Protein AF-A0A6J4NJU3-F1 (afdb_monomer)

Secondary structure (DSSP, 8-state):
-----PPP---STT--GGGGTSHHHHHHHHHHHHHHHHHH-HHHHHHHHHHHH-GGGS-THHHHHHHHHHHHHHHHHHHHHHT-HHHHHHHHHHHHHHHHHHHHIIIIIHHHGGG--HHHHHH--HHHHHHHHHHHHSS---HHHHHHHHHHHHHTTTTTHHHHHHHHHHHHHHHHSHHHHHHTTT-STT-PPPBP-TT-SS--EEEEETTEEEEE--GGG-----SS--------HHHHHHHHHH---GGGGT--HHHH--B-TTSSBPBPTTS-B----TT---HHHHHHHHHTT-HHHHHHHHHHH-TTGGGSSTTT--HHHHTSS--SBPPP-HHHHHHHHHHHHHTSTTHHHHHHHHHH--TT-SS-SSPPPP---EEEEE--SHHHHHHHHHHHHTT-EEEEE-----PPP-HHHHSB-TTS-B----

InterPro domains:
  IPR009051 Alpha-helical ferredoxin [G3DSA:1.10.1060.10] (219-351)
  IPR060452 RP005-like, N-terminal alpha-helical domain [PF27156] (11-83)

Radius of gyration: 26.46 Å; Cα contacts (8 Å, |Δi|>4): 589; chains: 1; bounding box: 73×77×69 Å

Nearest PDB structures (foldseek):
  3f0h-assembly1_A-2  TM=6.957E-01  e=5.202E+00  unclassified

Sequence (434 aa):
MSAKQTPELALRHGFRFPDLYDRDGLVRLDGVFLEHLRERSPDLHGRLVAARHDPAAVPGKAESELIIAVAPYLEDFVGELFGIERELRAHQAKHAVLAPLFTAKRRFVQKRVNAFTPEQLAAIDPVAVAAEFEAITQDPLTEQSYAEHVSRWLEAEAAHAPQLKLAAEYAAWATRTPEGQAKHAKGVLFKLPHKLDMNRLVPVVQLTVNGTSQFAFGPDRHRHREGFHLTDPGADLTGALDQVSYCIKCHHQEKDSCSTGLRERSGVLKTSAFGVPLNGCPLEEKISEMHEVKGDGYSVGALAVVTIDNAMCAATGHRICNDCMKSCIYQKQDPVDIPQAETRTLKDVLELPWGFEIYGLLTRWNPLNLARPYPRAATGKKVLVVGLGPAGFTLAHHLMNDGHTVVAVDGLKIEPLPTDVSGVDPLGGRHPFR

Solvent-accessible surface area (backbone atoms only — not comparable to full-atom values): 24340 Å² total; per-residue (Å²): 133,81,78,78,76,71,80,76,84,65,42,43,95,83,48,53,74,70,35,71,76,37,60,71,36,41,54,51,49,51,52,53,48,49,51,56,37,37,76,78,35,54,64,60,34,54,51,51,54,51,30,44,75,40,45,83,81,37,62,66,62,59,37,52,55,49,41,53,67,46,23,59,59,51,32,52,49,52,20,54,37,61,69,40,51,68,60,52,51,55,51,28,49,56,45,60,70,47,47,36,35,55,48,24,25,65,73,41,41,70,66,45,38,77,75,60,50,74,70,56,49,72,67,57,57,67,64,60,51,48,51,51,48,25,65,74,69,74,44,75,88,42,69,63,54,48,13,49,54,50,45,56,38,60,79,44,43,86,85,30,47,69,62,56,47,53,50,38,52,50,43,27,33,27,49,74,35,74,68,27,37,61,75,48,63,86,63,61,58,57,60,75,76,50,73,62,43,92,93,57,77,68,87,61,43,82,43,77,56,96,91,39,86,41,80,38,66,56,79,92,69,63,72,91,82,81,84,85,73,84,85,72,90,68,47,54,72,69,55,18,51,47,32,38,64,68,45,82,42,39,46,88,74,76,55,40,15,30,18,73,22,28,58,43,99,86,68,50,71,32,59,45,102,83,70,48,70,22,58,10,27,97,62,51,39,57,57,40,53,21,32,48,34,40,69,76,34,33,39,58,21,16,39,46,43,46,27,62,55,38,64,59,52,91,77,45,23,65,89,71,49,57,49,28,31,72,9,25,89,46,80,59,31,57,40,50,55,52,28,33,31,54,42,34,34,50,48,59,34,51,71,39,90,60,14,64,56,51,53,56,34,33,56,50,46,27,86,72,28,46,88,59,34,42,50,43,68,77,67,84,45,76,45,82,41,79,40,70,51,77,69,34,50,50,50,49,52,55,42,42,39,59,13,34,49,71,47,77,50,68,75,82,88,80,69,75,61,56,38,50,74,63,22,38,42,98,86,71,50,78,49,74,57,120

Foldseek 3Di:
DPPPPPPQQDFPPPDDLVLLVDQVSLVVLVVVLLVLCCVVPVPLSVVLVVCLVPVVVQDFLSLLVSLLVCLVSVLVSVCRGRVQVVVLVVLLVVLVLCLLLLVCLPVALVVQLVVDDPVLLVPDPLVVLQVVLCVVQVDHDDSSSLSVVLSVCVVVVVVCVVNSVSSSSNLNNLQPPPVNCVVCVPALSSYDFAFDDPVPNDDWDWDQDPNDTDTDHPPVPDDDDDDDDDPDPFDALRRLLNLLSVDPLCSVVPQQCLQQNADDPVRHFDAAPVRHGLGHDPLSQSLSSLSSSVSSSRLLSSLLSRLLRPLPLVPFADPHDCSSQCRAPPRGTRGRRSSSNSVNSLVSLCPGVCSVVSSVSSNAARSSNSHQRHADAAPVAEEEFEADDPVRVVVQSVCVSPRYHYDYDYDDPPDPDPCQDVQADPVRHGHHHD

Mean predicted aligned error: 6.08 Å

pLDDT: mean 94.17, std 8.06, range [39.75, 98.88]

Organism: NCBI:txid904963

Structure (mmCIF, N/CA/C/O backbone):
data_AF-A0A6J4NJU3-F1
#
_entry.id   AF-A0A6J4NJU3-F1
#
loop_
_atom_site.group_PDB
_atom_site.id
_atom_site.type_symbol
_atom_site.label_atom_id
_atom_site.label_alt_id
_atom_site.label_comp_id
_atom_site.label_asym_id
_atom_site.label_entity_id
_atom_site.label_seq_id
_atom_site.pdbx_PDB_ins_code
_atom_site.Cartn_x
_atom_site.Cartn_y
_atom_site.Cartn_z
_atom_site.occupancy
_atom_site.B_iso_or_equiv
_atom_site.auth_seq_id
_atom_site.auth_comp_id
_atom_site.auth_asym_id
_atom_site.auth_atom_id
_atom_site.pdbx_PDB_model_num
ATOM 1 N N . MET A 1 1 ? -46.149 12.936 -9.801 1.00 40.31 1 MET A N 1
ATOM 2 C CA . MET A 1 1 ? -44.844 13.017 -9.111 1.00 40.31 1 MET A CA 1
ATOM 3 C C . MET A 1 1 ? -44.565 11.652 -8.508 1.00 40.31 1 MET A C 1
ATOM 5 O O . MET A 1 1 ? -45.121 11.339 -7.466 1.00 40.31 1 MET A O 1
ATOM 9 N N . SER A 1 2 ? -43.822 10.800 -9.217 1.00 39.75 2 SER A N 1
ATOM 10 C CA . SER A 1 2 ? -43.416 9.500 -8.675 1.00 39.75 2 SER A CA 1
ATOM 11 C C . SER A 1 2 ? -42.378 9.767 -7.595 1.00 39.75 2 SER A C 1
ATOM 13 O O . SER A 1 2 ? -41.357 10.393 -7.888 1.00 39.75 2 SER A O 1
ATOM 15 N N . ALA A 1 3 ? -42.655 9.356 -6.358 1.00 44.41 3 ALA A N 1
ATOM 16 C CA . ALA A 1 3 ? -41.652 9.342 -5.307 1.00 44.41 3 ALA A CA 1
ATOM 17 C C . ALA A 1 3 ? -40.438 8.577 -5.851 1.00 44.41 3 ALA A C 1
ATOM 19 O O . ALA A 1 3 ? -40.565 7.417 -6.246 1.00 44.41 3 ALA A O 1
ATOM 20 N N . LYS A 1 4 ? -39.283 9.245 -5.956 1.00 48.06 4 LYS A N 1
ATOM 21 C CA . LYS A 1 4 ? -38.014 8.539 -6.129 1.00 48.06 4 LYS A CA 1
ATOM 22 C C . LYS A 1 4 ? -37.915 7.614 -4.922 1.00 48.06 4 LYS A C 1
ATOM 24 O O . LYS A 1 4 ? -37.778 8.110 -3.808 1.00 48.06 4 LYS A O 1
ATOM 29 N N . GLN A 1 5 ? -38.064 6.308 -5.137 1.00 45.19 5 GLN A N 1
ATOM 30 C CA . GLN A 1 5 ? -37.671 5.320 -4.144 1.00 45.19 5 GLN A CA 1
ATOM 31 C C . GLN A 1 5 ? -36.207 5.607 -3.831 1.00 45.19 5 GLN A C 1
ATOM 33 O O . GLN A 1 5 ? -35.339 5.454 -4.692 1.00 45.19 5 GLN A O 1
ATOM 38 N N . THR A 1 6 ? -35.949 6.125 -2.635 1.00 49.47 6 THR A N 1
ATOM 39 C CA . THR A 1 6 ? -34.606 6.142 -2.077 1.00 49.47 6 THR A CA 1
ATOM 40 C C . THR A 1 6 ? -34.150 4.685 -2.087 1.00 49.47 6 THR A C 1
ATOM 42 O O . THR A 1 6 ? -34.891 3.857 -1.552 1.00 49.47 6 THR A O 1
ATOM 45 N N . PRO A 1 7 ? -33.030 4.330 -2.741 1.00 55.84 7 PRO A N 1
ATOM 46 C CA . PRO A 1 7 ? -32.545 2.961 -2.688 1.00 55.84 7 PRO A CA 1
ATOM 47 C C . PRO A 1 7 ? -32.378 2.596 -1.215 1.00 55.84 7 PRO A C 1
ATOM 49 O O . PRO A 1 7 ? -31.699 3.301 -0.466 1.00 55.84 7 PRO A O 1
ATOM 52 N N . GLU A 1 8 ? -33.088 1.559 -0.783 1.00 58.69 8 GLU A N 1
ATOM 53 C CA . GLU A 1 8 ? -32.982 1.068 0.580 1.00 58.69 8 GLU A CA 1
ATOM 54 C C . GLU A 1 8 ? -31.555 0.545 0.753 1.00 58.69 8 GLU A C 1
ATOM 56 O O . GLU A 1 8 ? -31.085 -0.287 -0.025 1.00 58.69 8 GLU A O 1
ATOM 61 N N . LEU A 1 9 ? -30.837 1.116 1.719 1.00 70.31 9 LEU A N 1
ATOM 62 C CA . LEU A 1 9 ? -29.479 0.730 2.086 1.00 70.31 9 LEU A CA 1
ATOM 63 C C . LEU A 1 9 ? -29.522 -0.694 2.664 1.00 70.31 9 LEU A C 1
ATOM 65 O O . LEU A 1 9 ? -29.667 -0.881 3.870 1.00 70.31 9 LEU A O 1
ATOM 69 N N . ALA A 1 10 ? -29.480 -1.693 1.784 1.00 81.62 10 ALA A N 1
ATOM 70 C CA . ALA A 1 10 ? -29.640 -3.095 2.136 1.00 81.62 10 ALA A CA 1
ATOM 71 C C . ALA A 1 10 ? -28.290 -3.712 2.520 1.00 81.62 10 ALA A C 1
ATOM 73 O O . ALA A 1 10 ? -27.411 -3.872 1.677 1.00 81.62 10 ALA A O 1
ATOM 74 N N . LEU A 1 11 ? -28.151 -4.083 3.793 1.00 92.44 11 LEU A N 1
ATOM 75 C CA . LEU A 1 11 ? -27.077 -4.952 4.270 1.00 92.44 11 LEU A CA 1
ATOM 76 C C . LEU A 1 11 ? -27.591 -6.392 4.347 1.00 92.44 11 LEU A C 1
ATOM 78 O O . LEU A 1 11 ? -28.777 -6.636 4.593 1.00 92.44 11 LEU A O 1
ATOM 82 N N . ARG A 1 12 ? -26.701 -7.364 4.155 1.00 93.81 12 ARG A N 1
ATOM 83 C CA . ARG A 1 12 ? -27.039 -8.784 4.316 1.00 93.81 12 ARG A CA 1
ATOM 84 C C . ARG A 1 12 ? -27.011 -9.215 5.784 1.00 93.81 12 ARG A C 1
ATOM 86 O O . ARG A 1 12 ? -26.765 -8.424 6.691 1.00 93.81 12 ARG A O 1
ATOM 93 N N . HIS A 1 13 ? -27.341 -10.485 6.021 1.00 92.81 13 HIS A N 1
ATOM 94 C CA . HIS A 1 13 ? -27.370 -11.120 7.349 1.00 92.81 13 HIS A CA 1
ATOM 95 C C . HIS A 1 13 ? -28.309 -10.444 8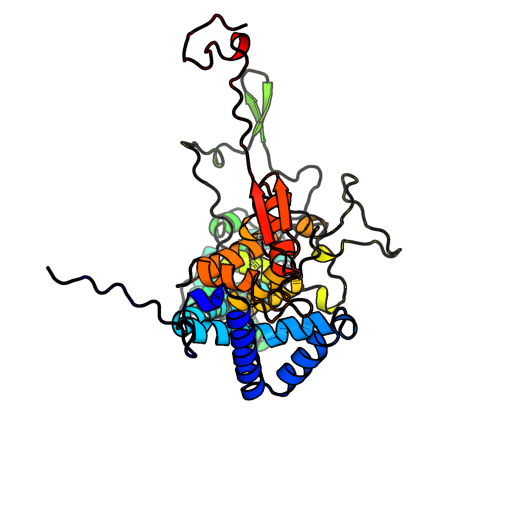.368 1.00 92.81 13 HIS A C 1
ATOM 97 O O . HIS A 1 13 ? -28.151 -10.607 9.576 1.00 92.81 13 HIS A O 1
ATOM 103 N N . GLY A 1 14 ? -29.312 -9.697 7.889 1.00 92.56 14 GLY A N 1
ATOM 104 C CA . GLY A 1 14 ? -30.300 -9.031 8.740 1.00 92.56 14 GLY A CA 1
ATOM 105 C C . GLY A 1 14 ? -29.747 -7.849 9.543 1.00 92.56 14 GLY A C 1
ATOM 106 O O . GLY A 1 14 ? -30.353 -7.472 10.548 1.00 92.56 14 GLY A O 1
ATOM 107 N N . PHE A 1 15 ? -28.607 -7.281 9.136 1.00 95.25 15 PHE A N 1
ATOM 108 C CA . PHE A 1 15 ? -28.085 -6.048 9.724 1.00 95.25 15 PHE A CA 1
ATOM 109 C C . PHE A 1 15 ? -28.789 -4.822 9.152 1.00 95.25 15 PHE A C 1
ATOM 111 O O . PHE A 1 15 ? -29.184 -4.777 7.988 1.00 95.25 15 PHE A O 1
ATOM 118 N N . ARG A 1 16 ? -28.915 -3.792 9.982 1.00 93.81 16 ARG A N 1
ATOM 119 C CA . ARG A 1 16 ? -29.298 -2.443 9.570 1.00 93.81 16 ARG A CA 1
ATOM 120 C C . ARG A 1 16 ? -28.088 -1.542 9.725 1.00 93.81 16 ARG A C 1
ATOM 122 O O . ARG A 1 16 ? -27.230 -1.779 10.567 1.00 93.81 16 ARG A O 1
ATOM 129 N N . PHE A 1 17 ? -28.060 -0.452 8.971 1.00 92.81 17 PHE A N 1
ATOM 130 C CA . PHE A 1 17 ? -26.936 0.481 9.004 1.00 92.81 17 PHE A CA 1
ATOM 131 C C . PHE A 1 17 ? -26.533 0.967 10.418 1.00 92.81 17 PHE A C 1
ATOM 133 O O . PHE A 1 17 ? -25.340 0.956 10.714 1.00 92.81 17 PHE A O 1
ATOM 140 N N . PRO A 1 18 ? -27.465 1.306 11.339 1.00 94.44 18 PRO A N 1
ATOM 141 C CA . PRO A 1 18 ? -27.100 1.696 12.706 1.00 94.44 18 PRO A CA 1
ATOM 142 C C . PRO A 1 18 ? -26.385 0.600 13.508 1.00 94.44 18 PRO A C 1
ATOM 144 O O . PRO A 1 18 ? -25.598 0.914 14.398 1.00 94.44 18 PRO A O 1
ATOM 147 N N . ASP A 1 19 ? -26.612 -0.674 13.176 1.00 95.81 19 ASP A N 1
ATOM 148 C CA . ASP A 1 19 ? -25.976 -1.799 13.863 1.00 95.81 19 ASP A CA 1
ATOM 149 C C . ASP A 1 19 ? -24.447 -1.829 13.592 1.00 95.81 19 ASP A C 1
ATOM 151 O O . ASP A 1 19 ? -23.702 -2.429 14.357 1.00 95.81 19 ASP A O 1
ATOM 155 N N . LEU A 1 20 ? -23.947 -1.128 12.558 1.00 96.19 20 LEU A N 1
ATOM 156 C CA . LEU A 1 20 ? -22.508 -0.978 12.257 1.00 96.19 20 LEU A CA 1
ATOM 157 C C . LEU A 1 20 ? -21.797 0.117 13.086 1.00 96.19 20 LEU A C 1
ATOM 159 O O . LEU A 1 20 ? -20.591 0.353 12.931 1.00 96.19 20 LEU A O 1
ATOM 163 N N . TYR A 1 21 ? -22.547 0.827 13.931 1.00 94.69 21 TYR A N 1
ATOM 164 C CA . TYR A 1 21 ? -22.053 1.894 14.811 1.00 94.69 21 TYR A CA 1
ATOM 165 C C . TYR A 1 21 ? -22.275 1.580 16.290 1.00 94.69 21 TYR A C 1
ATOM 167 O O . TYR A 1 21 ? -21.621 2.179 17.143 1.00 94.69 21 TYR A O 1
ATOM 175 N N . ASP A 1 22 ? -23.178 0.649 16.589 1.00 94.38 22 ASP A N 1
ATOM 176 C CA . ASP A 1 22 ? -23.441 0.179 17.939 1.00 94.38 22 ASP A CA 1
ATOM 177 C C . ASP A 1 22 ? -22.579 -1.039 18.292 1.00 94.38 22 ASP A C 1
ATOM 179 O O . ASP A 1 22 ? -22.347 -1.927 17.471 1.00 94.38 22 ASP A O 1
ATOM 183 N N . ARG A 1 23 ? -22.119 -1.105 19.544 1.00 96.38 23 ARG A N 1
ATOM 184 C CA . ARG A 1 23 ? -21.241 -2.185 19.996 1.00 96.38 23 ARG A CA 1
ATOM 185 C C . ARG A 1 23 ? -21.916 -3.554 19.909 1.00 96.38 23 ARG A C 1
ATOM 187 O O . ARG A 1 23 ? -21.265 -4.503 19.480 1.00 96.38 23 ARG A O 1
ATOM 194 N N . ASP A 1 24 ? -23.173 -3.682 20.324 1.00 97.56 24 ASP A N 1
ATOM 195 C CA . ASP A 1 24 ? -23.852 -4.982 20.336 1.00 97.56 24 ASP A CA 1
ATOM 196 C C . ASP A 1 24 ? -24.113 -5.466 18.905 1.00 97.56 24 ASP A C 1
ATOM 198 O O . ASP A 1 24 ? -24.017 -6.663 18.615 1.00 97.56 24 ASP A O 1
ATOM 202 N N . GLY A 1 25 ? -24.347 -4.526 17.986 1.00 98.12 25 GLY A N 1
ATOM 203 C CA . GLY A 1 25 ? -24.354 -4.785 16.549 1.00 98.12 25 GLY A CA 1
ATOM 204 C C . GLY A 1 25 ? -23.009 -5.309 16.031 1.00 98.12 25 GLY A C 1
ATOM 205 O O . GLY A 1 25 ? -22.984 -6.342 15.362 1.00 98.12 25 GLY A O 1
ATOM 206 N N . LEU A 1 26 ? -21.887 -4.684 16.404 1.00 98.50 26 LEU A N 1
ATOM 207 C CA . LEU A 1 26 ? -20.545 -5.138 16.006 1.00 98.50 26 LEU A CA 1
ATOM 208 C C . LEU A 1 26 ? -20.151 -6.492 16.619 1.00 98.50 26 LEU A C 1
ATOM 210 O O . LEU A 1 26 ? -19.519 -7.302 15.946 1.00 98.50 26 LEU A O 1
ATOM 214 N N . VAL A 1 27 ? -20.559 -6.782 17.859 1.00 98.56 27 VAL A N 1
ATOM 215 C CA . VAL A 1 27 ? -20.357 -8.104 18.484 1.00 98.56 27 VAL A CA 1
ATOM 216 C C . VAL A 1 27 ? -21.129 -9.182 17.722 1.00 98.56 27 VAL A C 1
ATOM 218 O O . VAL A 1 27 ? -20.596 -10.256 17.448 1.00 98.56 27 VAL A O 1
ATOM 221 N N . ARG A 1 28 ? -22.380 -8.899 17.339 1.00 98.50 28 ARG A N 1
ATOM 222 C CA . ARG A 1 28 ? -23.154 -9.805 16.483 1.00 98.50 28 ARG A CA 1
ATOM 223 C C . ARG A 1 28 ? -22.494 -9.994 15.121 1.00 98.50 28 ARG A C 1
ATOM 225 O O . ARG A 1 28 ? -22.458 -11.119 14.636 1.00 98.50 28 ARG A O 1
ATOM 232 N N . LEU A 1 29 ? -22.005 -8.916 14.509 1.00 98.69 29 LEU A N 1
ATOM 233 C CA . LEU A 1 29 ? -21.337 -8.963 13.210 1.00 98.69 29 LEU A CA 1
ATOM 234 C C . LEU A 1 29 ? -20.095 -9.854 13.256 1.00 98.69 29 LEU A C 1
ATOM 236 O O . LEU A 1 29 ? -19.941 -10.721 12.400 1.00 98.69 29 LEU A O 1
ATOM 240 N N . ASP A 1 30 ? -19.270 -9.696 14.291 1.00 98.81 30 ASP A N 1
ATOM 241 C CA . ASP A 1 30 ? -18.099 -10.540 14.518 1.00 98.81 30 ASP A CA 1
ATOM 242 C C . ASP A 1 30 ? -18.481 -12.017 14.682 1.00 98.81 30 ASP A C 1
ATOM 244 O O . ASP A 1 30 ? -17.852 -12.880 14.078 1.00 98.81 30 ASP A O 1
ATOM 248 N N . GLY A 1 31 ? -19.565 -12.313 15.406 1.00 98.56 31 GLY A N 1
ATOM 249 C CA . GLY A 1 31 ? -20.100 -13.673 15.509 1.00 98.56 31 GLY A CA 1
ATOM 250 C C . GLY A 1 31 ? -20.498 -14.268 14.153 1.00 98.56 31 GLY A C 1
ATOM 251 O O . GLY A 1 31 ? -20.141 -15.404 13.856 1.00 98.56 31 GLY A O 1
ATOM 252 N N . VAL A 1 32 ? -21.182 -13.500 13.297 1.00 98.69 32 VAL A N 1
ATOM 253 C CA . VAL A 1 32 ? -21.545 -13.958 11.941 1.00 98.69 32 VAL A CA 1
ATOM 254 C C . VAL A 1 32 ? -20.298 -14.172 11.075 1.00 98.69 32 VAL A C 1
ATOM 256 O O . VAL A 1 32 ? -20.239 -15.153 10.336 1.00 98.69 32 VAL A O 1
ATOM 259 N N . PHE A 1 33 ? -19.285 -13.309 11.191 1.00 98.81 33 PHE A N 1
ATOM 260 C CA . PHE A 1 33 ? -18.003 -13.502 10.512 1.00 98.81 33 PHE A CA 1
ATOM 261 C C . PHE A 1 33 ? -17.286 -14.779 10.979 1.00 98.81 33 PHE A C 1
ATOM 263 O O . PHE A 1 33 ? -16.783 -15.536 10.151 1.00 98.81 33 PHE A O 1
ATOM 270 N N . LEU A 1 34 ? -17.255 -15.054 12.287 1.00 98.81 34 LEU A N 1
ATOM 271 C CA . LEU A 1 34 ? -16.639 -16.271 12.820 1.00 98.81 34 LEU A CA 1
ATOM 272 C C . LEU A 1 34 ? -17.349 -17.531 12.317 1.00 98.81 34 LEU A C 1
ATOM 274 O O . LEU A 1 34 ? -16.676 -18.483 11.933 1.00 98.81 34 LEU A O 1
ATOM 278 N N . GLU A 1 35 ? -18.681 -17.526 12.235 1.00 98.62 35 GLU A N 1
ATOM 279 C CA . GLU A 1 35 ? -19.434 -18.629 11.627 1.00 98.62 35 GLU A CA 1
ATOM 280 C C . GLU A 1 35 ? -19.120 -18.782 10.131 1.00 98.62 35 GLU A C 1
ATOM 282 O O . GLU A 1 35 ? -18.824 -19.888 9.675 1.00 98.62 35 GLU A O 1
ATOM 287 N N . HIS A 1 36 ? -19.072 -17.675 9.383 1.00 98.44 36 HI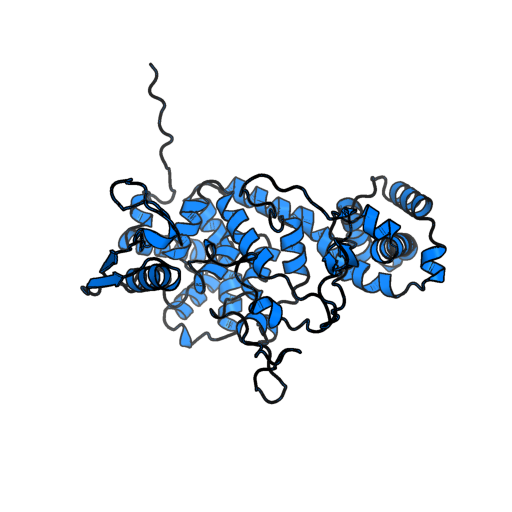S A N 1
ATOM 288 C CA . HIS A 1 36 ? -18.670 -17.668 7.973 1.00 98.44 36 HIS A CA 1
ATOM 289 C C . HIS A 1 36 ? -17.263 -18.262 7.773 1.00 98.44 36 HIS A C 1
ATOM 291 O O . HIS A 1 36 ? -17.047 -19.059 6.852 1.00 98.44 36 HIS A O 1
ATOM 297 N N . LEU A 1 37 ? -16.311 -17.909 8.646 1.00 98.75 37 LEU A N 1
ATOM 298 C CA . LEU A 1 37 ? -14.952 -18.447 8.638 1.00 98.75 37 LEU A CA 1
ATOM 299 C C . LEU A 1 37 ? -14.936 -19.929 9.028 1.00 98.75 37 LEU A C 1
ATOM 301 O O . LEU A 1 37 ? -14.254 -20.713 8.378 1.00 98.75 37 LEU A O 1
ATOM 305 N N . ARG A 1 38 ? -15.707 -20.336 10.042 1.00 98.69 38 ARG A N 1
ATOM 306 C CA . ARG A 1 38 ? -15.809 -21.729 10.503 1.00 98.69 38 ARG A CA 1
ATOM 307 C C . ARG A 1 38 ? -16.321 -22.658 9.408 1.00 98.69 38 ARG A C 1
ATOM 309 O O . ARG A 1 38 ? -15.819 -23.770 9.286 1.00 98.69 38 ARG A O 1
ATOM 316 N N . GLU A 1 39 ? -17.294 -22.215 8.616 1.00 98.12 39 GLU A N 1
ATOM 317 C CA . GLU A 1 39 ? -17.857 -22.993 7.506 1.00 98.12 39 GLU A CA 1
ATOM 318 C C . GLU A 1 39 ? -16.860 -23.206 6.358 1.00 98.12 39 GLU A C 1
ATOM 320 O O . GLU A 1 39 ? -16.851 -24.274 5.747 1.00 98.12 39 GLU A O 1
ATOM 325 N N . ARG A 1 40 ? -16.011 -22.211 6.067 1.00 98.12 40 ARG A N 1
ATOM 326 C CA . ARG A 1 40 ? -15.061 -22.252 4.939 1.00 98.12 40 ARG A CA 1
ATOM 327 C C . ARG A 1 40 ? -13.677 -22.773 5.330 1.00 98.12 40 ARG A C 1
ATOM 329 O O . ARG A 1 40 ? -13.010 -23.410 4.521 1.00 98.12 40 ARG A O 1
ATOM 336 N N . SER A 1 41 ? -13.245 -22.513 6.560 1.00 98.44 41 SER A N 1
ATOM 337 C CA . SER A 1 41 ? -11.957 -22.934 7.110 1.00 98.44 41 SER A CA 1
ATOM 338 C C . SER A 1 41 ? -12.037 -23.137 8.634 1.00 98.44 41 SER A C 1
ATOM 340 O O . SER A 1 41 ? -11.698 -22.240 9.415 1.00 98.44 41 SER A O 1
ATOM 342 N N . PRO A 1 42 ? -12.450 -24.339 9.090 1.00 98.31 42 PRO A N 1
ATOM 343 C CA . PRO A 1 42 ? -12.512 -24.670 10.516 1.00 98.31 42 PRO A CA 1
ATOM 344 C C . PRO A 1 42 ? -11.172 -24.504 11.251 1.00 98.31 42 PRO A C 1
ATOM 346 O O . PRO A 1 42 ? -11.159 -24.123 12.422 1.00 98.31 42 PRO A O 1
ATOM 349 N N . ASP A 1 43 ? -10.053 -24.767 10.565 1.00 98.38 43 ASP A N 1
ATOM 350 C CA . ASP A 1 43 ? -8.699 -24.595 11.107 1.00 98.38 43 ASP A CA 1
ATOM 351 C C . ASP A 1 43 ? -8.388 -23.121 11.401 1.00 98.38 43 ASP A C 1
ATOM 353 O O . ASP A 1 43 ? -8.050 -22.772 12.535 1.00 98.38 43 ASP A O 1
ATOM 357 N N . LEU A 1 44 ? -8.576 -22.233 10.413 1.00 98.50 44 LEU A N 1
ATOM 358 C CA . LEU A 1 44 ? -8.325 -20.800 10.593 1.00 98.50 44 LEU A CA 1
ATOM 359 C C . LEU A 1 44 ? -9.258 -20.190 11.633 1.00 98.50 44 LEU A C 1
ATOM 361 O O . LEU A 1 44 ? -8.815 -19.363 12.426 1.00 98.50 44 LEU A O 1
ATOM 365 N N . HIS A 1 45 ? -10.517 -20.631 11.685 1.00 98.75 45 HIS A N 1
ATOM 366 C CA . HIS A 1 45 ? -11.430 -20.251 12.758 1.00 98.75 45 HIS A CA 1
ATOM 367 C C . HIS A 1 45 ? -10.866 -20.626 14.138 1.00 98.75 45 HIS A C 1
ATOM 369 O O . HIS A 1 45 ? -10.785 -19.772 15.020 1.00 98.75 45 HIS A O 1
ATOM 375 N N . GLY A 1 46 ? -10.439 -21.882 14.326 1.00 98.25 46 GLY A N 1
ATOM 376 C CA . GLY A 1 46 ? -9.867 -22.343 15.594 1.00 98.25 46 GLY A CA 1
ATOM 377 C C . GLY A 1 46 ? -8.632 -21.539 16.007 1.00 98.25 46 GLY A C 1
ATOM 378 O O . GLY A 1 46 ? -8.533 -21.100 17.154 1.00 98.25 46 GLY A O 1
ATOM 379 N N . ARG A 1 47 ? -7.730 -21.278 15.054 1.00 98.38 47 ARG A N 1
ATOM 380 C CA . ARG A 1 47 ? -6.528 -20.459 15.267 1.00 98.38 47 ARG A CA 1
ATOM 381 C C . ARG A 1 47 ? -6.866 -19.010 15.612 1.00 98.38 47 ARG A C 1
ATOM 383 O O . ARG A 1 47 ? -6.285 -18.478 16.550 1.00 98.38 47 ARG A O 1
ATOM 390 N N . LEU A 1 48 ? -7.817 -18.390 14.910 1.00 98.62 48 LEU A N 1
ATOM 391 C CA . LEU A 1 48 ? -8.244 -17.012 15.165 1.00 98.62 48 LEU A CA 1
ATOM 392 C C . LEU A 1 48 ? -8.879 -16.856 16.549 1.00 98.62 48 LEU A C 1
ATOM 394 O O . LEU A 1 48 ? -8.540 -15.926 17.278 1.00 98.62 48 LEU A O 1
ATOM 398 N N . VAL A 1 49 ? -9.770 -17.772 16.934 1.00 98.31 49 VAL A N 1
ATOM 399 C CA . VAL A 1 49 ? -10.416 -17.747 18.255 1.00 98.31 49 VAL A CA 1
ATOM 400 C C . VAL A 1 49 ? -9.387 -17.933 19.370 1.00 98.31 49 VAL A C 1
ATOM 402 O O . VAL A 1 49 ? -9.404 -17.179 20.343 1.00 98.31 49 VAL A O 1
ATOM 405 N N . ALA A 1 50 ? -8.458 -18.883 19.219 1.00 97.69 50 ALA A N 1
ATOM 406 C CA . ALA A 1 50 ? -7.379 -19.089 20.184 1.00 97.69 50 ALA A CA 1
ATOM 407 C C . ALA A 1 50 ? -6.467 -17.854 20.294 1.00 97.69 50 ALA A C 1
ATOM 409 O O . ALA A 1 50 ? -6.182 -17.397 21.400 1.00 97.69 50 ALA A O 1
ATOM 410 N N . ALA A 1 51 ? -6.078 -17.271 19.156 1.00 97.69 51 ALA A N 1
ATOM 411 C CA . ALA A 1 51 ? -5.231 -16.084 19.108 1.00 97.69 51 ALA A CA 1
ATOM 412 C C . ALA A 1 51 ? -5.908 -14.851 19.724 1.00 97.69 51 ALA A C 1
ATOM 414 O O . ALA A 1 51 ? -5.252 -14.056 20.377 1.00 97.69 51 ALA A O 1
ATOM 415 N N . ARG A 1 52 ? -7.226 -14.687 19.582 1.00 97.00 52 ARG A N 1
ATOM 416 C CA . ARG A 1 52 ? -7.960 -13.591 20.240 1.00 97.00 52 ARG A CA 1
ATOM 417 C C . ARG A 1 52 ? -8.149 -13.795 21.739 1.00 97.00 52 ARG A C 1
ATOM 419 O O . ARG A 1 52 ? -8.266 -12.819 22.474 1.00 97.00 52 ARG A O 1
ATOM 426 N N . HIS A 1 53 ? -8.217 -15.045 22.194 1.00 96.31 53 HIS A N 1
ATOM 427 C CA . HIS A 1 53 ? -8.285 -15.352 23.619 1.00 96.31 53 HIS A CA 1
ATOM 428 C C . HIS A 1 53 ? -6.965 -15.008 24.326 1.00 96.31 53 HIS A C 1
ATOM 430 O O . HIS A 1 53 ? -6.989 -14.467 25.430 1.00 96.31 53 HIS A O 1
ATOM 436 N N . ASP A 1 54 ? -5.827 -15.298 23.690 1.00 95.19 54 ASP A N 1
ATOM 437 C CA . ASP A 1 54 ? -4.498 -14.944 24.195 1.00 95.19 54 ASP A CA 1
ATOM 438 C C . ASP A 1 54 ? -3.583 -14.414 23.071 1.00 95.19 54 ASP A C 1
ATOM 440 O O . ASP A 1 54 ? -2.760 -15.160 22.533 1.00 95.19 54 ASP A O 1
ATOM 444 N N . PRO A 1 55 ? -3.699 -13.120 22.702 1.00 93.62 55 PRO A N 1
ATOM 445 C CA . PRO A 1 55 ? -2.901 -12.541 21.616 1.00 93.62 55 PRO A CA 1
ATOM 446 C C . PRO A 1 55 ? -1.394 -12.608 21.868 1.00 93.62 55 PRO A C 1
ATOM 448 O O . PRO A 1 55 ? -0.611 -12.755 20.933 1.00 93.62 55 PRO A O 1
ATOM 451 N N . ALA A 1 56 ? -0.973 -12.556 23.136 1.00 92.56 56 ALA A N 1
ATOM 452 C CA . ALA A 1 56 ? 0.437 -12.628 23.506 1.00 92.56 56 ALA A CA 1
ATOM 453 C C . ALA A 1 56 ? 1.052 -14.015 23.240 1.00 92.56 56 ALA A C 1
ATOM 455 O O . ALA A 1 56 ? 2.274 -14.122 23.125 1.00 92.56 56 ALA A O 1
ATOM 456 N N . ALA A 1 57 ? 0.231 -15.065 23.116 1.00 91.31 57 ALA A N 1
ATOM 457 C CA . ALA A 1 57 ? 0.683 -16.421 22.813 1.00 91.31 57 ALA A CA 1
ATOM 458 C C . ALA A 1 57 ? 0.983 -16.664 21.324 1.00 91.31 57 ALA A C 1
ATOM 460 O O . ALA A 1 57 ? 1.521 -17.719 20.984 1.00 91.31 57 ALA A O 1
ATOM 461 N N . VAL A 1 58 ? 0.673 -15.711 20.434 1.00 91.69 58 VAL A N 1
ATOM 462 C CA . VAL A 1 58 ? 0.890 -15.844 18.983 1.00 91.69 58 VAL A CA 1
ATOM 463 C C . VAL A 1 58 ? 1.777 -14.707 18.449 1.00 91.69 58 VAL A C 1
ATOM 465 O O . VAL A 1 58 ? 1.362 -14.005 17.544 1.00 91.69 58 VAL A O 1
ATOM 468 N N . PRO A 1 59 ? 2.991 -14.458 18.978 1.00 87.44 59 PRO A N 1
ATOM 469 C CA . PRO A 1 59 ? 3.761 -13.281 18.585 1.00 87.44 59 PRO A CA 1
ATOM 470 C C . PRO A 1 59 ? 4.456 -13.438 17.224 1.00 87.44 59 PRO A C 1
ATOM 472 O O . PRO A 1 59 ? 4.809 -14.540 16.790 1.00 87.44 59 PRO A O 1
ATOM 475 N N . GLY A 1 60 ? 4.750 -12.297 16.599 1.00 89.38 60 GLY A N 1
ATOM 476 C CA . GLY A 1 60 ? 5.657 -12.202 15.457 1.00 89.38 60 GLY A CA 1
ATOM 477 C C . GLY A 1 60 ? 5.129 -12.938 14.231 1.00 89.38 60 GLY A C 1
ATOM 478 O O . GLY A 1 60 ? 3.993 -12.737 13.811 1.00 89.38 60 GLY A O 1
ATOM 479 N N . LYS A 1 61 ? 5.949 -13.820 13.652 1.00 93.62 61 LYS A N 1
ATOM 480 C CA . LYS A 1 61 ? 5.629 -14.501 12.390 1.00 93.62 61 LYS A CA 1
ATOM 481 C C . LYS A 1 61 ? 4.296 -15.264 12.413 1.00 93.62 61 LYS A C 1
ATOM 483 O O . LYS A 1 61 ? 3.594 -15.269 11.406 1.00 93.62 61 LYS A O 1
ATOM 488 N N . ALA A 1 62 ? 3.937 -15.885 13.538 1.00 95.06 62 ALA A N 1
ATOM 489 C CA . ALA A 1 62 ? 2.691 -16.645 13.648 1.00 95.06 62 ALA A CA 1
ATOM 490 C C . ALA A 1 62 ? 1.440 -15.747 13.582 1.00 95.06 62 ALA A C 1
ATOM 492 O O . ALA A 1 62 ? 0.431 -16.154 13.003 1.00 95.06 62 ALA A O 1
ATOM 493 N N . GLU A 1 63 ? 1.510 -14.531 14.137 1.00 96.38 63 GLU A N 1
ATOM 494 C CA . GLU A 1 63 ? 0.459 -13.514 14.004 1.00 96.38 63 GLU A CA 1
ATOM 495 C C . GLU A 1 63 ? 0.360 -13.039 12.556 1.00 96.38 63 GLU A C 1
ATOM 497 O O . GLU A 1 63 ? -0.733 -13.070 11.991 1.00 96.38 63 GLU A O 1
ATOM 502 N N . SER A 1 64 ? 1.486 -12.685 11.927 1.00 97.19 64 SER A N 1
ATOM 503 C CA . SER A 1 64 ? 1.518 -12.252 10.524 1.00 97.19 64 SER A CA 1
ATOM 504 C C . SER A 1 64 ? 0.896 -13.293 9.587 1.00 97.19 64 SER A C 1
ATOM 506 O O . SER A 1 64 ? 0.024 -12.964 8.784 1.00 97.19 64 SER A O 1
ATOM 508 N N . GLU A 1 65 ? 1.284 -14.566 9.722 1.00 97.75 65 GLU A N 1
ATOM 509 C CA . GLU A 1 65 ? 0.741 -15.668 8.917 1.00 97.75 65 GLU A CA 1
ATOM 510 C C . GLU A 1 65 ? -0.767 -15.857 9.130 1.00 97.75 65 GLU A C 1
ATOM 512 O O . GLU A 1 65 ? -1.493 -16.147 8.179 1.00 97.75 65 GLU A O 1
ATOM 517 N N . LEU A 1 66 ? -1.256 -15.691 10.363 1.00 98.50 66 LEU A N 1
ATOM 518 C CA . LEU A 1 66 ? -2.683 -15.782 10.661 1.00 98.50 66 LEU A CA 1
ATOM 519 C C . LEU A 1 66 ? -3.463 -14.605 10.059 1.00 98.50 66 LEU A C 1
ATOM 521 O O . LEU A 1 66 ? -4.502 -14.827 9.441 1.00 98.50 66 LEU A O 1
ATOM 525 N N . ILE A 1 67 ? -2.958 -13.376 10.200 1.00 98.62 67 ILE A N 1
ATOM 526 C CA . ILE A 1 67 ? -3.566 -12.164 9.632 1.00 98.62 67 ILE A CA 1
ATOM 527 C C . ILE A 1 67 ? -3.685 -12.295 8.111 1.00 98.62 67 ILE A C 1
ATOM 529 O O . ILE A 1 67 ? -4.778 -12.123 7.567 1.00 98.62 67 ILE A O 1
ATOM 533 N N . ILE A 1 68 ? -2.590 -12.658 7.434 1.00 98.81 68 ILE A N 1
ATOM 534 C CA . ILE A 1 68 ? -2.563 -12.850 5.978 1.00 98.81 68 ILE A CA 1
ATOM 535 C C . ILE A 1 68 ? -3.550 -13.944 5.562 1.00 98.81 68 ILE A C 1
ATOM 537 O O . ILE A 1 68 ? -4.321 -13.749 4.626 1.00 98.81 68 ILE A O 1
ATOM 541 N N . ALA A 1 69 ? -3.577 -15.077 6.272 1.00 98.75 69 ALA A N 1
ATOM 542 C CA . ALA A 1 69 ? -4.448 -16.196 5.923 1.00 98.75 69 ALA A CA 1
ATOM 543 C C . ALA A 1 69 ? -5.945 -15.896 6.117 1.00 98.75 69 ALA A C 1
ATOM 545 O O . ALA A 1 69 ? -6.773 -16.444 5.390 1.00 98.75 69 ALA A O 1
ATOM 546 N N . VAL A 1 70 ? -6.312 -15.049 7.085 1.00 98.88 70 VAL A N 1
ATOM 547 C CA . VAL A 1 70 ? -7.713 -14.683 7.363 1.00 98.88 70 VAL A CA 1
ATOM 548 C C . VAL A 1 70 ? -8.197 -13.535 6.466 1.00 98.88 70 VAL A C 1
ATOM 550 O O . VAL A 1 70 ? -9.389 -13.466 6.166 1.00 98.88 70 VAL A O 1
ATOM 553 N N . ALA A 1 71 ? -7.306 -12.658 5.993 1.00 98.81 71 ALA A N 1
ATOM 554 C CA . ALA A 1 71 ? -7.674 -11.467 5.222 1.00 98.81 71 ALA A CA 1
ATOM 555 C C . ALA A 1 71 ? -8.550 -11.731 3.970 1.00 98.81 71 ALA A C 1
ATOM 557 O O . ALA A 1 71 ? -9.509 -10.978 3.781 1.00 98.81 71 ALA A O 1
ATOM 558 N N . PRO A 1 72 ? -8.327 -12.787 3.157 1.00 98.69 72 PRO A N 1
ATOM 559 C CA . PRO A 1 72 ? -9.218 -13.130 2.044 1.00 98.69 72 PRO A CA 1
ATOM 560 C C . PRO A 1 72 ? -10.660 -13.418 2.480 1.00 98.69 72 PRO A C 1
ATOM 562 O O . PRO A 1 72 ? -11.605 -12.931 1.867 1.00 98.69 72 PRO A O 1
ATOM 565 N N . TYR A 1 73 ? -10.838 -14.148 3.587 1.00 98.81 73 TYR A N 1
ATOM 566 C CA . TYR A 1 73 ? -12.162 -14.484 4.124 1.00 98.81 73 TYR A CA 1
ATOM 567 C C . TYR A 1 73 ? -12.880 -13.254 4.681 1.00 98.81 73 TYR A C 1
ATOM 569 O O . TYR A 1 73 ? -14.102 -13.154 4.596 1.00 98.81 73 TYR A O 1
ATOM 577 N N . LEU A 1 74 ? -12.128 -12.306 5.248 1.00 98.88 74 LEU A N 1
ATOM 578 C CA . LEU A 1 74 ? -12.680 -11.015 5.646 1.00 98.88 74 LEU A CA 1
ATOM 579 C C . LEU A 1 74 ? -13.177 -10.222 4.434 1.00 98.88 74 LEU A C 1
ATOM 581 O O . LEU A 1 74 ? -14.272 -9.668 4.485 1.00 98.88 74 LEU A O 1
ATOM 585 N N . GLU A 1 75 ? -12.398 -10.162 3.353 1.00 98.75 75 GLU A N 1
ATOM 586 C CA . GLU A 1 75 ? -12.814 -9.467 2.133 1.00 98.75 75 GLU A CA 1
ATOM 587 C C . GLU A 1 75 ? -14.080 -10.086 1.529 1.00 98.75 75 GLU A C 1
ATOM 589 O O . GLU A 1 75 ? -15.025 -9.350 1.236 1.00 98.75 75 GLU A O 1
ATOM 594 N N . ASP A 1 76 ? -14.141 -11.415 1.419 1.00 98.50 76 ASP A N 1
ATOM 595 C CA . ASP A 1 76 ? -15.329 -12.124 0.934 1.00 98.50 76 ASP A CA 1
ATOM 596 C C . ASP A 1 76 ? -16.555 -11.830 1.809 1.00 98.50 76 ASP A C 1
ATOM 598 O O . ASP A 1 76 ? -17.624 -11.490 1.296 1.00 98.50 76 ASP A O 1
ATOM 602 N N . PHE A 1 77 ? -16.397 -11.882 3.135 1.00 98.75 77 PHE A N 1
ATOM 603 C CA . PHE A 1 77 ? -17.472 -11.568 4.073 1.00 98.75 77 PHE A CA 1
ATOM 604 C C . PHE A 1 77 ? -17.950 -10.114 3.964 1.00 98.75 77 PHE A C 1
ATOM 606 O O . PHE A 1 77 ? -19.154 -9.861 3.959 1.00 98.75 77 PHE A O 1
ATOM 613 N N . VAL A 1 78 ? -17.037 -9.144 3.855 1.00 98.62 78 VAL A N 1
ATOM 614 C CA . VAL A 1 78 ? -17.397 -7.730 3.644 1.00 98.62 78 VAL A CA 1
ATOM 615 C C . VAL A 1 78 ? -18.116 -7.562 2.303 1.00 98.62 78 VAL A C 1
ATOM 617 O O . VAL A 1 78 ? -19.116 -6.845 2.226 1.00 98.62 78 VAL A O 1
ATOM 620 N N . GLY A 1 79 ? -17.663 -8.267 1.265 1.00 98.06 79 GLY A N 1
ATOM 621 C CA . GLY A 1 79 ? -18.336 -8.335 -0.025 1.00 98.06 79 GLY A CA 1
ATOM 622 C C . GLY A 1 79 ? -19.781 -8.805 0.088 1.00 98.06 79 GLY A C 1
ATOM 623 O O . GLY A 1 79 ? -20.682 -8.152 -0.439 1.00 98.06 79 GLY A O 1
ATOM 624 N N . GLU A 1 80 ? -20.009 -9.905 0.809 1.00 97.94 80 GLU A N 1
ATOM 625 C CA . GLU A 1 80 ? -21.343 -10.442 1.087 1.00 97.94 80 GLU A CA 1
ATOM 626 C C . GLU A 1 80 ? -22.183 -9.453 1.910 1.00 97.94 80 GLU A C 1
ATOM 628 O O . GLU A 1 80 ? -23.320 -9.164 1.534 1.00 97.94 80 GLU A O 1
ATOM 633 N N . LEU A 1 81 ? -21.631 -8.876 2.983 1.00 98.25 81 LEU A N 1
ATOM 634 C CA . LEU A 1 81 ? -22.327 -7.953 3.887 1.00 98.25 81 LEU A CA 1
ATOM 635 C C . LEU A 1 81 ? -22.917 -6.741 3.153 1.00 98.25 81 LEU A C 1
ATOM 637 O O . LEU A 1 81 ? -24.080 -6.400 3.384 1.00 98.25 81 LEU A O 1
ATOM 641 N N . PHE A 1 82 ? -22.132 -6.112 2.276 1.00 97.38 82 PHE A N 1
ATOM 642 C CA . PHE A 1 82 ? -22.537 -4.918 1.522 1.00 97.38 82 PHE A CA 1
ATOM 643 C C . PHE A 1 82 ? -23.124 -5.233 0.136 1.00 97.38 82 PHE A C 1
ATOM 645 O O . PHE A 1 82 ? -23.612 -4.327 -0.541 1.00 97.38 82 PHE A O 1
ATOM 652 N N . GLY A 1 83 ? -23.099 -6.499 -0.293 1.00 96.88 83 GLY A N 1
ATOM 653 C CA . GLY A 1 83 ? -23.591 -6.926 -1.603 1.00 96.88 83 GLY A CA 1
ATOM 654 C C . GLY A 1 83 ? -22.757 -6.404 -2.777 1.00 96.88 83 GLY A C 1
ATOM 655 O O . GLY A 1 83 ? -23.330 -6.022 -3.798 1.00 96.88 83 GLY A O 1
ATOM 656 N N . ILE A 1 84 ? -21.431 -6.348 -2.615 1.00 97.44 84 ILE A N 1
ATOM 657 C CA . ILE A 1 84 ? -20.470 -5.809 -3.597 1.00 97.44 84 ILE A CA 1
ATOM 658 C C . ILE A 1 84 ? -19.515 -6.879 -4.152 1.00 97.44 84 ILE A C 1
ATOM 660 O O . ILE A 1 84 ? -18.414 -6.578 -4.619 1.00 97.44 84 ILE A O 1
ATOM 664 N N . GLU A 1 85 ? -19.900 -8.156 -4.095 1.00 97.81 85 GLU A N 1
ATOM 665 C CA . GLU A 1 85 ? -19.030 -9.270 -4.496 1.00 97.81 85 GLU A CA 1
ATOM 666 C C . GLU A 1 85 ? -18.590 -9.159 -5.961 1.00 97.81 85 GLU A C 1
ATOM 668 O O . GLU A 1 85 ? -17.480 -9.549 -6.323 1.00 97.81 85 GLU A O 1
ATOM 673 N N . ARG A 1 86 ? -19.455 -8.618 -6.827 1.00 98.06 86 ARG A N 1
ATOM 674 C CA . ARG A 1 86 ? -19.144 -8.418 -8.246 1.00 98.06 86 ARG A CA 1
ATOM 675 C C . ARG A 1 86 ? -18.043 -7.375 -8.426 1.00 98.06 86 ARG A C 1
ATOM 677 O O . ARG A 1 86 ? -17.147 -7.572 -9.242 1.00 98.06 86 ARG A O 1
ATOM 684 N N . GLU A 1 87 ? -18.118 -6.274 -7.691 1.00 98.06 87 GLU A N 1
ATOM 685 C CA . GLU A 1 87 ? -17.162 -5.175 -7.734 1.00 98.06 87 GLU A CA 1
ATOM 686 C C . GLU A 1 87 ? -15.805 -5.604 -7.165 1.00 98.06 87 GLU A C 1
ATOM 688 O O . GLU A 1 87 ? -14.782 -5.307 -7.783 1.00 98.06 87 GLU A O 1
ATOM 693 N N . LEU A 1 88 ? -15.791 -6.392 -6.082 1.00 97.81 88 LEU A N 1
ATOM 694 C CA . LEU A 1 88 ? -14.565 -7.000 -5.552 1.00 97.81 88 LEU A CA 1
ATOM 695 C C . LEU A 1 88 ? -13.920 -7.954 -6.563 1.00 97.81 88 LEU A C 1
ATOM 697 O O . LEU A 1 88 ? -12.739 -7.805 -6.870 1.00 97.81 88 LEU A O 1
ATOM 701 N N . ARG A 1 89 ? -14.689 -8.864 -7.181 1.00 98.00 89 ARG A N 1
ATOM 702 C CA . ARG A 1 89 ? -14.157 -9.756 -8.232 1.00 98.00 89 ARG A CA 1
ATOM 703 C C . ARG A 1 89 ? -13.629 -8.983 -9.437 1.00 98.00 89 ARG A C 1
ATOM 705 O O . ARG A 1 89 ? -12.598 -9.345 -9.996 1.00 98.00 89 ARG A O 1
ATOM 712 N N . ALA A 1 90 ? -14.309 -7.912 -9.848 1.00 97.62 90 ALA A N 1
ATOM 713 C CA . ALA A 1 90 ? -13.831 -7.049 -10.927 1.00 97.62 90 ALA A CA 1
ATOM 714 C C . ALA A 1 90 ? -12.523 -6.336 -10.546 1.00 97.62 90 ALA A C 1
ATOM 716 O O . ALA A 1 90 ? -11.647 -6.161 -11.393 1.00 97.62 90 ALA A O 1
ATOM 717 N N . HIS A 1 91 ? -12.368 -5.947 -9.279 1.00 95.88 91 HIS A N 1
ATOM 718 C CA . HIS A 1 91 ? -11.134 -5.373 -8.759 1.00 95.88 91 HIS A CA 1
ATOM 719 C C . HIS A 1 91 ? -9.988 -6.399 -8.739 1.00 95.88 91 HIS A C 1
ATOM 721 O O . HIS A 1 91 ? -8.917 -6.136 -9.287 1.00 95.88 91 HIS A O 1
ATOM 727 N N . GLN A 1 92 ? -10.227 -7.599 -8.205 1.00 97.19 92 GLN A N 1
ATOM 728 C CA . GLN A 1 92 ? -9.275 -8.717 -8.211 1.00 97.19 92 GLN A CA 1
ATOM 729 C C . GLN A 1 92 ? -8.867 -9.112 -9.642 1.00 97.19 92 GLN A C 1
ATOM 731 O O . GLN A 1 92 ? -7.692 -9.353 -9.914 1.00 97.19 92 GLN A O 1
ATOM 736 N N . ALA A 1 93 ? -9.799 -9.091 -10.601 1.00 97.31 93 ALA A N 1
ATOM 737 C CA . ALA A 1 93 ? -9.489 -9.351 -12.006 1.00 97.31 93 ALA A CA 1
ATOM 738 C C . ALA A 1 93 ? -8.495 -8.330 -12.589 1.00 97.31 93 ALA A C 1
ATOM 740 O O . ALA A 1 93 ? -7.601 -8.715 -13.341 1.00 97.31 93 ALA A O 1
ATOM 741 N N . LYS A 1 94 ? -8.583 -7.044 -12.211 1.00 96.50 94 LYS A N 1
ATOM 742 C CA . LYS A 1 94 ? -7.591 -6.029 -12.623 1.00 96.50 94 LYS A CA 1
ATOM 743 C C . LYS A 1 94 ? -6.198 -6.342 -12.073 1.00 96.50 94 LYS A C 1
ATOM 745 O O . LYS A 1 94 ? -5.219 -6.175 -12.794 1.00 96.50 94 LYS A O 1
ATOM 750 N N . HIS A 1 95 ? -6.103 -6.822 -10.831 1.00 96.25 95 HIS A N 1
ATOM 751 C CA . HIS A 1 95 ? -4.835 -7.291 -10.264 1.00 96.25 95 HIS A CA 1
ATOM 752 C C . HIS A 1 95 ? -4.276 -8.484 -11.049 1.00 96.25 95 HIS A C 1
ATOM 754 O O . HIS A 1 95 ? -3.108 -8.470 -11.432 1.00 96.25 95 HIS A O 1
ATOM 760 N N . ALA A 1 96 ? -5.116 -9.483 -11.337 1.00 94.44 96 ALA A N 1
ATOM 761 C CA . ALA A 1 96 ? -4.714 -10.679 -12.074 1.00 94.44 96 ALA A CA 1
ATOM 762 C C . ALA A 1 96 ? -4.199 -10.349 -13.484 1.00 94.44 96 ALA A C 1
ATOM 764 O O . ALA A 1 96 ? -3.179 -10.893 -13.903 1.00 94.44 96 ALA A O 1
ATOM 765 N N . VAL A 1 97 ? -4.845 -9.406 -14.184 1.00 94.75 97 VAL A N 1
ATOM 766 C CA . VAL A 1 97 ? -4.377 -8.906 -15.488 1.00 94.75 97 VAL A CA 1
ATOM 767 C C . VAL A 1 97 ? -2.979 -8.294 -15.379 1.00 94.75 97 VAL A C 1
ATOM 769 O O . VAL A 1 97 ? -2.160 -8.507 -16.262 1.00 94.75 97 VAL A O 1
ATOM 772 N N . LEU A 1 98 ? -2.658 -7.582 -14.297 1.00 95.62 98 LEU A N 1
ATOM 773 C CA . LEU A 1 98 ? -1.346 -6.947 -14.122 1.00 95.62 98 LEU A CA 1
ATOM 774 C C . LEU A 1 98 ? -0.253 -7.904 -13.608 1.00 95.62 98 LEU A C 1
ATOM 776 O O . LEU A 1 98 ? 0.930 -7.585 -13.706 1.00 95.62 98 LEU A O 1
ATOM 780 N N . ALA A 1 99 ? -0.593 -9.082 -13.080 1.00 93.25 99 ALA A N 1
ATOM 781 C CA . ALA A 1 99 ? 0.379 -10.005 -12.481 1.00 93.25 99 ALA A CA 1
ATOM 782 C C . ALA A 1 99 ? 1.546 -10.428 -13.413 1.00 93.25 99 ALA A C 1
ATOM 784 O O . ALA A 1 99 ? 2.695 -10.482 -12.940 1.00 93.25 99 ALA A O 1
ATOM 785 N N . PRO A 1 100 ? 1.334 -10.679 -14.727 1.00 94.50 100 PRO A N 1
ATOM 786 C CA . PRO A 1 100 ? 2.427 -10.954 -15.660 1.00 94.50 100 PRO A CA 1
ATOM 787 C C . PRO A 1 100 ? 3.443 -9.811 -15.740 1.00 94.50 100 PRO A C 1
ATOM 789 O O . PRO A 1 100 ? 4.643 -10.076 -15.819 1.00 94.50 100 PRO A O 1
ATOM 792 N N . LEU A 1 101 ? 2.992 -8.552 -15.653 1.00 96.81 101 LEU A N 1
ATOM 793 C CA . LEU A 1 101 ? 3.833 -7.352 -15.727 1.00 96.81 101 LEU A CA 1
ATOM 794 C C . LEU A 1 101 ? 4.958 -7.394 -14.692 1.00 96.81 101 LEU A C 1
ATOM 796 O O . LEU A 1 101 ? 6.143 -7.298 -15.022 1.00 96.81 101 LEU A O 1
ATOM 800 N N . PHE A 1 102 ? 4.598 -7.613 -13.430 1.00 95.56 102 PHE A N 1
ATOM 801 C CA . PHE A 1 102 ? 5.556 -7.620 -12.327 1.00 95.56 102 PHE A CA 1
ATOM 802 C C . PHE A 1 102 ? 6.409 -8.890 -12.306 1.00 95.56 102 PHE A C 1
ATOM 804 O O . PHE A 1 102 ? 7.605 -8.839 -11.991 1.00 95.56 102 PHE A O 1
ATOM 811 N N . THR A 1 103 ? 5.826 -10.022 -12.713 1.00 93.12 103 THR A N 1
ATOM 812 C CA . THR A 1 103 ? 6.550 -11.288 -12.881 1.00 93.12 103 THR A CA 1
ATOM 813 C C . THR A 1 103 ? 7.657 -11.145 -13.922 1.00 93.12 103 THR A C 1
ATOM 815 O O . THR A 1 103 ? 8.817 -11.447 -13.624 1.00 93.12 103 THR A O 1
ATOM 818 N N . ALA A 1 104 ? 7.339 -10.613 -15.105 1.00 96.94 104 ALA A N 1
ATOM 819 C CA . ALA A 1 104 ? 8.302 -10.348 -16.169 1.00 96.94 104 ALA A CA 1
ATOM 820 C C . ALA A 1 104 ? 9.352 -9.314 -15.735 1.00 96.94 104 ALA A C 1
ATOM 822 O O . ALA A 1 104 ? 10.552 -9.539 -15.924 1.00 96.94 104 ALA A O 1
ATOM 823 N N . LYS A 1 105 ? 8.946 -8.221 -15.072 1.00 97.62 105 LYS A N 1
ATOM 824 C CA . LYS A 1 105 ? 9.878 -7.209 -14.549 1.00 97.62 105 LYS A CA 1
ATOM 825 C C . LYS A 1 105 ? 10.945 -7.830 -13.641 1.00 97.62 105 LYS A C 1
ATOM 827 O O . LYS A 1 105 ? 12.142 -7.638 -13.866 1.00 97.62 105 LYS A O 1
ATOM 832 N N . ARG A 1 106 ? 10.523 -8.616 -12.644 1.00 94.44 106 ARG A N 1
ATOM 833 C CA . ARG A 1 106 ? 11.405 -9.195 -11.617 1.00 94.44 106 ARG A CA 1
ATOM 834 C C . ARG A 1 106 ? 12.191 -10.411 -12.103 1.00 94.44 106 ARG A C 1
ATOM 836 O O . ARG A 1 106 ? 13.378 -10.547 -11.802 1.00 94.44 106 ARG A O 1
ATOM 843 N N . ARG A 1 107 ? 11.543 -11.340 -12.813 1.00 94.94 107 ARG A N 1
ATOM 844 C CA . ARG A 1 107 ? 12.174 -12.604 -13.232 1.00 94.94 107 ARG A CA 1
ATOM 845 C C . ARG A 1 107 ? 13.002 -12.465 -14.503 1.00 94.94 107 ARG A C 1
ATOM 847 O O . ARG A 1 107 ? 13.946 -13.235 -14.662 1.00 94.94 107 ARG A O 1
ATOM 854 N N . PHE A 1 108 ? 12.693 -11.493 -15.359 1.00 97.19 108 PHE A N 1
ATOM 855 C CA . PHE A 1 108 ? 13.334 -11.340 -16.662 1.00 97.19 108 PHE A CA 1
ATOM 856 C C . PHE A 1 108 ? 14.067 -10.010 -16.807 1.00 97.19 108 PHE A C 1
ATOM 858 O O . PHE A 1 108 ? 15.296 -10.013 -16.880 1.00 97.19 108 PHE A O 1
ATOM 865 N N . VAL A 1 109 ? 13.346 -8.884 -16.812 1.00 97.62 109 VAL A N 1
ATOM 866 C CA . VAL A 1 109 ? 13.915 -7.573 -17.173 1.00 97.62 109 VAL A CA 1
ATOM 867 C C . VAL A 1 109 ? 15.079 -7.225 -16.247 1.00 97.62 109 VAL A C 1
ATOM 869 O O . VAL A 1 109 ? 16.216 -7.122 -16.698 1.00 97.62 109 VAL A O 1
ATOM 872 N N . GLN A 1 110 ? 14.847 -7.168 -14.934 1.00 95.00 110 GLN A N 1
ATOM 873 C CA . GLN A 1 110 ? 15.880 -6.805 -13.955 1.00 95.00 110 GLN A CA 1
ATOM 874 C C . GLN A 1 110 ? 17.117 -7.718 -13.992 1.00 95.00 110 GLN A C 1
ATOM 876 O O . GLN A 1 110 ? 18.226 -7.267 -13.701 1.00 95.00 110 GLN A O 1
ATOM 881 N N . LYS A 1 111 ? 16.947 -8.993 -14.363 1.00 94.12 111 LYS A N 1
ATOM 882 C CA . LYS A 1 111 ? 18.047 -9.964 -14.419 1.00 94.12 111 LYS A CA 1
ATOM 883 C C . LYS A 1 111 ? 18.881 -9.856 -15.693 1.00 94.12 111 LYS A C 1
ATOM 885 O O . LYS A 1 111 ? 20.080 -10.107 -15.638 1.00 94.12 111 LYS A O 1
ATOM 890 N N . ARG A 1 112 ? 18.267 -9.518 -16.831 1.00 94.44 112 ARG A N 1
ATOM 891 C CA . ARG A 1 112 ? 18.919 -9.627 -18.149 1.00 94.44 112 ARG A CA 1
ATOM 892 C C . ARG A 1 112 ? 19.495 -8.321 -18.669 1.00 94.44 112 ARG A C 1
ATOM 894 O O . ARG A 1 112 ? 20.524 -8.341 -19.333 1.00 94.44 112 ARG A O 1
ATOM 901 N N . VAL A 1 113 ? 18.902 -7.180 -18.328 1.00 93.75 113 VAL A N 1
ATOM 902 C CA . VAL A 1 113 ? 19.300 -5.884 -18.915 1.00 93.75 113 VAL A CA 1
ATOM 903 C C . VAL A 1 113 ? 20.717 -5.437 -18.539 1.00 93.75 113 VAL A C 1
ATOM 905 O O . VAL A 1 113 ? 21.360 -4.701 -19.288 1.00 93.75 113 VAL A O 1
ATOM 908 N N . ASN A 1 114 ? 21.247 -5.913 -17.408 1.00 90.62 114 ASN A N 1
ATOM 909 C CA . ASN A 1 114 ? 22.614 -5.611 -16.971 1.00 90.62 114 ASN A CA 1
ATOM 910 C C . ASN A 1 114 ? 23.693 -6.415 -17.717 1.00 90.62 114 ASN A C 1
ATOM 912 O O . ASN A 1 114 ? 24.869 -6.094 -17.575 1.00 90.62 114 ASN A O 1
ATOM 916 N N . ALA A 1 115 ? 23.321 -7.425 -18.512 1.00 92.56 115 ALA A N 1
ATOM 917 C CA . ALA A 1 115 ? 24.272 -8.228 -19.284 1.00 92.56 115 ALA A CA 1
ATOM 918 C C . ALA A 1 115 ? 24.774 -7.526 -20.561 1.00 92.56 115 ALA A C 1
ATOM 920 O O . ALA A 1 115 ? 25.761 -7.964 -21.142 1.00 92.56 115 ALA A O 1
ATOM 921 N N . PHE A 1 116 ? 24.110 -6.449 -20.991 1.00 95.06 116 PHE A N 1
ATOM 922 C CA . PHE A 1 116 ? 24.426 -5.739 -22.230 1.00 95.06 116 PHE A CA 1
ATOM 923 C C . PHE A 1 116 ? 25.479 -4.644 -22.007 1.00 95.06 116 PHE A C 1
ATOM 925 O O . PHE A 1 116 ? 25.361 -3.837 -21.076 1.00 95.06 116 PHE A O 1
ATOM 932 N N . THR A 1 117 ? 26.497 -4.585 -22.865 1.00 95.31 117 THR A N 1
ATOM 933 C CA . THR A 1 117 ? 27.487 -3.495 -22.873 1.00 95.31 117 THR A CA 1
ATOM 934 C C . THR A 1 117 ? 26.930 -2.240 -23.563 1.00 95.31 117 THR A C 1
ATOM 936 O O . THR A 1 117 ? 25.945 -2.334 -24.301 1.00 95.31 117 THR A O 1
ATOM 939 N N . PRO A 1 118 ? 27.524 -1.049 -23.354 1.00 94.81 118 PRO A N 1
ATOM 940 C CA . PRO A 1 118 ? 27.126 0.164 -24.074 1.00 94.81 118 PRO A CA 1
ATOM 941 C C . PRO A 1 118 ? 27.171 0.014 -25.601 1.00 94.81 118 PRO A C 1
ATOM 943 O O . PRO A 1 118 ? 26.277 0.495 -26.288 1.00 94.81 118 PRO A O 1
ATOM 946 N N . GLU A 1 119 ? 28.166 -0.699 -26.130 1.00 95.19 119 GLU A N 1
ATOM 947 C CA . GLU A 1 119 ? 28.323 -0.944 -27.567 1.00 95.19 119 GLU A CA 1
ATOM 948 C C . GLU A 1 119 ? 27.206 -1.845 -28.097 1.00 95.19 119 GLU A C 1
ATOM 950 O O . GLU A 1 119 ? 26.649 -1.582 -29.159 1.00 95.19 119 GLU A O 1
ATOM 955 N N . GLN A 1 120 ? 26.835 -2.879 -27.334 1.00 95.31 120 GLN A N 1
ATOM 956 C CA . GLN A 1 120 ? 25.704 -3.742 -27.674 1.00 95.31 120 GLN A CA 1
ATOM 957 C C . GLN A 1 120 ? 24.387 -2.967 -27.644 1.00 95.31 120 GLN A C 1
ATOM 959 O O . GLN A 1 120 ? 23.582 -3.129 -28.550 1.00 95.31 120 GLN A O 1
ATOM 964 N N . LEU A 1 121 ? 24.180 -2.098 -26.648 1.00 95.25 121 LEU A N 1
ATOM 965 C CA . LEU A 1 121 ? 22.990 -1.247 -26.573 1.00 95.25 121 LEU A CA 1
ATOM 966 C C . LEU A 1 121 ? 22.888 -0.292 -27.767 1.00 95.25 121 LEU A C 1
ATOM 968 O O . LEU A 1 121 ? 21.805 -0.134 -28.321 1.00 95.25 121 LEU A O 1
ATOM 972 N N . ALA A 1 122 ? 24.005 0.315 -28.174 1.00 94.12 122 ALA A N 1
ATOM 973 C CA . ALA A 1 122 ? 24.059 1.217 -29.324 1.00 94.12 122 ALA A CA 1
ATOM 974 C C . ALA A 1 122 ? 23.839 0.499 -30.668 1.00 94.12 122 ALA A C 1
ATOM 976 O O . ALA A 1 122 ? 23.426 1.131 -31.635 1.00 94.12 122 ALA A O 1
ATOM 977 N N . ALA A 1 123 ? 24.117 -0.806 -30.732 1.00 95.94 123 ALA A N 1
ATOM 978 C CA . ALA A 1 123 ? 23.930 -1.624 -31.926 1.00 95.94 123 ALA A CA 1
ATOM 979 C C . ALA A 1 123 ? 22.505 -2.190 -32.077 1.00 95.94 123 ALA A C 1
ATOM 981 O O . ALA A 1 123 ? 22.187 -2.733 -33.134 1.00 95.94 123 ALA A O 1
ATOM 982 N N . ILE A 1 124 ? 21.657 -2.097 -31.047 1.00 96.81 124 ILE A N 1
ATOM 983 C CA . ILE A 1 124 ? 20.265 -2.554 -31.126 1.00 96.81 124 ILE A CA 1
ATOM 984 C C . ILE A 1 124 ? 19.480 -1.596 -32.022 1.00 96.81 124 ILE A C 1
ATOM 986 O O . ILE A 1 124 ? 19.392 -0.406 -31.729 1.00 96.81 124 ILE A O 1
ATOM 990 N N . ASP A 1 125 ? 18.857 -2.131 -33.072 1.00 97.44 125 ASP A N 1
ATOM 991 C CA . ASP A 1 125 ? 17.802 -1.439 -33.811 1.00 97.44 125 ASP A CA 1
ATOM 992 C C . ASP A 1 125 ? 16.455 -1.708 -33.114 1.00 97.44 125 ASP A C 1
ATOM 994 O O . ASP A 1 125 ? 15.879 -2.792 -33.265 1.00 97.44 125 ASP A O 1
ATOM 998 N N . PRO A 1 126 ? 15.925 -0.751 -32.333 1.00 95.75 126 PRO A N 1
ATOM 999 C CA . PRO A 1 126 ? 14.714 -0.979 -31.559 1.00 95.75 126 PRO A CA 1
ATOM 1000 C C . PRO A 1 126 ? 13.461 -1.102 -32.426 1.00 95.75 126 PRO A C 1
ATOM 1002 O O . PRO A 1 126 ? 12.461 -1.643 -31.955 1.00 95.75 126 PRO A O 1
ATOM 1005 N N . VAL A 1 127 ? 13.485 -0.593 -33.663 1.00 97.56 127 VAL A N 1
ATOM 1006 C CA . VAL A 1 127 ? 12.357 -0.694 -34.593 1.00 97.56 127 VAL A CA 1
ATOM 1007 C C . VAL A 1 127 ? 12.321 -2.095 -35.187 1.00 97.56 127 VAL A C 1
ATOM 1009 O O . VAL A 1 127 ? 11.264 -2.722 -35.177 1.00 97.56 127 VAL A O 1
ATOM 1012 N N . ALA A 1 128 ? 13.470 -2.612 -35.627 1.00 97.81 128 ALA A N 1
ATOM 1013 C CA . ALA A 1 128 ? 13.572 -3.975 -36.142 1.00 97.81 128 ALA A CA 1
ATOM 1014 C C . ALA A 1 128 ? 13.236 -5.018 -35.065 1.00 97.81 128 ALA A C 1
ATOM 1016 O O . ALA A 1 128 ? 12.409 -5.895 -35.303 1.00 97.81 128 ALA A O 1
ATOM 1017 N N . VAL A 1 129 ? 13.800 -4.875 -33.858 1.00 97.69 129 VAL A N 1
ATOM 1018 C CA . VAL A 1 129 ? 13.528 -5.790 -32.736 1.00 97.69 129 VAL A CA 1
ATOM 1019 C C . VAL A 1 129 ? 12.050 -5.763 -32.337 1.00 97.69 129 VAL A C 1
ATOM 1021 O O . VAL A 1 129 ? 11.464 -6.814 -32.083 1.00 97.69 129 VAL A O 1
ATOM 1024 N N . ALA A 1 130 ? 11.425 -4.580 -32.297 1.00 97.56 130 ALA A N 1
ATOM 1025 C CA . ALA A 1 130 ? 9.996 -4.475 -32.014 1.00 97.56 130 ALA A CA 1
ATOM 1026 C C . ALA A 1 130 ? 9.146 -5.139 -33.108 1.00 97.56 130 ALA A C 1
ATOM 1028 O O . ALA A 1 130 ? 8.244 -5.901 -32.780 1.00 97.56 130 ALA A O 1
ATOM 1029 N N . ALA A 1 131 ? 9.452 -4.902 -34.386 1.00 98.06 131 ALA A N 1
ATOM 1030 C CA . ALA A 1 131 ? 8.715 -5.493 -35.500 1.00 98.06 131 ALA A CA 1
ATOM 1031 C C . ALA A 1 131 ? 8.842 -7.026 -35.535 1.00 98.06 131 ALA A C 1
ATOM 1033 O O . ALA A 1 131 ? 7.860 -7.721 -35.786 1.00 98.06 131 ALA A O 1
ATOM 1034 N N . GLU A 1 132 ? 10.029 -7.566 -35.249 1.00 98.06 132 GLU A N 1
ATOM 1035 C CA . GLU A 1 132 ? 10.233 -9.012 -35.137 1.00 98.06 132 GLU A CA 1
ATOM 1036 C C . GLU A 1 132 ? 9.471 -9.593 -33.940 1.00 98.06 132 GLU A C 1
ATOM 1038 O O . GLU A 1 132 ? 8.839 -10.643 -34.064 1.00 98.06 132 GLU A O 1
ATOM 1043 N N . PHE A 1 133 ? 9.464 -8.889 -32.802 1.00 97.94 133 PHE A N 1
ATOM 1044 C CA . PHE A 1 133 ? 8.681 -9.292 -31.638 1.00 97.94 133 PHE A CA 1
ATOM 1045 C C . PHE A 1 133 ? 7.194 -9.392 -31.994 1.00 97.94 133 PHE A C 1
ATOM 1047 O O . PHE A 1 133 ? 6.601 -10.448 -31.791 1.00 97.94 133 PHE A O 1
ATOM 1054 N N . GLU A 1 134 ? 6.619 -8.341 -32.586 1.00 98.12 134 GLU A N 1
ATOM 1055 C CA . GLU A 1 134 ? 5.213 -8.303 -33.012 1.00 98.12 134 GLU A CA 1
ATOM 1056 C C . GLU A 1 134 ? 4.895 -9.375 -34.068 1.00 98.12 134 GLU A C 1
ATOM 1058 O O . GLU A 1 134 ? 3.823 -9.978 -34.042 1.00 98.12 134 GLU A O 1
ATOM 1063 N N . ALA A 1 135 ? 5.833 -9.678 -34.970 1.00 97.62 135 ALA A N 1
ATOM 1064 C CA . ALA A 1 135 ? 5.667 -10.738 -35.961 1.00 97.62 135 ALA A CA 1
ATOM 1065 C C . ALA A 1 135 ? 5.643 -12.140 -35.328 1.00 97.62 135 ALA A C 1
ATOM 1067 O O . ALA A 1 135 ? 4.873 -12.997 -35.761 1.00 97.62 135 ALA A O 1
ATOM 1068 N N . ILE A 1 136 ? 6.456 -12.395 -34.302 1.00 96.88 136 ILE A N 1
ATOM 1069 C CA . ILE A 1 136 ? 6.474 -13.685 -33.597 1.00 96.88 136 ILE A CA 1
ATOM 1070 C C . ILE A 1 136 ? 5.222 -13.848 -32.733 1.00 96.88 136 ILE A C 1
ATOM 1072 O O . ILE A 1 136 ? 4.648 -14.936 -32.676 1.00 96.88 136 ILE A O 1
ATOM 1076 N N . THR A 1 137 ? 4.814 -12.787 -32.041 1.00 96.62 137 THR A N 1
ATOM 1077 C CA . THR A 1 137 ? 3.697 -12.831 -31.092 1.00 96.62 137 THR A CA 1
ATOM 1078 C C . THR A 1 137 ? 2.334 -12.677 -31.750 1.00 96.62 137 THR A C 1
ATOM 1080 O O . THR A 1 137 ? 1.347 -13.107 -31.158 1.00 96.62 137 THR A O 1
ATOM 1083 N N . GLN A 1 138 ? 2.283 -12.093 -32.953 1.00 96.88 138 GLN A N 1
ATOM 1084 C CA . GLN A 1 138 ? 1.056 -11.653 -33.623 1.00 96.88 138 GLN A CA 1
ATOM 1085 C C . GLN A 1 138 ? 0.252 -10.636 -32.789 1.00 96.88 138 GLN A C 1
ATOM 1087 O O . GLN A 1 138 ? -0.960 -10.528 -32.950 1.00 96.88 138 GLN A O 1
ATOM 1092 N N . ASP A 1 139 ? 0.933 -9.870 -31.929 1.00 96.06 139 ASP A N 1
ATOM 1093 C CA . ASP A 1 139 ? 0.344 -8.867 -31.037 1.00 96.06 139 ASP A CA 1
ATOM 1094 C C . ASP A 1 139 ? 1.144 -7.558 -31.078 1.00 96.06 139 ASP A C 1
ATOM 1096 O O . ASP A 1 139 ? 2.374 -7.614 -31.143 1.00 96.06 139 ASP A O 1
ATOM 1100 N N . PRO A 1 140 ? 0.496 -6.383 -30.934 1.00 96.62 140 PRO A N 1
ATOM 1101 C CA . PRO A 1 140 ? 1.208 -5.117 -30.779 1.00 96.62 140 PRO A CA 1
ATOM 1102 C C . PRO A 1 140 ? 2.105 -5.131 -29.537 1.00 96.62 140 PRO A C 1
ATOM 1104 O O . PRO A 1 140 ? 1.711 -5.651 -28.488 1.00 96.62 140 PRO A O 1
ATOM 1107 N N . LEU A 1 141 ? 3.278 -4.503 -29.606 1.00 96.69 141 LEU A N 1
ATOM 1108 C CA . LEU A 1 141 ? 4.207 -4.413 -28.484 1.00 96.69 141 LEU A CA 1
ATOM 1109 C C . LEU A 1 141 ? 3.744 -3.336 -27.493 1.00 96.69 141 LEU A C 1
ATOM 1111 O O . LEU A 1 141 ? 4.013 -2.142 -27.640 1.00 96.69 141 LEU A O 1
ATOM 1115 N N . THR A 1 142 ? 3.097 -3.783 -26.419 1.00 96.44 142 THR A N 1
ATOM 1116 C CA . THR A 1 142 ? 2.806 -2.995 -25.214 1.00 96.44 142 THR A CA 1
ATOM 1117 C C . THR A 1 142 ? 3.523 -3.617 -24.016 1.00 96.44 142 THR A C 1
ATOM 1119 O O . THR A 1 142 ? 4.003 -4.745 -24.104 1.00 96.44 142 THR A O 1
ATOM 1122 N N . GLU A 1 143 ? 3.623 -2.918 -22.879 1.00 97.00 143 GLU A N 1
ATOM 1123 C CA . GLU A 1 143 ? 4.208 -3.535 -21.675 1.00 97.00 143 GLU A CA 1
ATOM 1124 C C . GLU A 1 143 ? 3.420 -4.782 -21.235 1.00 97.00 143 GLU A C 1
ATOM 1126 O O . GLU A 1 143 ? 4.018 -5.768 -20.807 1.00 97.00 143 GLU A O 1
ATOM 1131 N N . GLN A 1 144 ? 2.095 -4.762 -21.405 1.00 95.50 144 GLN A N 1
ATOM 1132 C CA . GLN A 1 144 ? 1.217 -5.879 -21.067 1.00 95.50 144 GLN A CA 1
ATOM 1133 C C . GLN A 1 144 ? 1.470 -7.090 -21.973 1.00 95.50 144 GLN A C 1
ATOM 1135 O O . GLN A 1 144 ? 1.814 -8.158 -21.468 1.00 95.50 144 GLN A O 1
ATOM 1140 N N . SER A 1 145 ? 1.365 -6.926 -23.299 1.00 96.56 145 SER A N 1
ATOM 1141 C CA . SER A 1 145 ? 1.584 -8.046 -24.226 1.00 96.56 145 SER A CA 1
ATOM 1142 C C . SER A 1 145 ? 3.018 -8.567 -24.116 1.00 96.56 145 SER A C 1
ATOM 1144 O O . SER A 1 145 ? 3.235 -9.776 -24.048 1.00 96.56 145 SER A O 1
ATOM 1146 N N . TYR A 1 146 ? 4.008 -7.674 -23.985 1.00 98.19 146 TYR A N 1
ATOM 1147 C CA . TYR A 1 146 ? 5.391 -8.063 -23.728 1.00 98.19 146 TYR A CA 1
ATOM 1148 C C . TYR A 1 146 ? 5.498 -8.963 -22.491 1.00 98.19 146 TYR A C 1
ATOM 1150 O O . TYR A 1 146 ? 6.104 -10.034 -22.546 1.00 98.19 146 TYR A O 1
ATOM 1158 N N . ALA A 1 147 ? 4.902 -8.549 -21.371 1.00 97.69 147 ALA A N 1
ATOM 1159 C CA . ALA A 1 147 ? 4.992 -9.287 -20.123 1.00 97.69 147 ALA A CA 1
ATOM 1160 C C . ALA A 1 147 ? 4.288 -10.650 -20.176 1.00 97.69 147 ALA A C 1
ATOM 1162 O O . ALA A 1 147 ? 4.816 -11.622 -19.634 1.00 97.69 147 ALA A O 1
ATOM 1163 N N . GLU A 1 148 ? 3.139 -10.750 -20.844 1.00 96.50 148 GLU A N 1
ATOM 1164 C CA . GLU A 1 148 ? 2.393 -12.001 -21.027 1.00 96.50 148 GLU A CA 1
ATOM 1165 C C . GLU A 1 148 ? 3.150 -13.019 -21.890 1.00 96.50 148 GLU A C 1
ATOM 1167 O O . GLU A 1 148 ? 3.211 -14.204 -21.551 1.00 96.50 148 GLU A O 1
ATOM 1172 N N . HIS A 1 149 ? 3.742 -12.576 -23.004 1.00 97.25 149 HIS A N 1
ATOM 1173 C CA . HIS A 1 149 ? 4.541 -13.441 -23.881 1.00 97.25 149 HIS A CA 1
ATOM 1174 C C . HIS A 1 149 ? 5.835 -13.885 -23.197 1.00 97.25 149 HIS A C 1
ATOM 1176 O O . HIS A 1 149 ? 6.122 -15.080 -23.149 1.00 97.25 149 HIS A O 1
ATOM 1182 N N . VAL A 1 150 ? 6.571 -12.959 -22.571 1.00 97.38 150 VAL A N 1
ATOM 1183 C CA . VAL A 1 150 ? 7.794 -13.299 -21.827 1.00 97.38 150 VAL A CA 1
ATOM 1184 C C . VAL A 1 150 ? 7.500 -14.237 -20.659 1.00 97.38 150 VAL A C 1
ATOM 1186 O O . VAL A 1 150 ? 8.253 -15.187 -20.450 1.00 97.38 150 VAL A O 1
ATOM 1189 N N . SER A 1 151 ? 6.413 -14.015 -19.915 1.00 94.94 151 SER A N 1
ATOM 1190 C CA . SER A 1 151 ? 6.041 -14.896 -18.801 1.00 94.94 151 SER A CA 1
ATOM 1191 C C . SER A 1 151 ? 5.769 -16.324 -19.277 1.00 94.94 151 SER A C 1
ATOM 1193 O O . SER A 1 151 ? 6.293 -17.250 -18.666 1.00 94.94 151 SER A O 1
ATOM 1195 N N . ARG A 1 152 ? 5.056 -16.509 -20.399 1.00 94.75 152 ARG A N 1
ATOM 1196 C CA . ARG A 1 152 ? 4.855 -17.835 -21.013 1.00 94.75 152 ARG A CA 1
ATOM 1197 C C . ARG A 1 152 ? 6.162 -18.467 -21.481 1.00 94.75 152 ARG A C 1
ATOM 1199 O O . ARG A 1 152 ? 6.423 -19.629 -21.196 1.00 94.75 152 ARG A O 1
ATOM 1206 N N . TRP A 1 153 ? 7.016 -17.715 -22.172 1.00 96.50 153 TRP A N 1
ATOM 1207 C CA . TRP A 1 153 ? 8.283 -18.258 -22.668 1.00 96.50 153 TRP A CA 1
ATOM 1208 C C . TRP A 1 153 ? 9.236 -18.686 -21.548 1.00 96.50 153 TRP A C 1
ATOM 1210 O O . TRP A 1 153 ? 9.996 -19.636 -21.725 1.00 96.50 153 TRP A O 1
ATOM 1220 N N . LEU A 1 154 ? 9.183 -18.029 -20.385 1.00 95.00 154 LEU A N 1
ATOM 1221 C CA . LEU A 1 154 ? 9.959 -18.418 -19.205 1.00 95.00 154 LEU A CA 1
ATOM 1222 C C . LEU A 1 154 ? 9.568 -19.789 -18.636 1.00 95.00 154 LEU A C 1
ATOM 1224 O O . LEU A 1 154 ? 10.404 -20.414 -17.986 1.00 95.00 154 LEU A O 1
ATOM 1228 N N . GLU A 1 155 ? 8.344 -20.272 -18.866 1.00 94.81 155 GLU A N 1
ATOM 1229 C CA . GLU A 1 155 ? 7.916 -21.608 -18.419 1.00 94.81 155 GLU A CA 1
ATOM 1230 C C . GLU A 1 155 ? 8.645 -22.728 -19.180 1.00 94.81 155 GLU A C 1
ATOM 1232 O O . GLU A 1 155 ? 8.829 -23.822 -18.648 1.00 94.81 155 GLU A O 1
ATOM 1237 N N . ALA A 1 156 ? 9.125 -22.439 -20.395 1.00 94.81 156 ALA A N 1
ATOM 1238 C CA . ALA A 1 156 ? 9.875 -23.360 -21.246 1.00 94.81 156 ALA A CA 1
ATOM 1239 C C . ALA A 1 156 ? 11.103 -22.674 -21.873 1.00 94.81 156 ALA A C 1
ATOM 1241 O O . ALA A 1 156 ? 11.281 -22.653 -23.092 1.00 94.81 156 ALA A O 1
ATOM 1242 N N . GLU A 1 157 ? 11.977 -22.122 -21.024 1.00 93.88 157 GLU A N 1
ATOM 1243 C CA . GLU A 1 157 ? 13.090 -21.258 -21.443 1.00 93.88 157 GLU A CA 1
ATOM 1244 C C . GLU A 1 157 ? 13.989 -21.869 -22.533 1.00 93.88 157 GLU A C 1
ATOM 1246 O O . GLU A 1 157 ? 14.337 -21.186 -23.495 1.00 93.88 157 GLU A O 1
ATOM 1251 N N . ALA A 1 158 ? 14.320 -23.160 -22.436 1.00 94.62 158 ALA A N 1
ATOM 1252 C CA . ALA A 1 158 ? 15.155 -23.831 -23.435 1.00 94.62 158 ALA A CA 1
ATOM 1253 C C . ALA A 1 158 ? 14.499 -23.884 -24.828 1.00 94.62 158 ALA A C 1
ATOM 1255 O O . ALA A 1 158 ? 15.194 -23.771 -25.837 1.00 94.62 158 ALA A O 1
ATOM 1256 N N . ALA A 1 159 ? 13.171 -24.024 -24.890 1.00 96.81 159 ALA A N 1
ATOM 1257 C CA . ALA A 1 159 ? 12.416 -24.076 -26.141 1.00 96.81 159 ALA A CA 1
ATOM 1258 C C . ALA A 1 159 ? 12.198 -22.685 -26.760 1.00 96.81 159 ALA A C 1
ATOM 1260 O O . ALA A 1 159 ? 11.977 -22.576 -27.965 1.00 96.81 159 ALA A O 1
ATOM 1261 N N . HIS A 1 160 ? 12.291 -21.626 -25.950 1.00 97.44 160 HIS A N 1
ATOM 1262 C CA . HIS A 1 160 ? 12.044 -20.243 -26.361 1.00 97.44 160 HIS A CA 1
ATOM 1263 C C . HIS A 1 160 ? 13.288 -19.350 -26.286 1.00 97.44 160 HIS A C 1
ATOM 1265 O O . HIS A 1 160 ? 13.181 -18.126 -26.195 1.00 97.44 160 HIS A O 1
ATOM 1271 N N . ALA A 1 161 ? 14.485 -19.941 -26.315 1.00 97.12 161 ALA A N 1
ATOM 1272 C CA . ALA A 1 161 ? 15.735 -19.197 -26.186 1.00 97.12 161 ALA A CA 1
ATOM 1273 C C . ALA A 1 161 ? 15.889 -18.053 -27.218 1.00 97.12 161 ALA A C 1
ATOM 1275 O O . ALA A 1 161 ? 16.289 -16.962 -26.804 1.00 97.12 161 ALA A O 1
ATOM 1276 N N . PRO A 1 162 ? 15.537 -18.218 -28.515 1.00 97.25 162 PRO A N 1
ATOM 1277 C CA . PRO A 1 162 ? 15.581 -17.116 -29.482 1.00 97.25 162 PRO A CA 1
ATOM 1278 C C . PRO A 1 162 ? 14.633 -15.961 -29.129 1.00 97.25 162 PRO A C 1
ATOM 1280 O O . PRO A 1 162 ? 15.049 -14.805 -29.115 1.00 97.25 162 PRO A O 1
ATOM 1283 N N . GLN A 1 163 ? 13.386 -16.267 -28.764 1.00 98.12 163 GLN A N 1
ATOM 1284 C CA . GLN A 1 163 ? 12.370 -15.276 -28.396 1.00 98.12 163 GLN A CA 1
ATOM 1285 C C . GLN A 1 163 ? 12.773 -14.516 -27.130 1.00 98.12 163 GLN A C 1
ATOM 1287 O O . GLN A 1 163 ? 12.682 -13.292 -27.054 1.00 98.12 163 GLN A O 1
ATOM 1292 N N . LEU A 1 164 ? 13.287 -15.241 -26.138 1.00 97.88 164 LEU A N 1
ATOM 1293 C CA . LEU A 1 164 ? 13.781 -14.672 -24.892 1.00 97.88 164 LEU A CA 1
ATOM 1294 C C . LEU A 1 164 ? 15.062 -13.847 -25.085 1.00 97.88 164 LEU A C 1
ATOM 1296 O O . LEU A 1 164 ? 15.326 -12.952 -24.282 1.00 97.88 164 LEU A O 1
ATOM 1300 N N . LYS A 1 165 ? 15.865 -14.121 -26.119 1.00 97.38 165 LYS A N 1
ATOM 1301 C CA . LYS A 1 165 ? 17.006 -13.276 -26.492 1.00 97.38 165 LYS A CA 1
ATOM 1302 C C . LYS A 1 165 ? 16.529 -11.962 -27.117 1.00 97.38 165 LYS A C 1
ATOM 1304 O O . LYS A 1 165 ? 16.923 -10.906 -26.630 1.00 97.38 165 LYS A O 1
ATOM 1309 N N . LEU A 1 166 ? 15.634 -12.029 -28.104 1.00 97.88 166 LEU A N 1
ATOM 1310 C CA . LEU A 1 166 ? 15.033 -10.857 -28.753 1.00 97.88 166 LEU A CA 1
ATOM 1311 C C . LEU A 1 166 ? 14.341 -9.936 -27.733 1.00 97.88 166 LEU A C 1
ATOM 1313 O O . LEU A 1 166 ? 14.564 -8.727 -27.697 1.00 97.88 166 LEU A O 1
ATOM 1317 N N . ALA A 1 167 ? 13.555 -10.520 -26.826 1.00 98.19 167 ALA A N 1
ATOM 1318 C CA . ALA A 1 167 ? 12.911 -9.780 -25.747 1.00 98.19 167 ALA A CA 1
ATOM 1319 C C . ALA A 1 167 ? 13.942 -9.115 -24.812 1.00 98.19 167 ALA A C 1
ATOM 1321 O O . ALA A 1 167 ? 13.768 -7.967 -24.405 1.00 98.19 167 ALA A O 1
ATOM 1322 N N . ALA A 1 168 ? 15.050 -9.797 -24.498 1.00 98.25 168 ALA A N 1
ATOM 1323 C CA . ALA A 1 168 ? 16.102 -9.235 -23.653 1.00 98.25 168 ALA A CA 1
ATOM 1324 C C . ALA A 1 168 ? 16.804 -8.042 -24.317 1.00 98.25 168 ALA A C 1
ATOM 1326 O O . ALA A 1 168 ? 17.099 -7.073 -23.621 1.00 98.25 168 ALA A O 1
ATOM 1327 N N . GLU A 1 169 ? 17.022 -8.089 -25.634 1.00 98.19 169 GLU A N 1
ATOM 1328 C CA . GLU A 1 169 ? 17.542 -6.963 -26.419 1.00 98.19 169 GLU A CA 1
ATOM 1329 C C . GLU A 1 169 ? 16.591 -5.761 -26.331 1.00 98.19 169 GLU A C 1
ATOM 1331 O O . GLU A 1 169 ? 17.008 -4.677 -25.912 1.00 98.19 169 GLU A O 1
ATOM 1336 N N . TYR A 1 170 ? 15.294 -5.960 -26.595 1.00 98.38 170 TYR A N 1
ATOM 1337 C CA . TYR A 1 170 ? 14.307 -4.882 -26.474 1.00 98.38 170 TYR A CA 1
ATOM 1338 C C . TYR A 1 170 ? 14.265 -4.288 -25.061 1.00 98.38 170 TYR A C 1
ATOM 1340 O O . TYR A 1 170 ? 14.291 -3.069 -24.894 1.00 98.38 170 TYR A O 1
ATOM 1348 N N . ALA A 1 171 ? 14.238 -5.137 -24.029 1.00 98.38 171 ALA A N 1
ATOM 1349 C CA . ALA A 1 171 ? 14.227 -4.693 -22.641 1.00 98.38 171 ALA A CA 1
ATOM 1350 C C . ALA A 1 171 ? 15.497 -3.923 -22.267 1.00 98.38 171 ALA A C 1
ATOM 1352 O O . ALA A 1 171 ? 15.420 -2.934 -21.536 1.00 98.38 171 ALA A O 1
ATOM 1353 N N . ALA A 1 172 ? 16.667 -4.354 -22.744 1.00 98.06 172 ALA A N 1
ATOM 1354 C CA . ALA A 1 172 ? 17.933 -3.687 -22.470 1.00 98.06 172 ALA A CA 1
ATOM 1355 C C . ALA A 1 172 ? 17.966 -2.294 -23.100 1.00 98.06 172 ALA A C 1
ATOM 1357 O O . ALA A 1 172 ? 18.291 -1.324 -22.413 1.00 98.06 172 ALA A O 1
ATOM 1358 N N . TRP A 1 173 ? 17.533 -2.176 -24.357 1.00 98.12 173 TRP A N 1
ATOM 1359 C CA . TRP A 1 173 ? 17.353 -0.884 -25.010 1.00 98.12 173 TRP A CA 1
ATOM 1360 C C . TRP A 1 173 ? 16.351 -0.001 -24.249 1.00 98.12 173 TRP A C 1
ATOM 1362 O O . TRP A 1 173 ? 16.692 1.116 -23.854 1.00 98.12 173 TRP A O 1
ATOM 1372 N N . ALA A 1 174 ? 15.154 -0.523 -23.965 1.00 97.94 174 ALA A N 1
ATOM 1373 C CA . ALA A 1 174 ? 14.064 0.206 -23.317 1.00 97.94 174 ALA A CA 1
ATOM 1374 C C . ALA A 1 174 ? 14.440 0.741 -21.925 1.00 97.94 174 ALA A C 1
ATOM 1376 O O . ALA A 1 174 ? 14.024 1.830 -21.545 1.00 97.94 174 ALA A O 1
ATOM 1377 N N . THR A 1 175 ? 15.240 -0.013 -21.168 1.00 97.25 175 THR A N 1
ATOM 1378 C CA . THR A 1 175 ? 15.618 0.337 -19.789 1.00 97.25 175 THR A CA 1
ATOM 1379 C C . THR A 1 175 ? 16.866 1.214 -19.692 1.00 97.25 175 THR A C 1
ATOM 1381 O O . THR A 1 175 ? 17.002 1.960 -18.719 1.00 97.25 175 THR A O 1
ATOM 1384 N N . ARG A 1 176 ? 17.812 1.113 -20.640 1.00 95.94 176 ARG A N 1
ATOM 1385 C CA . ARG A 1 176 ? 19.173 1.671 -20.484 1.00 95.94 176 ARG A CA 1
ATOM 1386 C C . ARG A 1 176 ? 19.577 2.719 -21.517 1.00 95.94 176 ARG A C 1
ATOM 1388 O O . ARG A 1 176 ? 20.663 3.278 -21.374 1.00 95.94 176 ARG A O 1
ATOM 1395 N N . THR A 1 177 ? 18.740 3.008 -22.509 1.00 95.81 177 THR A N 1
ATOM 1396 C CA . THR A 1 177 ? 18.978 4.097 -23.473 1.00 95.81 177 THR A CA 1
ATOM 1397 C C . THR A 1 177 ? 18.059 5.291 -23.194 1.00 95.81 177 THR A C 1
ATOM 1399 O O . THR A 1 177 ? 16.928 5.077 -22.747 1.00 95.81 177 THR A O 1
ATOM 1402 N N . PRO A 1 178 ? 18.496 6.540 -23.449 1.00 94.69 178 PRO A N 1
ATOM 1403 C CA . PRO A 1 178 ? 17.634 7.715 -23.308 1.00 94.69 178 PRO A CA 1
ATOM 1404 C C . PRO A 1 178 ? 16.348 7.620 -24.139 1.00 94.69 178 PRO A C 1
ATOM 1406 O O . PRO A 1 178 ? 15.270 7.963 -23.657 1.00 94.69 178 PRO A O 1
ATOM 1409 N N . GLU A 1 179 ? 16.440 7.106 -25.366 1.00 96.31 179 GLU A N 1
ATOM 1410 C CA . GLU A 1 179 ? 15.315 6.951 -26.290 1.00 96.31 179 GLU A CA 1
ATOM 1411 C C . GLU A 1 179 ? 14.310 5.916 -25.772 1.00 96.31 179 GLU A C 1
ATOM 1413 O O . GLU A 1 179 ? 13.100 6.160 -25.771 1.00 96.31 179 GLU A O 1
ATOM 1418 N N . GLY A 1 180 ? 14.805 4.777 -25.278 1.00 96.81 180 GLY A N 1
ATOM 1419 C CA . GLY A 1 180 ? 13.988 3.732 -24.667 1.00 96.81 180 GLY A CA 1
ATOM 1420 C C . GLY A 1 180 ? 13.278 4.207 -23.399 1.00 96.81 180 GLY A C 1
ATOM 1421 O O . GLY A 1 180 ? 12.064 4.029 -23.261 1.00 96.81 180 GLY A O 1
ATOM 1422 N N . GLN A 1 181 ? 14.013 4.888 -22.516 1.00 96.12 181 GLN A N 1
ATOM 1423 C CA . GLN A 1 181 ? 13.475 5.457 -21.279 1.00 96.12 181 GLN A CA 1
ATOM 1424 C C . GLN A 1 181 ? 12.413 6.522 -21.562 1.00 96.12 181 GLN A C 1
ATOM 1426 O O . GLN A 1 181 ? 11.385 6.551 -20.887 1.00 96.12 181 GLN A O 1
ATOM 1431 N N . ALA A 1 182 ? 12.620 7.365 -22.579 1.00 95.31 182 ALA A N 1
ATOM 1432 C CA . ALA A 1 182 ? 11.630 8.344 -23.013 1.00 95.31 182 ALA A CA 1
ATOM 1433 C C . ALA A 1 182 ? 10.371 7.669 -23.583 1.00 95.31 182 ALA A C 1
ATOM 1435 O O . ALA A 1 182 ? 9.257 8.046 -23.210 1.00 95.31 182 ALA A O 1
ATOM 1436 N N . LYS A 1 183 ? 10.526 6.634 -24.428 1.00 96.44 183 LYS A N 1
ATOM 1437 C CA . LYS A 1 183 ? 9.399 5.872 -25.002 1.00 96.44 183 LYS A CA 1
ATOM 1438 C C . LYS A 1 183 ? 8.532 5.230 -23.917 1.00 96.44 183 LYS A C 1
ATOM 1440 O O . LYS A 1 183 ? 7.307 5.283 -24.004 1.00 96.44 183 LYS A O 1
ATOM 1445 N N . HIS A 1 184 ? 9.155 4.666 -22.884 1.00 96.75 184 HIS A N 1
ATOM 1446 C CA . HIS A 1 184 ? 8.473 3.940 -21.804 1.00 96.75 184 HIS A CA 1
ATOM 1447 C C . HIS A 1 184 ? 8.335 4.750 -20.508 1.00 96.75 184 HIS A C 1
ATOM 1449 O O . HIS A 1 184 ? 8.039 4.200 -19.447 1.00 96.75 184 HIS A O 1
ATOM 1455 N N . ALA A 1 185 ? 8.471 6.079 -20.575 1.00 93.50 185 ALA A N 1
ATOM 1456 C CA . ALA A 1 185 ? 8.454 6.957 -19.402 1.00 93.50 185 ALA A CA 1
ATOM 1457 C C . ALA A 1 185 ? 7.166 6.853 -18.563 1.00 93.50 185 ALA A C 1
ATOM 1459 O O . ALA A 1 185 ? 7.185 7.130 -17.363 1.00 93.50 185 ALA A O 1
ATOM 1460 N N . LYS A 1 186 ? 6.046 6.438 -19.169 1.00 92.81 186 LYS A N 1
ATOM 1461 C CA . LYS A 1 186 ? 4.749 6.263 -18.492 1.00 92.81 186 LYS A CA 1
ATOM 1462 C C . LYS A 1 186 ? 4.539 4.868 -17.892 1.00 92.81 186 LYS A C 1
ATOM 1464 O O . LYS A 1 186 ? 3.711 4.739 -17.001 1.00 92.81 186 LYS A O 1
ATOM 1469 N N . GLY A 1 187 ? 5.265 3.856 -18.363 1.00 95.62 187 GLY A N 1
ATOM 1470 C CA . GLY A 1 187 ? 5.112 2.468 -17.925 1.00 95.62 187 GLY A CA 1
ATOM 1471 C C . GLY A 1 187 ? 5.871 2.150 -16.638 1.00 95.62 187 GLY A C 1
ATOM 1472 O O . GLY A 1 187 ? 6.448 3.040 -16.007 1.00 95.62 187 GLY A O 1
ATOM 1473 N N . VAL A 1 188 ? 5.887 0.880 -16.243 1.00 96.94 188 VAL A N 1
ATOM 1474 C CA . VAL A 1 188 ? 6.648 0.393 -15.076 1.00 96.94 188 VAL A CA 1
ATOM 1475 C C . VAL A 1 188 ? 7.584 -0.756 -15.425 1.00 96.94 188 VAL A C 1
ATOM 1477 O O . VAL A 1 188 ? 8.597 -0.922 -14.743 1.00 96.94 188 VAL A O 1
ATOM 1480 N N . LEU A 1 189 ? 7.295 -1.530 -16.475 1.00 97.94 189 LEU A N 1
ATOM 1481 C CA . LEU A 1 189 ? 8.034 -2.748 -16.810 1.00 97.94 189 LEU A CA 1
ATOM 1482 C C . LEU A 1 189 ? 9.508 -2.469 -17.093 1.00 97.94 189 LEU A C 1
ATOM 1484 O O . LEU A 1 189 ? 10.388 -3.171 -16.592 1.00 97.94 189 LEU A O 1
ATOM 1488 N N . PHE A 1 190 ? 9.772 -1.408 -17.854 1.00 97.69 190 PHE A N 1
ATOM 1489 C CA . PHE A 1 190 ? 11.117 -1.019 -18.278 1.00 97.69 190 PHE A CA 1
ATOM 1490 C C . PHE A 1 190 ? 11.753 0.054 -17.380 1.00 97.69 190 PHE A C 1
ATOM 1492 O O . PHE A 1 190 ? 12.645 0.784 -17.809 1.00 97.69 190 PHE A O 1
ATOM 1499 N N . LYS A 1 191 ? 11.336 0.137 -16.110 1.00 95.81 191 LYS A N 1
ATOM 1500 C CA . LYS A 1 191 ? 11.947 1.019 -15.105 1.00 95.81 191 LYS A CA 1
ATOM 1501 C C . LYS A 1 191 ? 12.695 0.219 -14.049 1.00 95.81 191 LYS A C 1
ATOM 1503 O O . LYS A 1 191 ? 12.139 -0.681 -13.420 1.00 95.81 191 LYS A O 1
ATOM 1508 N N . LEU A 1 192 ? 13.953 0.577 -13.822 1.00 93.50 192 LEU A N 1
ATOM 1509 C CA . LEU A 1 192 ? 14.763 0.035 -12.733 1.00 93.50 192 LEU A CA 1
ATOM 1510 C C . LEU A 1 192 ? 14.784 1.029 -11.562 1.00 93.50 192 LEU A C 1
ATOM 1512 O O . LEU A 1 192 ? 14.761 2.233 -11.819 1.00 93.50 192 LEU A O 1
ATOM 1516 N N . PRO A 1 193 ? 14.870 0.561 -10.303 1.00 94.12 193 PRO A N 1
ATOM 1517 C CA . PRO A 1 193 ? 15.138 1.443 -9.169 1.00 94.12 193 PRO A CA 1
ATOM 1518 C C . PRO A 1 193 ? 16.418 2.253 -9.408 1.00 94.12 193 PRO A C 1
ATOM 1520 O O . PRO A 1 193 ? 17.455 1.682 -9.771 1.00 94.12 193 PRO A O 1
ATOM 1523 N N . HIS A 1 194 ? 16.368 3.570 -9.211 1.00 92.38 194 HIS A N 1
ATOM 1524 C CA . HIS A 1 194 ? 17.535 4.423 -9.411 1.00 92.38 194 HIS A CA 1
ATOM 1525 C C . HIS A 1 194 ? 18.555 4.171 -8.310 1.00 92.38 194 HIS A C 1
ATOM 1527 O O . HIS A 1 194 ? 18.199 3.940 -7.158 1.00 92.38 194 HIS A O 1
ATOM 1533 N N . LYS A 1 195 ? 19.845 4.241 -8.646 1.00 93.75 195 LYS A N 1
ATOM 1534 C CA . LYS A 1 195 ? 20.895 4.286 -7.625 1.00 93.75 195 LYS A CA 1
ATOM 1535 C C . LYS A 1 195 ? 20.869 5.648 -6.945 1.00 93.75 195 LYS A C 1
ATOM 1537 O O . LYS A 1 195 ? 20.777 6.669 -7.621 1.00 93.75 195 LYS A O 1
ATOM 1542 N N . LEU A 1 196 ? 21.000 5.651 -5.624 1.00 93.56 196 LEU A N 1
ATOM 1543 C CA . LEU A 1 196 ? 20.977 6.885 -4.849 1.00 93.56 196 LEU A CA 1
ATOM 1544 C C . LEU A 1 196 ? 22.374 7.498 -4.765 1.00 93.56 196 LEU A C 1
ATOM 1546 O O . LEU A 1 196 ? 23.325 6.846 -4.331 1.00 93.56 196 LEU A O 1
ATOM 1550 N N . ASP A 1 197 ? 22.464 8.777 -5.118 1.00 92.88 197 ASP A N 1
ATOM 1551 C CA . ASP A 1 197 ? 23.549 9.668 -4.718 1.00 92.88 197 ASP A CA 1
ATOM 1552 C C . ASP A 1 197 ? 23.003 10.601 -3.634 1.00 92.88 197 ASP A C 1
ATOM 1554 O O . ASP A 1 197 ? 22.199 11.490 -3.912 1.00 92.88 197 ASP A O 1
ATOM 1558 N N . MET A 1 198 ? 23.424 10.391 -2.385 1.00 91.00 198 MET A N 1
ATOM 1559 C CA . MET A 1 198 ? 22.912 11.148 -1.235 1.00 91.00 198 MET A CA 1
ATOM 1560 C C . MET A 1 198 ? 23.248 12.643 -1.311 1.00 91.00 198 MET A C 1
ATOM 1562 O O . MET A 1 198 ? 22.551 13.448 -0.702 1.00 91.00 198 MET A O 1
ATOM 1566 N N . ASN A 1 199 ? 24.252 13.035 -2.100 1.00 89.25 199 ASN A N 1
ATOM 1567 C CA . ASN A 1 199 ? 24.583 14.441 -2.333 1.00 89.25 199 ASN A CA 1
ATOM 1568 C C . ASN A 1 199 ? 23.861 15.024 -3.560 1.00 89.25 199 ASN A C 1
ATOM 1570 O O . ASN A 1 199 ? 23.952 16.225 -3.813 1.00 89.25 199 ASN A O 1
ATOM 1574 N N . ARG A 1 200 ? 23.139 14.194 -4.327 1.00 89.81 200 ARG A N 1
ATOM 1575 C CA . ARG A 1 200 ? 22.448 14.580 -5.565 1.00 89.81 200 ARG A CA 1
ATOM 1576 C C . ARG A 1 200 ? 21.126 13.823 -5.759 1.00 89.81 200 ARG A C 1
ATOM 1578 O O . ARG A 1 200 ? 20.844 13.304 -6.836 1.00 89.81 200 ARG A O 1
ATOM 1585 N N . LEU A 1 201 ? 20.291 13.793 -4.719 1.00 88.88 201 LEU A N 1
ATOM 1586 C CA . LEU A 1 201 ? 18.992 13.100 -4.738 1.00 88.88 201 LEU A CA 1
ATOM 1587 C C . LEU A 1 201 ? 17.980 13.721 -5.711 1.00 88.88 201 LEU A C 1
ATOM 1589 O O . LEU A 1 201 ? 17.110 13.027 -6.229 1.00 88.88 201 LEU A O 1
ATOM 1593 N N . VAL A 1 202 ? 18.081 15.030 -5.959 1.00 89.00 202 VAL A N 1
ATOM 1594 C CA . VAL A 1 202 ? 17.195 15.748 -6.880 1.00 89.00 202 VAL A CA 1
ATOM 1595 C C . VAL A 1 202 ? 18.010 16.227 -8.082 1.00 89.00 202 VAL A C 1
ATOM 1597 O O . VAL A 1 202 ? 18.927 17.036 -7.909 1.00 89.00 202 VAL A O 1
ATOM 1600 N N . PRO A 1 203 ? 17.703 15.765 -9.308 1.00 86.12 203 PRO A N 1
ATOM 1601 C CA . PRO A 1 203 ? 18.382 16.240 -10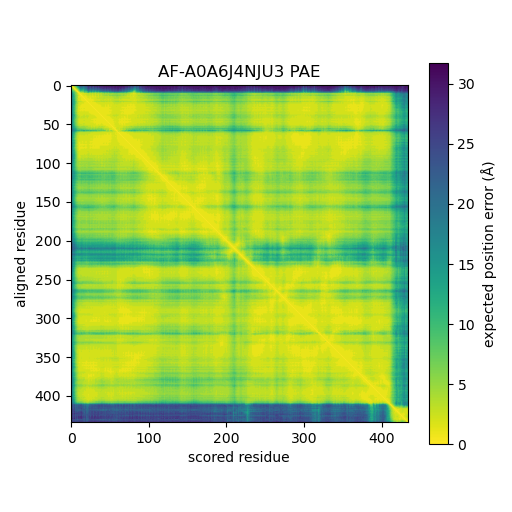.502 1.00 86.12 203 PRO A CA 1
ATOM 1602 C C . PRO A 1 203 ? 17.931 17.671 -10.805 1.00 86.12 203 PRO A C 1
ATOM 1604 O O . PRO A 1 203 ? 16.833 17.899 -11.315 1.00 86.12 203 PRO A O 1
ATOM 1607 N N . VAL A 1 204 ? 18.790 18.629 -10.469 1.00 91.44 204 VAL A N 1
ATOM 1608 C CA . VAL A 1 204 ? 18.614 20.059 -10.739 1.00 91.44 204 VAL A CA 1
ATOM 1609 C C . VAL A 1 204 ? 19.675 20.559 -11.716 1.00 91.44 204 VAL A C 1
ATOM 1611 O O . VAL A 1 204 ? 20.768 19.994 -11.818 1.00 91.44 204 VAL A O 1
ATOM 1614 N N . VAL A 1 205 ? 19.344 21.634 -12.422 1.00 90.00 205 VAL A N 1
ATOM 1615 C CA . VAL A 1 205 ? 20.270 22.452 -13.205 1.00 90.00 205 VAL A CA 1
ATOM 1616 C C . VAL A 1 205 ? 20.516 23.769 -12.476 1.00 90.00 205 VAL A C 1
ATOM 1618 O O . VAL A 1 205 ? 19.656 24.256 -11.742 1.00 90.00 205 VAL A O 1
ATOM 1621 N N . GLN A 1 206 ? 21.698 24.345 -12.670 1.00 91.62 206 GLN A N 1
ATOM 1622 C CA . GLN A 1 206 ? 22.012 25.681 -12.180 1.00 91.62 206 GLN A CA 1
ATOM 1623 C C . GLN A 1 206 ? 21.626 26.705 -13.253 1.00 91.62 206 GLN A C 1
ATOM 1625 O O . GLN A 1 206 ? 22.092 26.620 -14.388 1.00 91.62 206 GLN A O 1
ATOM 1630 N N . LEU A 1 207 ? 20.776 27.662 -12.894 1.00 88.44 207 LEU A N 1
ATOM 1631 C CA . LEU A 1 207 ? 20.343 28.768 -13.742 1.00 88.44 207 LEU A CA 1
ATOM 1632 C C . LEU A 1 207 ? 20.861 30.091 -13.174 1.00 88.44 207 LEU A C 1
ATOM 1634 O O . LEU A 1 207 ? 20.917 30.270 -11.958 1.00 88.44 207 LEU A O 1
ATOM 1638 N N . THR A 1 208 ? 21.182 31.042 -14.050 1.00 90.75 208 THR A N 1
ATOM 1639 C CA . THR A 1 208 ? 21.453 32.429 -13.652 1.00 90.75 208 THR A CA 1
ATOM 1640 C C . THR A 1 208 ? 20.197 33.255 -13.873 1.00 90.75 208 THR A C 1
ATOM 1642 O O . THR A 1 208 ? 19.791 33.476 -15.012 1.00 90.75 208 THR A O 1
ATOM 1645 N N . VAL A 1 209 ? 19.590 33.735 -12.792 1.00 88.25 209 VAL A N 1
ATOM 1646 C CA . VAL A 1 209 ? 18.384 34.570 -12.831 1.00 88.25 209 VAL A CA 1
ATOM 1647 C C . VAL A 1 209 ? 18.702 35.882 -12.124 1.00 88.25 209 VAL A C 1
ATOM 1649 O O . VAL A 1 209 ? 19.102 35.882 -10.961 1.00 88.25 209 VAL A O 1
ATOM 1652 N N . ASN A 1 210 ? 18.572 37.005 -12.838 1.00 91.81 210 ASN A N 1
ATOM 1653 C CA . ASN A 1 210 ? 18.903 38.350 -12.341 1.00 91.81 210 ASN A CA 1
ATOM 1654 C C . ASN A 1 210 ? 20.311 38.439 -11.713 1.00 91.81 210 ASN A C 1
ATOM 1656 O O . ASN A 1 210 ? 20.496 39.022 -10.648 1.00 91.81 210 ASN A O 1
ATOM 1660 N N . GLY A 1 211 ? 21.304 37.799 -12.342 1.00 92.75 211 GLY A N 1
ATOM 1661 C CA . GLY A 1 211 ? 22.692 37.777 -11.862 1.00 92.75 211 GLY A CA 1
ATOM 1662 C C . GLY A 1 211 ? 22.956 36.868 -10.652 1.00 92.75 211 GLY A C 1
ATOM 1663 O O . GLY A 1 211 ? 24.090 36.808 -10.191 1.00 92.75 211 GLY A O 1
ATOM 1664 N N . THR A 1 212 ? 21.949 36.138 -10.154 1.00 92.94 212 THR A N 1
ATOM 1665 C CA . THR A 1 212 ? 22.083 35.202 -9.025 1.00 92.94 212 THR A CA 1
ATOM 1666 C C . THR A 1 212 ? 21.986 33.752 -9.498 1.00 92.94 212 THR A C 1
ATOM 1668 O O . THR A 1 212 ? 21.180 33.430 -10.372 1.00 92.94 212 THR A O 1
ATOM 1671 N N . SER A 1 213 ? 22.794 32.872 -8.902 1.00 93.06 213 SER A N 1
ATOM 1672 C CA . SER A 1 213 ? 22.729 31.428 -9.137 1.00 93.06 213 SER A CA 1
ATOM 1673 C C . SER A 1 213 ? 21.529 30.807 -8.418 1.00 93.06 213 SER A C 1
ATOM 1675 O O . SER A 1 213 ? 21.355 31.005 -7.216 1.00 93.06 213 SER A O 1
ATOM 1677 N N . GLN A 1 214 ? 20.713 30.050 -9.146 1.00 92.44 214 GLN A N 1
ATOM 1678 C CA . GLN A 1 214 ? 19.550 29.334 -8.628 1.00 92.44 214 GLN A CA 1
ATOM 1679 C C . GLN A 1 214 ? 19.582 27.880 -9.095 1.00 92.44 214 GLN A C 1
ATOM 1681 O O . GLN A 1 214 ? 19.981 27.596 -10.222 1.00 92.44 214 GLN A O 1
ATOM 1686 N N . PHE A 1 215 ? 19.122 26.956 -8.254 1.00 91.62 215 PHE A N 1
ATOM 1687 C CA . PHE A 1 215 ? 18.848 25.587 -8.682 1.00 91.62 215 PHE A CA 1
ATOM 1688 C C . PHE A 1 215 ? 17.391 25.469 -9.116 1.00 91.62 215 PHE A C 1
ATOM 1690 O O . PHE A 1 215 ? 16.486 25.847 -8.374 1.00 91.62 215 PHE A O 1
ATOM 1697 N N . ALA A 1 216 ? 17.171 24.926 -10.307 1.00 90.06 216 ALA A N 1
ATOM 1698 C CA . ALA A 1 216 ? 15.845 24.682 -10.855 1.00 90.06 216 ALA A CA 1
ATOM 1699 C C . ALA A 1 216 ? 15.796 23.320 -11.547 1.00 90.06 216 ALA A C 1
ATOM 1701 O O . ALA A 1 216 ? 16.823 22.688 -11.801 1.00 90.06 216 ALA A O 1
ATOM 1702 N N . PHE A 1 217 ? 14.594 22.859 -11.874 1.00 89.25 217 PHE A N 1
ATOM 1703 C CA . PHE A 1 217 ? 14.463 21.797 -12.865 1.00 89.25 217 PHE A CA 1
ATOM 1704 C C . PHE A 1 217 ? 14.728 22.356 -14.273 1.00 89.25 217 PHE A C 1
ATOM 1706 O O . PHE A 1 217 ? 14.788 23.568 -14.470 1.00 89.25 217 PHE A O 1
ATOM 1713 N N . GLY A 1 218 ? 14.926 21.476 -15.257 1.00 82.75 218 GLY A N 1
ATOM 1714 C CA . GLY A 1 218 ? 15.006 21.902 -16.655 1.00 82.75 218 GLY A CA 1
ATOM 1715 C C . GLY A 1 218 ? 13.706 22.588 -17.116 1.00 82.75 218 GLY A C 1
ATOM 1716 O O . GLY A 1 218 ? 12.642 22.302 -16.552 1.00 82.75 218 GLY A O 1
ATOM 1717 N N . PRO A 1 219 ? 13.754 23.477 -18.130 1.00 81.12 219 PRO A N 1
ATOM 1718 C CA . PRO A 1 219 ? 12.568 24.171 -18.645 1.00 81.12 219 PRO A CA 1
ATOM 1719 C C . PRO A 1 219 ? 11.428 23.235 -19.073 1.00 81.12 219 PRO A C 1
ATOM 1721 O O . PRO A 1 219 ? 10.261 23.581 -18.925 1.00 81.12 219 PRO A O 1
ATOM 1724 N N . ASP A 1 220 ? 11.761 22.034 -19.543 1.00 82.25 220 ASP A N 1
ATOM 1725 C CA . ASP A 1 220 ? 10.847 20.946 -19.910 1.00 82.25 220 ASP A CA 1
ATOM 1726 C C . ASP A 1 220 ? 10.024 20.401 -18.728 1.00 82.25 220 ASP A C 1
ATOM 1728 O O . ASP A 1 220 ? 8.975 19.789 -18.921 1.00 82.25 220 ASP A O 1
ATOM 1732 N N . ARG A 1 221 ? 10.472 20.651 -17.493 1.00 84.19 221 ARG A N 1
ATOM 1733 C CA . ARG A 1 221 ? 9.799 20.250 -16.249 1.00 84.19 221 ARG A CA 1
ATOM 1734 C C . ARG A 1 221 ? 9.127 21.414 -15.526 1.00 84.19 221 ARG A C 1
ATOM 1736 O O . ARG A 1 221 ? 8.516 21.208 -14.473 1.00 84.19 221 ARG A O 1
ATOM 1743 N N . HIS A 1 222 ? 9.244 22.632 -16.048 1.00 85.94 222 HIS A N 1
ATOM 1744 C CA . HIS A 1 222 ? 8.521 23.774 -15.508 1.00 85.94 222 HIS A CA 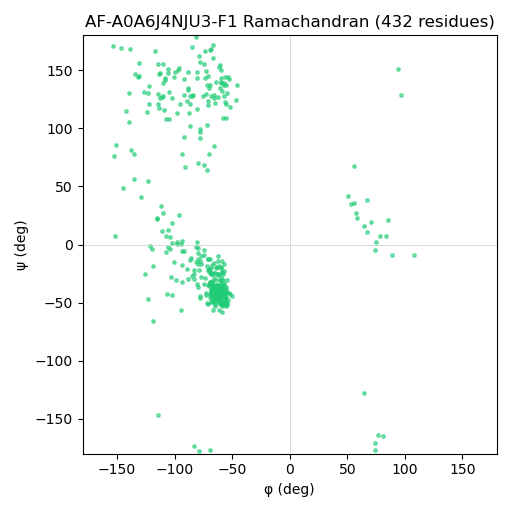1
ATOM 1745 C C . HIS A 1 222 ? 7.030 23.632 -15.818 1.00 85.94 222 HIS A C 1
ATOM 1747 O O . HIS A 1 222 ? 6.631 23.315 -16.935 1.00 85.94 222 HIS A O 1
ATOM 1753 N N . ARG A 1 223 ? 6.190 23.889 -14.814 1.00 83.06 223 ARG A N 1
ATOM 1754 C CA . ARG A 1 223 ? 4.732 23.857 -14.945 1.00 83.06 223 ARG A CA 1
ATOM 1755 C C . ARG A 1 223 ? 4.140 25.169 -14.457 1.00 83.06 223 ARG A C 1
ATOM 1757 O O . ARG A 1 223 ? 4.467 25.619 -13.359 1.00 83.06 223 ARG A O 1
ATOM 1764 N N . HIS A 1 224 ? 3.261 25.765 -15.255 1.00 85.31 224 HIS A N 1
ATOM 1765 C CA . HIS A 1 224 ? 2.436 26.875 -14.795 1.00 85.31 224 HIS A CA 1
ATOM 1766 C C . HIS A 1 224 ? 1.369 26.326 -13.842 1.00 85.31 224 HIS A C 1
ATOM 1768 O O . HIS A 1 224 ? 0.707 25.338 -14.164 1.00 85.31 224 HIS A O 1
ATOM 1774 N N . ARG A 1 225 ? 1.227 26.920 -12.654 1.00 85.56 225 ARG A N 1
ATOM 1775 C CA . ARG A 1 225 ? 0.249 26.478 -11.655 1.00 85.56 225 ARG A CA 1
ATOM 1776 C C . ARG A 1 225 ? -0.801 27.555 -11.448 1.00 85.56 225 ARG A C 1
ATOM 1778 O O . ARG A 1 225 ? -0.481 28.639 -10.974 1.00 85.56 225 ARG A O 1
ATOM 1785 N N . GLU A 1 226 ? -2.052 27.191 -11.694 1.00 87.56 226 GLU A N 1
ATOM 1786 C CA . GLU A 1 226 ? -3.215 28.002 -11.343 1.00 87.56 226 GLU A CA 1
ATOM 1787 C C . GLU A 1 226 ? -4.025 27.307 -10.242 1.00 87.56 226 GLU A C 1
ATOM 1789 O O . GLU A 1 226 ? -4.407 26.141 -10.355 1.00 87.56 226 GLU A O 1
ATOM 1794 N N . GLY A 1 227 ? -4.278 28.024 -9.147 1.00 89.56 227 GLY A N 1
ATOM 1795 C CA . GLY A 1 227 ? -5.069 27.532 -8.020 1.00 89.56 227 GLY A CA 1
ATOM 1796 C C . GLY A 1 227 ? -4.376 26.501 -7.112 1.00 89.56 227 GLY A C 1
ATOM 1797 O O . GLY A 1 227 ? -3.172 26.235 -7.183 1.00 89.56 227 GLY A O 1
ATOM 1798 N N . PHE A 1 228 ? -5.179 25.924 -6.214 1.00 90.19 228 PHE A N 1
ATOM 1799 C CA . PHE A 1 228 ? -4.725 25.093 -5.089 1.00 90.19 228 PHE A CA 1
ATOM 1800 C C . PHE A 1 228 ? -5.092 23.608 -5.224 1.00 90.19 228 PHE A C 1
ATOM 1802 O O . PHE A 1 228 ? -4.932 22.851 -4.270 1.00 90.19 228 PHE A O 1
ATOM 1809 N N . HIS A 1 229 ? -5.547 23.169 -6.403 1.00 88.94 229 HIS A N 1
ATOM 1810 C CA . HIS A 1 229 ? -5.839 21.757 -6.645 1.00 88.94 229 HIS A CA 1
ATOM 1811 C C . HIS A 1 229 ? -4.578 20.891 -6.486 1.00 88.94 229 HIS A C 1
ATOM 1813 O O . HIS A 1 229 ? -3.439 21.346 -6.671 1.00 88.94 229 HIS A O 1
ATOM 1819 N N . LEU A 1 230 ? -4.792 19.627 -6.124 1.00 86.81 230 LEU A N 1
ATOM 1820 C CA . LEU A 1 230 ? -3.737 18.624 -6.093 1.00 86.81 230 LEU A CA 1
ATOM 1821 C C . LEU A 1 230 ? -3.288 18.334 -7.525 1.00 86.81 230 LEU A C 1
ATOM 1823 O O . LEU A 1 230 ? -4.106 18.045 -8.391 1.00 86.81 230 LEU A O 1
ATOM 1827 N N . THR A 1 231 ? -1.983 18.416 -7.759 1.00 84.88 231 THR A N 1
ATOM 1828 C CA . THR A 1 231 ? -1.372 18.190 -9.083 1.00 84.88 231 THR A CA 1
ATOM 1829 C C . THR A 1 231 ? -0.620 16.866 -9.171 1.00 84.88 231 THR A C 1
ATOM 1831 O O . THR A 1 231 ? -0.152 16.500 -10.243 1.00 84.88 231 THR A O 1
ATOM 1834 N N . ASP A 1 232 ? -0.488 16.169 -8.044 1.00 87.88 232 ASP A N 1
ATOM 1835 C CA . ASP A 1 232 ? 0.043 14.817 -7.961 1.00 87.88 232 ASP A CA 1
ATOM 1836 C C . ASP A 1 232 ? -1.123 13.861 -7.656 1.00 87.88 232 ASP A C 1
ATOM 1838 O O . ASP A 1 232 ? -1.664 13.904 -6.539 1.00 87.88 232 ASP A O 1
ATOM 1842 N N . PRO A 1 233 ? -1.560 13.037 -8.626 1.00 88.94 233 PRO A N 1
ATOM 1843 C CA . PRO A 1 233 ? -2.632 12.071 -8.408 1.00 88.94 233 PRO A CA 1
ATOM 1844 C C . PRO A 1 233 ? -2.215 10.920 -7.473 1.00 88.94 233 PRO A C 1
ATOM 1846 O O . PRO A 1 233 ? -3.094 10.216 -6.966 1.00 88.94 233 PRO A O 1
ATOM 1849 N N . GLY A 1 234 ? -0.919 10.769 -7.175 1.00 93.38 234 GLY A N 1
ATOM 1850 C CA . GLY A 1 234 ? -0.345 9.590 -6.531 1.00 93.38 234 GLY A CA 1
ATOM 1851 C C . GLY A 1 234 ? -0.251 8.405 -7.496 1.00 93.38 234 GLY A C 1
ATOM 1852 O O . GLY A 1 234 ? -0.585 8.519 -8.678 1.00 93.38 234 GLY A O 1
ATOM 1853 N N . ALA A 1 235 ? 0.197 7.259 -6.989 1.00 95.19 235 ALA A N 1
ATOM 1854 C CA . ALA A 1 235 ? 0.266 6.031 -7.772 1.00 95.19 235 ALA A CA 1
ATOM 1855 C C . ALA A 1 235 ? -1.132 5.553 -8.203 1.00 95.19 235 ALA A C 1
ATOM 1857 O O . ALA A 1 235 ? -2.097 5.592 -7.431 1.00 95.19 235 ALA A O 1
ATOM 1858 N N . ASP A 1 236 ? -1.231 5.075 -9.444 1.00 96.69 236 ASP A N 1
ATOM 1859 C CA . ASP A 1 236 ? -2.357 4.263 -9.894 1.00 96.69 236 ASP A CA 1
ATOM 1860 C C . ASP A 1 236 ? -2.194 2.805 -9.417 1.00 96.69 236 ASP A C 1
ATOM 1862 O O . ASP A 1 236 ? -1.253 2.474 -8.690 1.00 96.69 236 ASP A O 1
ATOM 1866 N N . LEU A 1 237 ? -3.129 1.926 -9.792 1.00 97.38 237 LEU A N 1
ATOM 1867 C CA . LEU A 1 237 ? -3.065 0.517 -9.397 1.00 97.38 237 LEU A CA 1
ATOM 1868 C C . LEU A 1 237 ? -1.760 -0.144 -9.871 1.00 97.38 237 LEU A C 1
ATOM 1870 O O . LEU A 1 237 ? -1.106 -0.842 -9.099 1.00 97.38 237 LEU A O 1
ATOM 1874 N N . THR A 1 238 ? -1.354 0.115 -11.116 1.00 97.75 238 THR A N 1
ATOM 1875 C CA . THR A 1 238 ? -0.121 -0.424 -11.701 1.00 97.75 238 THR A CA 1
ATOM 1876 C C . THR A 1 238 ? 1.113 0.033 -10.926 1.00 97.75 238 THR A C 1
ATOM 1878 O O . THR A 1 238 ? 1.957 -0.789 -10.575 1.00 97.75 238 THR A O 1
ATOM 1881 N N . GLY A 1 239 ? 1.213 1.327 -10.613 1.00 97.56 239 GLY A N 1
ATOM 1882 C CA . GLY A 1 239 ? 2.322 1.899 -9.8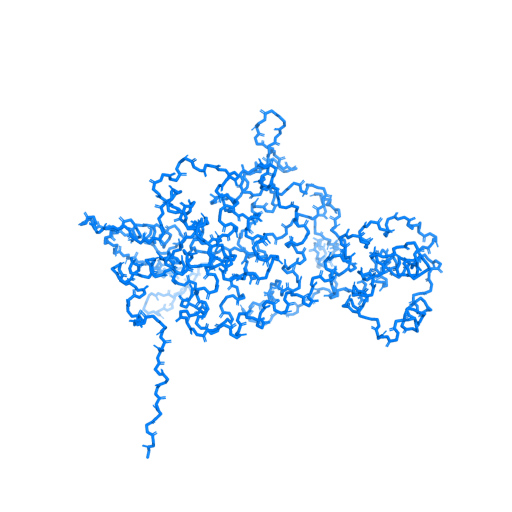55 1.00 97.56 239 GLY A CA 1
ATOM 1883 C C . GLY A 1 239 ? 2.395 1.384 -8.419 1.00 97.56 239 GLY A C 1
ATOM 1884 O O . GLY A 1 239 ? 3.482 1.075 -7.937 1.00 97.56 239 GLY A O 1
ATOM 1885 N N . ALA A 1 240 ? 1.257 1.230 -7.738 1.00 97.94 240 ALA A N 1
ATOM 1886 C CA . ALA A 1 240 ? 1.235 0.666 -6.390 1.00 97.94 240 ALA A CA 1
ATOM 1887 C C . ALA A 1 240 ? 1.637 -0.813 -6.383 1.00 97.94 240 ALA A C 1
ATOM 1889 O O . ALA A 1 240 ? 2.453 -1.226 -5.560 1.00 97.94 240 ALA A O 1
ATOM 1890 N N . LEU A 1 241 ? 1.123 -1.605 -7.330 1.00 98.31 241 LEU A N 1
ATOM 1891 C CA . LEU A 1 241 ? 1.493 -3.013 -7.452 1.00 98.31 241 LEU A CA 1
ATOM 1892 C C . LEU A 1 241 ? 2.954 -3.209 -7.883 1.00 98.31 241 LEU A C 1
ATOM 1894 O O . LEU A 1 241 ? 3.560 -4.214 -7.507 1.00 98.31 241 LEU A O 1
ATOM 1898 N N . ASP A 1 242 ? 3.553 -2.237 -8.577 1.00 98.06 242 ASP A N 1
ATOM 1899 C CA . ASP A 1 242 ? 4.995 -2.221 -8.836 1.00 98.06 242 ASP A CA 1
ATOM 1900 C C . ASP A 1 242 ? 5.794 -2.141 -7.530 1.00 98.06 242 ASP A C 1
ATOM 1902 O O . ASP A 1 242 ? 6.722 -2.924 -7.323 1.00 98.06 242 ASP A O 1
ATOM 1906 N N . GLN A 1 243 ? 5.392 -1.259 -6.607 1.00 98.12 243 GLN A N 1
ATOM 1907 C CA . GLN A 1 243 ? 6.027 -1.131 -5.289 1.00 98.12 243 GLN A CA 1
ATOM 1908 C C . GLN A 1 243 ? 5.799 -2.371 -4.418 1.00 98.12 243 GLN A C 1
ATOM 1910 O O . GLN A 1 243 ? 6.743 -2.888 -3.816 1.00 98.12 243 GLN A O 1
ATOM 1915 N N . VAL A 1 244 ? 4.574 -2.902 -4.406 1.00 98.12 244 VAL A N 1
ATOM 1916 C CA . VAL A 1 244 ? 4.229 -4.154 -3.713 1.00 98.12 244 VAL A CA 1
ATOM 1917 C C . VAL A 1 244 ? 5.079 -5.322 -4.225 1.00 98.12 244 VAL A C 1
ATOM 1919 O O . VAL A 1 244 ? 5.610 -6.096 -3.431 1.00 98.12 244 VAL A O 1
ATOM 1922 N N . SER A 1 245 ? 5.270 -5.427 -5.541 1.00 97.31 245 SER A N 1
ATOM 1923 C CA . SER A 1 245 ? 6.034 -6.516 -6.169 1.00 97.31 245 SER A CA 1
ATOM 1924 C C . SER A 1 245 ? 7.551 -6.351 -6.051 1.00 97.31 245 SER A C 1
ATOM 1926 O O . SER A 1 245 ? 8.295 -7.343 -6.064 1.00 97.31 245 SER A O 1
ATOM 1928 N N . TYR A 1 246 ? 8.014 -5.102 -5.958 1.00 97.50 246 TYR A N 1
ATOM 1929 C CA . TYR A 1 246 ? 9.402 -4.750 -5.675 1.00 97.50 246 TYR A CA 1
ATOM 1930 C C . TYR A 1 246 ? 9.777 -5.061 -4.221 1.00 97.50 246 TYR A C 1
ATOM 1932 O O . TYR A 1 246 ? 10.897 -5.504 -3.957 1.00 97.50 246 TYR A O 1
ATOM 1940 N N . CYS A 1 247 ? 8.838 -4.899 -3.285 1.00 97.88 247 CYS A N 1
ATOM 1941 C CA . CYS A 1 247 ? 9.015 -5.327 -1.906 1.00 97.88 247 CYS A CA 1
ATOM 1942 C C . CYS A 1 247 ? 9.344 -6.828 -1.820 1.00 97.88 247 CYS A C 1
ATOM 1944 O O . CYS A 1 247 ? 8.748 -7.671 -2.494 1.00 97.88 247 CYS A O 1
ATOM 1946 N N . ILE A 1 248 ? 10.301 -7.181 -0.957 1.00 96.62 248 ILE A N 1
ATOM 1947 C CA . ILE A 1 248 ? 10.675 -8.585 -0.724 1.00 96.62 248 ILE A CA 1
ATOM 1948 C C . ILE A 1 248 ? 9.942 -9.220 0.456 1.00 96.62 248 ILE A C 1
ATOM 1950 O O . ILE A 1 248 ? 10.240 -10.369 0.770 1.00 96.62 248 ILE A O 1
ATOM 1954 N N . LYS A 1 249 ? 9.017 -8.480 1.087 1.00 97.19 249 LYS A N 1
ATOM 1955 C CA . LYS A 1 249 ? 8.173 -8.936 2.199 1.00 97.19 249 LYS A CA 1
ATOM 1956 C C . LYS A 1 249 ? 9.026 -9.470 3.359 1.00 97.19 249 LYS A C 1
ATOM 1958 O O . LYS A 1 249 ? 9.088 -10.670 3.622 1.00 97.19 249 LYS A O 1
ATOM 1963 N N . CYS A 1 250 ? 9.763 -8.570 4.016 1.00 96.69 250 CYS A N 1
ATOM 1964 C CA . CYS A 1 250 ? 10.810 -8.947 4.971 1.00 96.69 250 CYS A CA 1
ATOM 1965 C C . CYS A 1 250 ? 10.277 -9.646 6.240 1.00 96.69 250 CYS A C 1
ATOM 1967 O O . CYS A 1 250 ? 11.067 -10.307 6.922 1.00 96.69 250 CYS A O 1
ATOM 1969 N N . HIS A 1 251 ? 8.972 -9.569 6.526 1.00 95.69 251 HIS A N 1
ATOM 1970 C CA . HIS A 1 251 ? 8.326 -10.233 7.662 1.00 95.69 251 HIS A CA 1
ATOM 1971 C C . HIS A 1 251 ? 8.541 -11.752 7.663 1.00 95.69 251 HIS A C 1
ATOM 1973 O O . HIS A 1 251 ? 8.778 -12.330 8.719 1.00 95.69 251 HIS A O 1
ATOM 1979 N N . HIS A 1 252 ? 8.600 -12.409 6.494 1.00 95.06 252 HIS A N 1
ATOM 1980 C CA . HIS A 1 252 ? 8.884 -13.850 6.412 1.00 95.06 252 HIS A CA 1
ATOM 1981 C C . HIS A 1 252 ? 10.235 -14.253 7.030 1.00 95.06 252 HIS A C 1
ATOM 1983 O O . HIS A 1 252 ? 10.428 -15.421 7.386 1.00 95.06 252 HIS A O 1
ATOM 1989 N N . GLN A 1 253 ? 11.168 -13.297 7.112 1.00 93.62 253 GLN A N 1
ATOM 1990 C CA . GLN A 1 253 ? 12.503 -13.434 7.697 1.00 93.62 253 GLN A CA 1
ATOM 1991 C C . GLN A 1 253 ? 12.633 -12.706 9.045 1.00 93.62 253 GLN A C 1
ATOM 1993 O O . GLN A 1 253 ? 13.755 -12.570 9.532 1.00 93.62 253 GLN A O 1
ATOM 1998 N N . GLU A 1 254 ? 11.530 -12.188 9.598 1.00 90.69 254 GLU A N 1
ATOM 1999 C CA . GLU A 1 254 ? 11.481 -11.427 10.856 1.00 90.69 254 GLU A CA 1
ATOM 2000 C C . GLU A 1 254 ? 12.429 -10.211 10.852 1.00 90.69 254 GLU A C 1
ATOM 2002 O O . GLU A 1 254 ? 13.069 -9.866 11.844 1.00 90.69 254 GLU A O 1
ATOM 2007 N N . LYS A 1 255 ? 12.561 -9.566 9.684 1.00 92.44 255 LYS A N 1
ATOM 2008 C CA . LYS A 1 255 ? 13.480 -8.437 9.440 1.00 92.44 255 LYS A CA 1
ATOM 2009 C C . LYS A 1 255 ? 12.774 -7.249 8.805 1.00 92.44 255 LYS A C 1
ATOM 2011 O O . LYS A 1 255 ? 13.304 -6.609 7.894 1.00 92.44 255 LYS A O 1
ATOM 2016 N N . ASP A 1 256 ? 11.569 -6.965 9.275 1.00 93.88 256 ASP A N 1
ATOM 2017 C CA . ASP A 1 256 ? 10.714 -5.901 8.761 1.00 93.88 256 ASP A CA 1
ATOM 2018 C C . ASP A 1 256 ? 11.192 -4.509 9.185 1.00 93.88 256 ASP A C 1
ATOM 2020 O O . ASP A 1 256 ? 10.559 -3.791 9.950 1.00 93.88 256 ASP A O 1
ATOM 2024 N N . SER A 1 257 ? 12.342 -4.101 8.649 1.00 97.19 257 SER A N 1
ATOM 2025 C CA . SER A 1 257 ? 13.006 -2.847 9.010 1.00 97.19 257 SER A CA 1
ATOM 2026 C C . SER A 1 257 ? 12.184 -1.601 8.684 1.00 97.19 257 SER A C 1
ATOM 2028 O O . SER A 1 257 ? 12.365 -0.557 9.304 1.00 97.19 257 SER A O 1
ATOM 2030 N N . CYS A 1 258 ? 11.277 -1.693 7.711 1.00 97.44 258 CYS A N 1
ATOM 2031 C CA . CYS A 1 258 ? 10.342 -0.618 7.396 1.00 97.44 258 CYS A CA 1
ATOM 2032 C C . CYS A 1 258 ? 9.260 -0.425 8.469 1.00 97.44 258 CYS A C 1
ATOM 2034 O O . CYS A 1 258 ? 8.736 0.679 8.574 1.00 97.44 258 CYS A O 1
ATOM 2036 N N . SER A 1 259 ? 8.984 -1.449 9.280 1.00 97.19 259 SER A N 1
ATOM 2037 C CA . SER A 1 259 ? 8.087 -1.386 10.435 1.00 97.19 259 SER A CA 1
ATOM 2038 C C . SER A 1 259 ? 8.878 -1.113 11.719 1.00 97.19 259 SER A C 1
ATOM 2040 O O . SER A 1 259 ? 8.682 -0.078 12.340 1.00 97.19 259 SER A O 1
ATOM 2042 N N . THR A 1 260 ? 9.867 -1.955 12.043 1.00 96.25 260 THR A N 1
ATOM 2043 C CA . THR A 1 260 ? 10.535 -1.993 13.364 1.00 96.25 260 THR A CA 1
ATOM 2044 C C . THR A 1 260 ? 11.937 -1.363 13.404 1.00 96.25 260 THR A C 1
ATOM 2046 O O . THR A 1 260 ? 12.661 -1.445 14.409 1.00 96.25 260 THR A O 1
ATOM 2049 N N . GLY A 1 261 ? 12.343 -0.745 12.294 1.00 97.25 261 GLY A N 1
ATOM 2050 C CA . GLY A 1 261 ? 13.606 -0.030 12.145 1.00 97.25 261 GLY A CA 1
ATOM 2051 C C . GLY A 1 261 ? 14.747 -0.861 11.565 1.00 97.25 261 GLY A C 1
ATOM 2052 O O . GLY A 1 261 ? 14.837 -2.081 11.720 1.00 97.25 261 GLY A O 1
ATOM 2053 N N . LEU A 1 262 ? 15.663 -0.183 10.872 1.00 97.38 262 LEU A N 1
ATOM 2054 C CA . LEU A 1 262 ? 16.842 -0.814 10.286 1.00 97.38 262 LEU A CA 1
ATOM 2055 C C . LEU A 1 262 ? 17.972 -0.859 11.312 1.00 97.38 262 LEU A C 1
ATOM 2057 O O . LEU A 1 262 ? 18.427 0.177 11.790 1.00 97.38 262 LEU A O 1
ATOM 2061 N N . ARG A 1 263 ? 18.453 -2.063 11.628 1.00 95.62 263 ARG A N 1
ATOM 2062 C CA . ARG A 1 263 ? 19.469 -2.295 12.663 1.00 95.62 263 ARG A CA 1
ATOM 2063 C C . ARG A 1 263 ? 20.787 -2.786 12.077 1.00 95.62 263 ARG A C 1
ATOM 2065 O O . ARG A 1 263 ? 20.816 -3.514 11.085 1.00 95.62 263 ARG A O 1
ATOM 2072 N N . GLU A 1 264 ? 21.881 -2.400 12.722 1.00 93.75 264 GLU A N 1
ATOM 2073 C CA . GLU A 1 264 ? 23.197 -3.001 12.519 1.00 93.75 264 GLU A CA 1
ATOM 2074 C C . GLU A 1 264 ? 23.232 -4.429 13.080 1.00 93.75 264 GLU A C 1
ATOM 2076 O O . GLU A 1 264 ? 22.376 -4.837 13.867 1.00 93.75 264 GLU A O 1
ATOM 2081 N N . ARG A 1 265 ? 24.273 -5.200 12.737 1.00 91.69 265 ARG A N 1
ATOM 2082 C CA . ARG A 1 265 ? 24.460 -6.561 13.285 1.00 91.69 265 ARG A CA 1
ATOM 2083 C C . ARG A 1 265 ? 24.563 -6.591 14.815 1.00 91.69 265 ARG A C 1
ATOM 2085 O O . ARG A 1 265 ? 24.290 -7.623 15.412 1.00 91.69 265 ARG A O 1
ATOM 2092 N N . SER A 1 266 ? 24.952 -5.477 15.434 1.00 93.06 266 SER A N 1
ATOM 2093 C CA . SER A 1 266 ? 24.998 -5.302 16.890 1.00 93.06 266 SER A CA 1
ATOM 2094 C C . SER A 1 266 ? 23.618 -5.135 17.543 1.00 93.06 266 SER A C 1
ATOM 2096 O O . SER A 1 266 ? 23.538 -5.104 18.766 1.00 93.06 266 SER A O 1
ATOM 2098 N N . GLY A 1 267 ? 22.542 -4.985 16.760 1.00 91.88 267 GLY A N 1
ATOM 2099 C CA . GLY A 1 267 ? 21.177 -4.738 17.242 1.00 91.88 267 GLY A CA 1
ATOM 2100 C C . GLY A 1 267 ? 20.821 -3.257 17.434 1.00 91.88 267 GLY A C 1
ATOM 2101 O O . GLY A 1 267 ? 19.647 -2.923 17.624 1.00 91.88 267 GLY A O 1
ATOM 2102 N N . VAL A 1 268 ? 21.804 -2.356 17.336 1.00 95.06 268 VAL A N 1
ATOM 2103 C CA . VAL A 1 268 ? 21.601 -0.900 17.419 1.00 95.06 268 VAL A CA 1
ATOM 2104 C C . VAL A 1 268 ? 20.956 -0.384 16.132 1.00 95.06 268 VAL A C 1
ATOM 2106 O O . VAL A 1 268 ? 21.265 -0.869 15.043 1.00 95.06 268 VAL A O 1
ATOM 2109 N N . LEU A 1 269 ? 20.065 0.604 16.252 1.00 96.56 269 LEU A N 1
ATOM 2110 C CA . LEU A 1 269 ? 19.479 1.282 15.097 1.00 96.56 269 LEU A CA 1
ATOM 2111 C C . LEU A 1 269 ? 20.568 1.927 14.242 1.00 96.56 269 LEU A C 1
ATOM 2113 O O . LEU A 1 269 ? 21.448 2.634 14.735 1.00 96.56 269 LEU A O 1
ATOM 2117 N N . LYS A 1 270 ? 20.485 1.684 12.942 1.00 97.31 270 LYS A N 1
ATOM 2118 C CA . LYS A 1 270 ? 21.368 2.286 11.960 1.00 97.31 270 LYS A CA 1
ATOM 2119 C C . LYS A 1 270 ? 21.011 3.758 11.774 1.00 97.31 270 LYS A C 1
ATOM 2121 O O . LYS A 1 270 ? 19.847 4.149 11.867 1.00 97.31 270 LYS A O 1
ATOM 2126 N N . THR A 1 271 ? 22.012 4.570 11.460 1.00 96.44 271 THR A N 1
ATOM 2127 C CA . THR A 1 271 ? 21.832 5.965 11.058 1.00 96.44 271 THR A CA 1
ATOM 2128 C C . THR A 1 271 ? 21.933 6.113 9.542 1.00 96.44 271 THR A C 1
ATOM 2130 O O . THR A 1 271 ? 22.701 5.424 8.865 1.00 96.44 271 THR A O 1
ATOM 2133 N N . SER A 1 272 ? 21.123 7.012 8.991 1.00 93.31 272 SER A N 1
ATOM 2134 C CA . SER A 1 272 ? 21.205 7.425 7.589 1.00 93.31 272 SER A CA 1
ATOM 2135 C C . SER A 1 272 ? 22.507 8.180 7.298 1.00 93.31 272 SER A C 1
ATOM 2137 O O . SER A 1 272 ? 23.225 8.595 8.211 1.00 93.31 272 SER A O 1
ATOM 2139 N N . ALA A 1 273 ? 22.771 8.448 6.015 1.00 92.25 273 ALA A N 1
ATOM 2140 C CA . ALA A 1 273 ? 23.898 9.276 5.575 1.00 92.25 273 ALA A CA 1
ATOM 2141 C C . ALA A 1 273 ? 23.908 10.697 6.185 1.00 92.25 273 ALA A C 1
ATOM 2143 O O . ALA A 1 273 ? 24.946 11.351 6.184 1.00 92.25 273 ALA A O 1
ATOM 2144 N N . PHE A 1 274 ? 22.778 11.154 6.736 1.00 92.19 274 PHE A N 1
ATOM 2145 C CA . PHE A 1 274 ? 22.617 12.463 7.374 1.00 92.19 274 PHE A CA 1
ATOM 2146 C C . PHE A 1 274 ? 22.538 12.386 8.909 1.00 92.19 274 PHE A C 1
ATOM 2148 O O . PHE A 1 274 ? 22.139 13.350 9.553 1.00 92.19 274 PHE A O 1
ATOM 2155 N N . GLY A 1 275 ? 22.867 11.237 9.512 1.00 93.62 275 GLY A N 1
ATOM 2156 C CA . GLY A 1 275 ? 22.876 11.065 10.971 1.00 93.62 275 GLY A CA 1
ATOM 2157 C C . GLY A 1 275 ? 21.499 10.857 11.614 1.00 93.62 275 GLY A C 1
ATOM 2158 O O . GLY A 1 275 ? 21.402 10.814 12.836 1.00 93.62 275 GLY A O 1
ATOM 2159 N N . VAL A 1 276 ? 20.436 10.692 10.821 1.00 93.69 276 VAL A N 1
ATOM 2160 C CA . VAL A 1 276 ? 19.076 10.426 11.330 1.00 93.69 276 VAL A CA 1
ATOM 2161 C C . VAL A 1 276 ? 18.898 8.925 11.609 1.00 93.69 276 VAL A C 1
ATOM 2163 O O . VAL A 1 276 ? 19.181 8.142 10.696 1.00 93.69 276 VAL A O 1
ATOM 2166 N N . PRO A 1 277 ? 18.430 8.506 12.803 1.00 96.56 277 PRO A N 1
ATOM 2167 C CA . PRO A 1 277 ? 18.106 7.107 13.099 1.00 96.56 277 PRO A CA 1
ATOM 2168 C C . PRO A 1 277 ? 17.017 6.540 12.178 1.00 96.56 277 PRO A C 1
ATOM 2170 O O . PRO A 1 277 ? 16.028 7.209 11.882 1.00 96.56 277 PRO A O 1
ATOM 2173 N N . LEU A 1 278 ? 17.189 5.296 11.737 1.00 97.38 278 LEU A N 1
ATOM 2174 C CA . LEU A 1 278 ? 16.262 4.598 10.843 1.00 97.38 278 LEU A CA 1
ATOM 2175 C C . LEU A 1 278 ? 15.257 3.758 11.646 1.00 97.38 278 LEU A C 1
ATOM 2177 O O . LEU A 1 278 ? 15.419 2.546 11.774 1.00 97.38 278 LEU A O 1
ATOM 2181 N N . ASN A 1 279 ? 14.246 4.419 12.214 1.00 96.75 279 ASN A N 1
ATOM 2182 C CA . ASN A 1 279 ? 13.313 3.833 13.190 1.00 96.75 279 ASN A CA 1
ATOM 2183 C C . ASN A 1 279 ? 12.226 2.919 12.603 1.00 96.75 279 ASN A C 1
ATOM 2185 O O . ASN A 1 279 ? 11.636 2.154 13.352 1.00 96.75 279 ASN A O 1
ATOM 2189 N N . GLY A 1 280 ? 11.968 2.971 11.296 1.00 97.38 280 GLY A N 1
ATOM 2190 C CA . GLY A 1 280 ? 10.787 2.344 10.697 1.00 97.38 280 GLY A CA 1
ATOM 2191 C C . GLY A 1 280 ? 9.534 3.208 10.844 1.00 97.38 280 GLY A C 1
ATOM 2192 O O . GLY A 1 280 ? 9.624 4.409 11.099 1.00 97.38 280 GLY A O 1
ATOM 2193 N N . CYS A 1 281 ? 8.368 2.611 10.619 1.00 97.69 281 CYS A N 1
ATOM 2194 C CA . CYS A 1 281 ? 7.085 3.277 10.779 1.00 97.69 281 CYS A CA 1
ATOM 2195 C C . CYS A 1 281 ? 6.854 3.622 12.261 1.00 97.69 281 CYS A C 1
ATOM 2197 O O . CYS A 1 281 ? 6.927 2.723 13.094 1.00 97.69 281 CYS A O 1
ATOM 2199 N N . PRO A 1 282 ? 6.506 4.873 12.616 1.00 96.62 282 PRO A N 1
ATOM 2200 C CA . PRO A 1 282 ? 6.207 5.238 14.003 1.00 96.62 282 PRO A CA 1
ATOM 2201 C C . PRO A 1 282 ? 5.042 4.468 14.641 1.00 96.62 282 PRO A C 1
ATOM 2203 O O . PRO A 1 282 ? 4.923 4.465 15.862 1.00 96.62 282 PRO A O 1
ATOM 2206 N N . LEU A 1 283 ? 4.174 3.862 13.825 1.00 96.62 283 LEU A N 1
ATOM 2207 C CA . LEU A 1 283 ? 3.052 3.032 14.271 1.00 96.62 283 LEU A CA 1
ATOM 2208 C C . LEU A 1 283 ? 3.374 1.531 14.228 1.00 96.62 283 LEU A C 1
ATOM 2210 O O . LEU A 1 283 ? 2.501 0.728 14.530 1.00 96.62 283 LEU A O 1
ATOM 2214 N N . GLU A 1 284 ? 4.592 1.156 13.819 1.00 96.56 284 GLU A N 1
ATOM 2215 C CA . GLU A 1 284 ? 5.007 -0.240 13.626 1.00 96.56 284 GLU A CA 1
ATOM 2216 C C . GLU A 1 284 ? 4.048 -1.021 12.703 1.00 96.56 284 GLU A C 1
ATOM 2218 O O . GLU A 1 284 ? 3.837 -2.220 12.871 1.00 96.56 284 GLU A O 1
ATOM 2223 N N . GLU A 1 285 ? 3.483 -0.337 11.696 1.00 97.56 285 GLU A N 1
ATOM 2224 C CA . GLU A 1 285 ? 2.503 -0.932 10.779 1.00 97.56 285 GLU A CA 1
ATOM 2225 C C . GLU A 1 285 ? 3.006 -2.232 10.138 1.00 97.56 285 GLU A C 1
ATOM 2227 O O . GLU A 1 285 ? 4.172 -2.341 9.735 1.00 97.56 285 GLU A O 1
ATOM 2232 N N . LYS A 1 286 ? 2.090 -3.190 9.972 1.00 97.75 286 LYS A N 1
ATOM 2233 C CA . LYS A 1 286 ? 2.280 -4.471 9.264 1.00 97.75 286 LYS A CA 1
ATOM 2234 C C . LYS A 1 286 ? 2.377 -4.289 7.743 1.00 97.75 286 LYS A C 1
ATOM 2236 O O . LYS A 1 286 ? 1.513 -4.698 6.965 1.00 97.75 286 LYS A O 1
ATOM 2241 N N . ILE A 1 287 ? 3.431 -3.594 7.314 1.00 98.19 287 ILE A N 1
ATOM 2242 C CA . ILE A 1 287 ? 3.643 -3.151 5.929 1.00 98.19 287 ILE A CA 1
ATOM 2243 C C . ILE A 1 287 ? 3.825 -4.333 4.976 1.00 98.19 287 ILE A C 1
ATOM 2245 O O . ILE A 1 287 ? 3.246 -4.344 3.888 1.00 98.19 287 ILE A O 1
ATOM 2249 N N . SER A 1 288 ? 4.661 -5.309 5.340 1.00 97.81 288 SER A N 1
ATOM 2250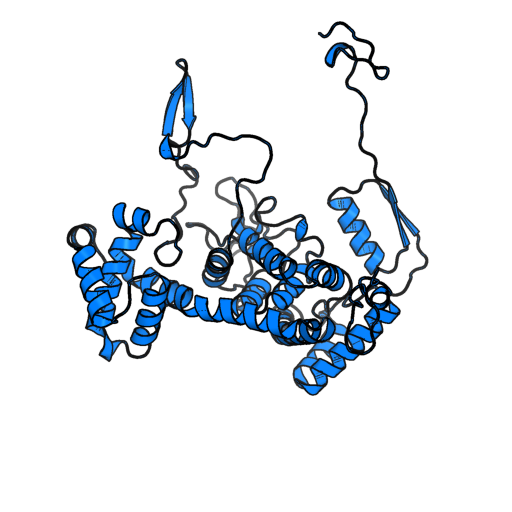 C CA . SER A 1 288 ? 4.945 -6.432 4.445 1.00 97.81 288 SER A CA 1
ATOM 2251 C C . SER A 1 288 ? 3.738 -7.358 4.307 1.00 97.81 288 SER A C 1
ATOM 2253 O O . SER A 1 288 ? 3.497 -7.863 3.212 1.00 97.81 288 SER A O 1
ATOM 2255 N N . GLU A 1 289 ? 2.968 -7.539 5.377 1.00 98.56 289 GLU A N 1
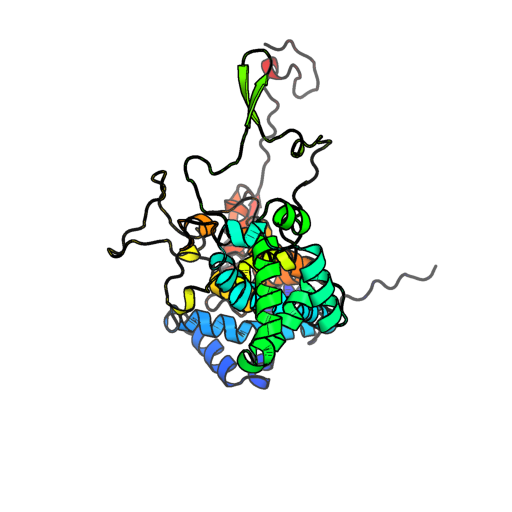ATOM 2256 C CA . GLU A 1 289 ? 1.701 -8.267 5.387 1.00 98.56 289 GLU A CA 1
ATOM 2257 C C . GLU A 1 289 ? 0.663 -7.549 4.519 1.00 98.56 289 GLU A C 1
ATOM 2259 O O . GLU A 1 289 ? 0.023 -8.172 3.675 1.00 98.56 289 GLU A O 1
ATOM 2264 N N . MET A 1 290 ? 0.550 -6.222 4.648 1.00 98.56 290 MET A N 1
ATOM 2265 C CA . MET A 1 290 ? -0.318 -5.403 3.798 1.00 98.56 290 MET A CA 1
ATOM 2266 C C . MET A 1 290 ? 0.050 -5.547 2.318 1.00 98.56 290 MET A C 1
ATOM 2268 O O . MET A 1 290 ? -0.827 -5.772 1.485 1.00 98.56 290 MET A O 1
ATOM 2272 N N . HIS A 1 291 ? 1.342 -5.483 1.980 1.00 98.69 291 HIS A N 1
ATOM 2273 C CA . HIS A 1 291 ? 1.819 -5.719 0.616 1.00 98.69 291 HIS A CA 1
ATOM 2274 C C . HIS A 1 291 ? 1.530 -7.144 0.134 1.00 98.69 291 HIS A C 1
ATOM 2276 O O . HIS A 1 291 ? 1.212 -7.330 -1.037 1.00 98.69 291 HIS A O 1
ATOM 2282 N N . GLU A 1 292 ? 1.636 -8.154 0.996 1.00 98.56 292 GLU A N 1
ATOM 2283 C CA . GLU A 1 292 ? 1.297 -9.530 0.637 1.00 98.56 292 GLU A CA 1
ATOM 2284 C C . GLU A 1 292 ? -0.167 -9.663 0.241 1.00 98.56 292 GLU A C 1
ATOM 2286 O O . GLU A 1 292 ? -0.459 -10.013 -0.901 1.00 98.56 292 GLU A O 1
ATOM 2291 N N . VAL A 1 293 ? -1.064 -9.258 1.135 1.00 98.81 293 VAL A N 1
ATOM 2292 C CA . VAL A 1 293 ? -2.510 -9.329 0.921 1.00 98.81 293 VAL A CA 1
ATOM 2293 C C . VAL A 1 293 ? -2.930 -8.486 -0.292 1.00 98.81 293 VAL A C 1
ATOM 2295 O O . VAL A 1 293 ? -3.721 -8.932 -1.126 1.00 98.81 293 VAL A O 1
ATOM 2298 N N . LYS A 1 294 ? -2.345 -7.290 -0.456 1.00 98.56 294 LYS A N 1
ATOM 2299 C CA . LYS A 1 294 ? -2.596 -6.418 -1.612 1.00 98.56 294 LYS A CA 1
ATOM 2300 C C . LYS A 1 294 ? -2.109 -7.042 -2.919 1.00 98.56 294 LYS A C 1
ATOM 2302 O O . LYS A 1 294 ? -2.795 -6.946 -3.939 1.00 98.56 294 LYS A O 1
ATOM 2307 N N . GLY A 1 295 ? -0.923 -7.648 -2.899 1.00 97.50 295 GLY A N 1
ATOM 2308 C CA . GLY A 1 295 ? -0.325 -8.321 -4.050 1.00 97.50 295 GLY A CA 1
ATOM 2309 C C . GLY A 1 295 ? -1.176 -9.488 -4.542 1.00 97.50 295 GLY A C 1
ATOM 2310 O O . GLY A 1 295 ? -1.303 -9.673 -5.750 1.00 97.50 295 GLY A O 1
ATOM 2311 N N . ASP A 1 296 ? -1.834 -10.185 -3.617 1.00 97.31 296 ASP A N 1
ATOM 2312 C CA . ASP A 1 296 ? -2.704 -11.327 -3.908 1.00 97.31 296 ASP A CA 1
ATOM 2313 C C . ASP A 1 296 ? -4.107 -10.922 -4.402 1.00 97.31 296 ASP A C 1
ATOM 2315 O O . ASP A 1 296 ? -4.902 -11.778 -4.785 1.00 97.31 296 ASP A O 1
ATOM 2319 N N . GLY A 1 297 ? -4.408 -9.619 -4.460 1.00 97.69 297 GLY A N 1
ATOM 2320 C CA . GLY A 1 297 ? -5.653 -9.092 -5.030 1.00 97.69 297 GLY A CA 1
ATOM 2321 C C . GLY A 1 297 ? -6.647 -8.534 -4.017 1.00 97.69 297 GLY A C 1
ATOM 2322 O O . GLY A 1 297 ? -7.599 -7.867 -4.428 1.00 97.69 297 GLY A O 1
ATOM 2323 N N . TYR A 1 298 ? -6.410 -8.735 -2.720 1.00 98.56 298 TYR A N 1
ATOM 2324 C CA . TYR A 1 298 ? -7.378 -8.435 -1.667 1.00 98.56 298 TYR A CA 1
ATOM 2325 C C . TYR A 1 298 ? -7.191 -7.014 -1.122 1.00 98.56 298 TYR A C 1
ATOM 2327 O O . TYR A 1 298 ? -6.384 -6.762 -0.230 1.00 98.56 298 TYR A O 1
ATOM 2335 N N . SER A 1 299 ? -7.908 -6.039 -1.683 1.00 98.19 299 SER A N 1
ATOM 2336 C CA . SER A 1 299 ? -7.742 -4.622 -1.311 1.00 98.19 299 SER A CA 1
ATOM 2337 C C . SER A 1 299 ? -8.448 -4.241 -0.011 1.00 98.19 299 SER A C 1
ATOM 2339 O O . SER A 1 299 ? -7.898 -3.462 0.765 1.00 98.19 299 SER A O 1
ATOM 2341 N N . VAL A 1 300 ? -9.623 -4.814 0.263 1.00 98.88 300 VAL A N 1
ATOM 2342 C CA . VAL A 1 300 ? -10.303 -4.671 1.559 1.00 98.88 300 VAL A CA 1
ATOM 2343 C C . VAL A 1 300 ? -9.516 -5.421 2.623 1.00 98.88 300 VAL A C 1
ATOM 2345 O O . VAL A 1 300 ? -9.285 -4.873 3.698 1.00 98.88 300 VAL A O 1
ATOM 2348 N N . GLY A 1 301 ? -9.033 -6.627 2.303 1.00 98.81 301 GLY A N 1
ATOM 2349 C CA . GLY A 1 301 ? -8.142 -7.381 3.185 1.00 98.81 301 GLY A CA 1
ATOM 2350 C C . GLY A 1 301 ? -6.883 -6.583 3.541 1.00 98.81 301 GLY A C 1
ATOM 2351 O O . GLY A 1 301 ? -6.544 -6.451 4.713 1.00 98.81 301 GLY A O 1
ATOM 2352 N N . ALA A 1 302 ? -6.225 -5.974 2.553 1.00 98.81 302 ALA A N 1
ATOM 2353 C CA . ALA A 1 302 ? -5.033 -5.160 2.778 1.00 98.81 302 ALA A CA 1
ATOM 2354 C C . ALA A 1 302 ? -5.326 -3.902 3.613 1.00 98.81 302 ALA A C 1
ATOM 2356 O O . ALA A 1 302 ? -4.552 -3.577 4.511 1.00 98.81 302 ALA A O 1
ATOM 2357 N N . LEU A 1 303 ? -6.454 -3.218 3.381 1.00 98.88 303 LEU A N 1
ATOM 2358 C CA . LEU A 1 303 ? -6.867 -2.085 4.218 1.00 98.88 303 LEU A CA 1
ATOM 2359 C C . LEU A 1 303 ? -7.204 -2.524 5.652 1.00 98.88 303 LEU A C 1
ATOM 2361 O O . LEU A 1 303 ? -6.921 -1.800 6.608 1.00 98.88 303 LEU A O 1
ATOM 2365 N N . ALA A 1 304 ? -7.774 -3.717 5.825 1.00 98.88 304 ALA A N 1
ATOM 2366 C CA . ALA A 1 304 ? -7.974 -4.295 7.145 1.00 98.88 304 ALA A CA 1
ATOM 2367 C C . ALA A 1 304 ? -6.631 -4.521 7.854 1.00 98.88 304 ALA A C 1
ATOM 2369 O O . ALA A 1 304 ? -6.538 -4.216 9.034 1.00 98.88 304 ALA A O 1
ATOM 2370 N N . VAL A 1 305 ? -5.571 -4.944 7.154 1.00 98.88 305 VAL A N 1
ATOM 2371 C CA . VAL A 1 305 ? -4.219 -5.019 7.743 1.00 98.88 305 VAL A CA 1
ATOM 2372 C C . VAL A 1 305 ? -3.707 -3.635 8.160 1.00 98.88 305 VAL A C 1
ATOM 2374 O O . VAL A 1 305 ? -3.291 -3.479 9.305 1.00 98.88 305 VAL A O 1
ATOM 2377 N N . VAL A 1 306 ? -3.803 -2.615 7.293 1.00 98.75 306 VAL A N 1
ATOM 2378 C CA . VAL A 1 306 ? -3.398 -1.223 7.618 1.00 98.75 306 VAL A CA 1
ATOM 2379 C C . VAL A 1 306 ? -4.086 -0.729 8.893 1.00 98.75 306 VAL A C 1
ATOM 2381 O O . VAL A 1 306 ? -3.456 -0.192 9.800 1.00 98.75 306 VAL A O 1
ATOM 2384 N N . THR A 1 307 ? -5.399 -0.935 8.988 1.00 98.50 307 THR A N 1
ATOM 2385 C CA . THR A 1 307 ? -6.218 -0.399 10.086 1.00 98.50 307 THR A CA 1
ATOM 2386 C C . THR A 1 307 ? -6.039 -1.121 11.423 1.00 98.50 307 THR A C 1
ATOM 2388 O O . THR A 1 307 ? -6.593 -0.655 12.419 1.00 98.50 307 THR A O 1
ATOM 2391 N N . ILE A 1 308 ? -5.252 -2.206 11.488 1.00 98.12 308 ILE A N 1
ATOM 2392 C CA . ILE A 1 308 ? -4.825 -2.800 12.768 1.00 98.12 308 ILE A CA 1
ATOM 2393 C C . ILE A 1 308 ? -4.010 -1.773 13.557 1.00 98.12 308 ILE A C 1
ATOM 2395 O O . ILE A 1 308 ? -4.302 -1.524 14.729 1.00 98.12 308 ILE A O 1
ATOM 2399 N N . ASP A 1 309 ? -3.029 -1.166 12.888 1.00 97.56 309 ASP A N 1
ATOM 2400 C CA . ASP A 1 309 ? -2.041 -0.277 13.498 1.00 97.56 309 ASP A CA 1
ATOM 2401 C C . ASP A 1 309 ? -2.357 1.208 13.201 1.00 97.56 309 ASP A C 1
ATOM 2403 O O . ASP A 1 309 ? -2.070 2.087 14.014 1.00 97.56 309 ASP A O 1
ATOM 2407 N N . ASN A 1 310 ? -3.022 1.500 12.073 1.00 97.69 310 ASN A N 1
ATOM 2408 C CA . ASN A 1 310 ? -3.331 2.857 11.620 1.00 97.69 310 ASN A CA 1
ATOM 2409 C C . ASN A 1 310 ? -4.779 3.019 11.121 1.00 97.69 310 ASN A C 1
ATOM 2411 O O . ASN A 1 310 ? -5.071 3.128 9.927 1.00 97.69 310 ASN A O 1
ATOM 2415 N N . ALA A 1 311 ? -5.719 3.131 12.061 1.00 96.50 311 ALA A N 1
ATOM 2416 C CA . ALA A 1 311 ? -7.116 3.465 11.762 1.00 96.50 311 ALA A CA 1
ATOM 2417 C C . ALA A 1 311 ? -7.306 4.860 11.123 1.00 96.50 311 ALA A C 1
ATOM 2419 O O . ALA A 1 311 ? -8.405 5.187 10.681 1.00 96.50 311 ALA A O 1
ATOM 2420 N N . MET A 1 312 ? -6.257 5.691 11.090 1.00 96.25 312 MET A N 1
ATOM 2421 C CA . MET A 1 312 ? -6.256 7.047 10.540 1.00 96.25 312 MET A CA 1
ATOM 2422 C C . MET A 1 312 ? -5.438 7.138 9.246 1.00 96.25 312 MET A C 1
ATOM 2424 O O . MET A 1 312 ? -4.959 8.219 8.911 1.00 96.25 312 MET A O 1
ATOM 2428 N N . CYS A 1 313 ? -5.304 6.040 8.491 1.00 96.69 313 CYS A N 1
ATOM 2429 C CA . CYS A 1 313 ? -4.469 5.989 7.285 1.00 96.69 313 CYS A CA 1
ATOM 2430 C C . CYS A 1 313 ? -4.833 7.033 6.209 1.00 96.69 313 CYS A C 1
ATOM 2432 O O . CYS A 1 313 ? -3.995 7.463 5.420 1.00 96.69 313 CYS A O 1
ATOM 2434 N N . ALA A 1 314 ? -6.069 7.544 6.225 1.00 95.75 314 ALA A N 1
ATOM 2435 C CA . ALA A 1 314 ? -6.481 8.685 5.403 1.00 95.75 314 ALA A CA 1
ATOM 2436 C C . ALA A 1 314 ? -5.711 9.994 5.696 1.00 95.75 314 ALA A C 1
ATOM 2438 O O . ALA A 1 314 ? -5.721 10.907 4.869 1.00 95.75 314 ALA A O 1
ATOM 2439 N N . ALA A 1 315 ? -5.060 10.098 6.858 1.00 95.44 315 ALA A N 1
ATOM 2440 C CA . ALA A 1 315 ? -4.230 11.223 7.286 1.00 95.44 315 ALA A CA 1
ATOM 2441 C C . ALA A 1 315 ? -2.713 10.951 7.168 1.00 95.44 315 ALA A C 1
ATOM 2443 O O . ALA A 1 315 ? -1.917 11.827 7.515 1.00 95.44 315 ALA A O 1
ATOM 2444 N N . THR A 1 316 ? -2.307 9.773 6.680 1.00 95.81 316 THR A N 1
ATOM 2445 C CA . THR A 1 316 ? -0.906 9.372 6.452 1.00 95.81 316 THR A CA 1
ATOM 2446 C C . THR A 1 316 ? -0.635 9.180 4.949 1.00 95.81 316 THR A C 1
ATOM 2448 O O . THR A 1 316 ? -1.159 9.931 4.120 1.00 95.81 316 THR A O 1
ATOM 2451 N N . GLY A 1 317 ? 0.236 8.245 4.563 1.00 94.00 317 GLY A N 1
ATOM 2452 C CA . GLY A 1 317 ? 0.522 7.943 3.162 1.00 94.00 317 GLY A CA 1
ATOM 2453 C C . GLY A 1 317 ? 1.429 8.951 2.441 1.00 94.00 317 GLY A C 1
ATOM 2454 O O . GLY A 1 317 ? 2.134 9.761 3.051 1.00 94.00 317 GLY A O 1
ATOM 2455 N N . HIS A 1 318 ? 1.434 8.877 1.103 1.00 93.94 318 HIS A N 1
ATOM 2456 C CA . HIS A 1 318 ? 2.480 9.413 0.202 1.00 93.94 318 HIS A CA 1
ATOM 2457 C C . HIS A 1 318 ? 2.766 10.911 0.263 1.00 93.94 318 HIS A C 1
ATOM 2459 O O . HIS A 1 318 ? 3.772 11.365 -0.275 1.00 93.94 318 HIS A O 1
ATOM 2465 N N . ARG A 1 319 ? 1.898 11.699 0.893 1.00 89.38 319 ARG A N 1
ATOM 2466 C CA . ARG A 1 319 ? 2.079 13.155 0.993 1.00 89.38 319 ARG A CA 1
ATOM 2467 C C . ARG A 1 319 ? 2.627 13.597 2.338 1.00 89.38 319 ARG A C 1
ATOM 2469 O O . ARG A 1 319 ? 3.043 14.745 2.456 1.00 89.38 319 ARG A O 1
ATOM 2476 N N . ILE A 1 320 ? 2.584 12.717 3.335 1.00 91.12 320 ILE A N 1
ATOM 2477 C CA . ILE A 1 320 ? 2.824 13.063 4.735 1.00 91.12 320 ILE A CA 1
ATOM 2478 C C . ILE A 1 320 ? 3.960 12.219 5.316 1.00 91.12 320 ILE A C 1
ATOM 2480 O O . ILE A 1 320 ? 4.863 12.763 5.948 1.00 91.12 320 ILE A O 1
ATOM 2484 N N . CYS A 1 321 ? 3.946 10.905 5.090 1.00 93.75 321 CYS A N 1
ATOM 2485 C CA . CYS A 1 321 ? 4.816 9.956 5.781 1.00 93.75 321 CYS A CA 1
ATOM 2486 C C . CYS A 1 321 ? 5.912 9.408 4.858 1.00 93.75 321 CYS A C 1
ATOM 2488 O O . CYS A 1 321 ? 5.666 9.163 3.681 1.00 93.75 321 CYS A O 1
ATOM 2490 N N . ASN A 1 322 ? 7.122 9.180 5.389 1.00 93.81 322 ASN A N 1
ATOM 2491 C CA . ASN A 1 322 ? 8.211 8.525 4.646 1.00 93.81 322 ASN A CA 1
ATOM 2492 C C . ASN A 1 322 ? 9.231 7.742 5.504 1.00 93.81 322 ASN A C 1
ATOM 2494 O O . ASN A 1 322 ? 10.244 7.281 4.975 1.00 93.81 322 ASN A O 1
ATOM 2498 N N . ASP A 1 323 ? 9.010 7.561 6.809 1.00 96.00 323 ASP A N 1
ATOM 2499 C CA . ASP A 1 323 ? 9.995 6.909 7.693 1.00 96.00 323 ASP A CA 1
ATOM 2500 C C . ASP A 1 323 ? 10.160 5.405 7.419 1.00 96.00 323 ASP A C 1
ATOM 2502 O O . ASP A 1 323 ? 11.276 4.871 7.475 1.00 96.00 323 ASP A O 1
ATOM 2506 N N . CYS A 1 324 ? 9.077 4.743 7.006 1.00 97.19 324 CYS A N 1
ATOM 2507 C CA . CYS A 1 324 ? 9.102 3.368 6.518 1.00 97.19 324 CYS A CA 1
ATOM 2508 C C . CYS A 1 324 ? 9.994 3.216 5.271 1.00 97.19 324 CYS A C 1
ATOM 2510 O O . CYS A 1 324 ? 10.793 2.280 5.196 1.00 97.19 324 CYS A O 1
ATOM 2512 N N . MET A 1 325 ? 9.945 4.176 4.335 1.00 96.69 325 MET A N 1
ATOM 2513 C CA . MET A 1 325 ? 10.808 4.198 3.145 1.00 96.69 325 MET A CA 1
ATOM 2514 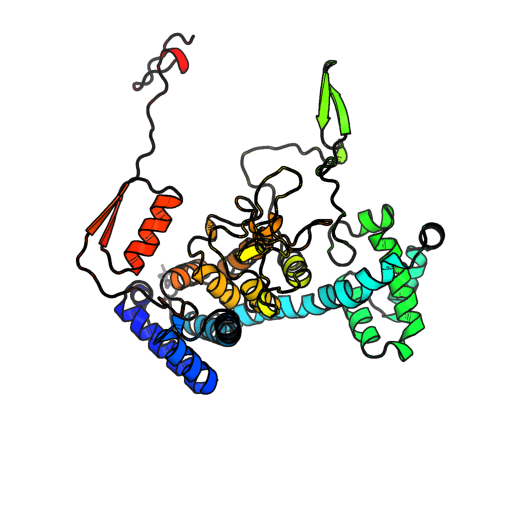C C . MET A 1 325 ? 12.275 4.386 3.525 1.00 96.69 325 MET A C 1
ATOM 2516 O O . MET A 1 325 ? 13.133 3.646 3.048 1.00 96.69 325 MET A O 1
ATOM 2520 N N . LYS A 1 326 ? 12.572 5.343 4.417 1.00 95.56 326 LYS A N 1
ATOM 2521 C CA . LYS A 1 326 ? 13.947 5.606 4.881 1.00 95.56 326 LYS A CA 1
ATOM 2522 C C . LYS A 1 326 ? 14.583 4.366 5.506 1.00 95.56 326 LYS A C 1
ATOM 2524 O O . LYS A 1 326 ? 15.784 4.156 5.356 1.00 95.56 326 LYS A O 1
ATOM 2529 N N . SER A 1 327 ? 13.780 3.553 6.187 1.00 97.50 327 SER A N 1
ATOM 2530 C CA . SER A 1 327 ? 14.228 2.358 6.912 1.00 97.50 327 SER A CA 1
ATOM 2531 C C . SER A 1 327 ? 14.116 1.071 6.085 1.00 97.50 327 SER A C 1
ATOM 2533 O O . SER A 1 327 ? 14.474 -0.006 6.562 1.00 97.50 327 SER A O 1
ATOM 2535 N N . CYS A 1 328 ? 13.656 1.152 4.832 1.00 97.56 328 CYS A N 1
ATOM 2536 C CA . CYS A 1 328 ? 13.653 0.030 3.898 1.00 97.56 328 CYS A CA 1
ATOM 2537 C C . CYS A 1 328 ? 15.073 -0.534 3.731 1.00 97.56 328 CYS A C 1
ATOM 2539 O O . CYS A 1 328 ? 16.047 0.210 3.685 1.00 97.56 328 CYS A O 1
ATOM 2541 N N . ILE A 1 329 ? 15.226 -1.848 3.573 1.00 96.81 329 ILE A N 1
ATOM 2542 C CA . ILE A 1 329 ? 16.550 -2.468 3.391 1.00 96.81 329 ILE A CA 1
ATOM 2543 C C . ILE A 1 329 ? 17.311 -1.951 2.151 1.00 96.81 329 ILE A C 1
ATOM 2545 O O . ILE A 1 329 ? 18.538 -2.064 2.071 1.00 96.81 329 ILE A O 1
ATOM 2549 N N . TYR A 1 330 ? 16.601 -1.367 1.183 1.00 96.56 330 TYR A N 1
ATOM 2550 C CA . TYR A 1 330 ? 17.181 -0.747 -0.001 1.00 96.56 330 TYR A CA 1
ATOM 2551 C C . TYR A 1 330 ? 17.756 0.630 0.336 1.00 96.56 330 TYR A C 1
ATOM 2553 O O . TYR A 1 330 ? 17.080 1.646 0.285 1.00 96.56 330 TYR A O 1
ATOM 2561 N N . GLN A 1 331 ? 19.042 0.638 0.689 1.00 94.62 331 GLN A N 1
ATOM 2562 C CA . GLN A 1 331 ? 19.759 1.833 1.160 1.00 94.62 331 GLN A CA 1
ATOM 2563 C C . GLN A 1 331 ? 20.702 2.453 0.111 1.00 94.62 331 GLN A C 1
ATOM 2565 O O . GLN A 1 331 ? 21.351 3.461 0.374 1.00 94.62 331 GLN A O 1
ATOM 2570 N N . LYS A 1 332 ? 20.841 1.824 -1.062 1.00 94.69 332 LYS A N 1
ATOM 2571 C CA . LYS A 1 332 ? 21.731 2.264 -2.162 1.00 94.69 332 LYS A CA 1
ATOM 2572 C C . LYS A 1 332 ? 20.987 2.531 -3.471 1.00 94.69 332 LYS A C 1
ATOM 2574 O O . LYS A 1 332 ? 21.599 2.885 -4.477 1.00 94.69 332 LYS A O 1
ATOM 2579 N N . GLN A 1 333 ? 19.685 2.312 -3.458 1.00 95.81 333 GLN A N 1
ATOM 2580 C CA . GLN A 1 333 ? 18.779 2.506 -4.574 1.00 95.81 333 GLN A CA 1
ATOM 2581 C C . GLN A 1 333 ? 17.435 2.968 -4.025 1.00 95.81 333 GLN A C 1
ATOM 2583 O O . GLN A 1 333 ? 17.247 2.896 -2.808 1.00 95.81 333 GLN A O 1
ATOM 2588 N N . ASP A 1 334 ? 16.536 3.412 -4.899 1.00 96.12 334 ASP A N 1
ATOM 2589 C CA . ASP A 1 334 ? 15.192 3.820 -4.500 1.00 96.12 334 ASP A CA 1
ATOM 2590 C C . ASP A 1 334 ? 14.574 2.770 -3.556 1.00 96.12 334 ASP A C 1
ATOM 2592 O O . ASP A 1 334 ? 14.543 1.574 -3.896 1.00 96.12 334 ASP A O 1
ATOM 2596 N N . PRO A 1 335 ? 14.133 3.178 -2.353 1.00 97.25 335 PRO A N 1
ATOM 2597 C CA . PRO A 1 335 ? 13.419 2.286 -1.459 1.00 97.25 335 PRO A CA 1
ATOM 2598 C C . PRO A 1 335 ? 12.051 1.942 -2.048 1.00 97.25 335 PRO A C 1
ATOM 2600 O O . PRO A 1 335 ? 11.588 2.569 -2.999 1.00 97.25 335 PRO A O 1
ATOM 2603 N N . VAL A 1 336 ? 11.386 0.946 -1.466 1.00 98.06 336 VAL A N 1
ATOM 2604 C CA . VAL A 1 336 ? 9.971 0.717 -1.773 1.00 98.06 336 VAL A CA 1
ATOM 2605 C C . VAL A 1 336 ? 9.181 1.949 -1.334 1.00 98.06 336 VAL A C 1
ATOM 2607 O O . VAL A 1 336 ? 9.286 2.358 -0.176 1.00 98.06 336 VAL A O 1
ATOM 2610 N N . ASP A 1 337 ? 8.380 2.519 -2.232 1.00 97.75 337 ASP A N 1
ATOM 2611 C CA . ASP A 1 337 ? 7.463 3.624 -1.933 1.00 97.75 337 ASP A CA 1
ATOM 2612 C C . ASP A 1 337 ? 6.184 3.092 -1.265 1.00 97.75 337 ASP A C 1
ATOM 2614 O O . ASP A 1 337 ? 5.100 3.017 -1.847 1.00 97.75 337 ASP A O 1
ATOM 2618 N N . ILE A 1 338 ? 6.359 2.647 -0.017 1.00 98.25 338 ILE A N 1
ATOM 2619 C CA . ILE A 1 338 ? 5.304 2.119 0.860 1.00 98.25 338 ILE A CA 1
ATOM 2620 C C . ILE A 1 338 ? 4.146 3.123 1.021 1.00 98.25 338 ILE A C 1
ATOM 2622 O O . ILE A 1 338 ? 2.996 2.710 0.876 1.00 98.25 338 ILE A O 1
ATOM 2626 N N . PRO A 1 339 ? 4.389 4.431 1.246 1.00 97.94 339 PRO A N 1
ATOM 2627 C CA . PRO A 1 339 ? 3.320 5.416 1.374 1.00 97.94 339 PRO A CA 1
ATOM 2628 C C . PRO A 1 339 ? 2.409 5.516 0.140 1.00 97.94 339 PRO A C 1
ATOM 2630 O O . PRO A 1 339 ? 1.202 5.740 0.289 1.00 97.94 339 PRO A O 1
ATOM 2633 N N . GLN A 1 340 ? 2.944 5.353 -1.078 1.00 97.75 340 GLN A N 1
ATOM 2634 C CA . GLN A 1 340 ? 2.122 5.280 -2.294 1.00 97.75 340 GLN A CA 1
ATOM 2635 C C . GLN A 1 340 ? 1.259 4.018 -2.322 1.00 97.75 340 GLN A C 1
ATOM 2637 O O . GLN A 1 340 ? 0.072 4.111 -2.638 1.00 97.75 340 GLN A O 1
ATOM 2642 N N . ALA A 1 341 ? 1.824 2.861 -1.962 1.00 97.94 341 ALA A N 1
ATOM 2643 C CA . ALA A 1 341 ? 1.082 1.604 -1.899 1.00 97.94 341 ALA A CA 1
ATOM 2644 C C . ALA A 1 341 ? -0.043 1.648 -0.847 1.00 97.94 341 ALA A C 1
ATOM 2646 O O . ALA A 1 341 ? -1.181 1.326 -1.175 1.00 97.94 341 ALA A O 1
ATOM 2647 N N . GLU A 1 342 ? 0.233 2.138 0.367 1.00 98.44 342 GLU A N 1
ATOM 2648 C CA . GLU A 1 342 ? -0.763 2.354 1.433 1.00 98.44 342 GLU A CA 1
ATOM 2649 C C . GLU A 1 342 ? -1.890 3.286 0.965 1.00 98.44 342 GLU A C 1
ATOM 2651 O O . GLU A 1 342 ? -3.071 2.940 1.039 1.00 98.44 342 GLU A O 1
ATOM 2656 N N . THR A 1 343 ? -1.533 4.447 0.397 1.00 98.06 343 THR A N 1
ATOM 2657 C CA . THR A 1 343 ? -2.536 5.405 -0.097 1.00 98.06 343 THR A CA 1
ATOM 2658 C C . THR A 1 343 ? -3.388 4.780 -1.199 1.00 98.06 343 THR A C 1
ATOM 2660 O O . THR A 1 343 ? -4.602 4.989 -1.235 1.00 98.06 343 THR A O 1
ATOM 2663 N N . ARG A 1 344 ? -2.773 4.044 -2.134 1.00 98.25 344 ARG A N 1
ATOM 2664 C CA . ARG A 1 344 ? -3.520 3.411 -3.221 1.00 98.25 344 ARG A CA 1
ATOM 2665 C C . ARG A 1 344 ? -4.455 2.330 -2.686 1.00 98.25 344 ARG A C 1
ATOM 2667 O O . ARG A 1 344 ? -5.600 2.318 -3.114 1.00 98.25 344 ARG A O 1
ATOM 2674 N N . THR A 1 345 ? -4.026 1.518 -1.719 1.00 98.44 345 THR A N 1
ATOM 2675 C CA . THR A 1 345 ? -4.886 0.533 -1.041 1.00 98.44 345 THR A CA 1
ATOM 2676 C C . THR A 1 345 ? -6.119 1.191 -0.417 1.00 98.44 345 THR A C 1
ATOM 2678 O O . THR A 1 345 ? -7.232 0.717 -0.632 1.00 98.44 345 THR A O 1
ATOM 2681 N N . LEU A 1 346 ? -5.958 2.326 0.275 1.00 98.44 346 LEU A N 1
ATOM 2682 C CA . LEU A 1 346 ? -7.099 3.094 0.782 1.00 98.44 346 LEU A CA 1
ATOM 2683 C C . LEU A 1 346 ? -8.009 3.580 -0.358 1.00 98.44 346 LEU A C 1
ATOM 2685 O O . LEU A 1 346 ? -9.225 3.413 -0.290 1.00 98.44 346 LEU A O 1
ATOM 2689 N N . LYS A 1 347 ? -7.440 4.172 -1.415 1.00 98.06 347 LYS A N 1
ATOM 2690 C CA . LYS A 1 347 ? -8.217 4.670 -2.563 1.00 98.06 347 LYS A CA 1
ATOM 2691 C C . LYS A 1 347 ? -8.990 3.560 -3.270 1.00 98.06 347 LYS A C 1
ATOM 2693 O O . LYS A 1 347 ? -10.141 3.784 -3.615 1.00 98.06 347 LYS A O 1
ATOM 2698 N N . ASP A 1 348 ? -8.392 2.383 -3.436 1.00 98.31 348 ASP A N 1
ATOM 2699 C CA . ASP A 1 348 ? -9.046 1.224 -4.049 1.00 98.31 348 ASP A CA 1
ATOM 2700 C C . ASP A 1 348 ? -10.325 0.843 -3.308 1.00 98.31 348 ASP A C 1
ATOM 2702 O O . ASP A 1 348 ? -11.338 0.568 -3.944 1.00 98.31 348 ASP A O 1
ATOM 2706 N N . VAL A 1 349 ? -10.306 0.887 -1.971 1.00 98.69 349 VAL A N 1
ATOM 2707 C CA . VAL A 1 349 ? -11.509 0.638 -1.170 1.00 98.69 349 VAL A CA 1
ATOM 2708 C C . VAL A 1 349 ? -12.485 1.808 -1.254 1.00 98.69 349 VAL A C 1
ATOM 2710 O O . VAL A 1 349 ? -13.672 1.574 -1.444 1.00 98.69 349 VAL A O 1
ATOM 2713 N N . LEU A 1 350 ? -12.021 3.059 -1.169 1.00 98.31 350 LEU A N 1
ATOM 2714 C CA . LEU A 1 350 ? -12.892 4.241 -1.275 1.00 98.31 350 LEU A CA 1
ATOM 2715 C C . LEU A 1 350 ? -13.592 4.363 -2.643 1.00 98.31 350 LEU A C 1
ATOM 2717 O O . LEU A 1 350 ? -14.648 4.986 -2.726 1.00 98.31 350 LEU A O 1
ATOM 2721 N N . GLU A 1 351 ? -13.016 3.785 -3.699 1.00 97.56 351 GLU A N 1
ATOM 2722 C CA . GLU A 1 351 ? -13.586 3.726 -5.052 1.00 97.56 351 GLU A CA 1
ATOM 2723 C C . GLU A 1 351 ? -14.662 2.628 -5.213 1.00 97.56 351 GLU A C 1
ATOM 2725 O O . GLU A 1 351 ? -15.396 2.638 -6.206 1.00 97.56 351 GLU A O 1
ATOM 2730 N N . LEU A 1 352 ? -14.797 1.696 -4.259 1.00 97.69 352 LEU A N 1
ATOM 2731 C CA . LEU A 1 352 ? -15.872 0.697 -4.250 1.00 97.69 352 LEU A CA 1
ATOM 2732 C C . LEU A 1 352 ? -17.215 1.323 -3.839 1.00 97.69 352 LEU A C 1
ATOM 2734 O O . LEU A 1 352 ? -17.248 2.305 -3.086 1.00 97.69 352 LEU A O 1
ATOM 2738 N N . PRO A 1 353 ? -18.358 0.731 -4.241 1.00 96.44 353 PRO A N 1
ATOM 2739 C CA . PRO A 1 353 ? -19.615 1.021 -3.566 1.00 96.44 353 PRO A CA 1
ATOM 2740 C C . PRO A 1 353 ? -19.455 0.742 -2.069 1.00 96.44 353 PRO A C 1
ATOM 2742 O O . PRO A 1 353 ? -18.859 -0.265 -1.697 1.00 96.44 353 PRO A O 1
ATOM 2745 N N . TRP A 1 354 ? -19.979 1.635 -1.228 1.00 96.38 354 TRP A N 1
ATOM 2746 C CA . TRP A 1 354 ? -19.803 1.591 0.230 1.00 96.38 354 TRP A CA 1
ATOM 2747 C C . TRP A 1 354 ? -18.361 1.772 0.724 1.00 96.38 354 TRP A C 1
ATOM 2749 O O . TRP A 1 354 ? -18.073 1.483 1.881 1.00 96.38 354 TRP A O 1
ATOM 2759 N N . GLY A 1 355 ? -17.435 2.257 -0.108 1.00 97.94 355 GLY A N 1
ATOM 2760 C CA . GLY A 1 355 ? -16.021 2.364 0.252 1.00 97.94 355 GLY A CA 1
ATOM 2761 C C . GLY A 1 355 ? -15.746 3.158 1.534 1.00 97.94 355 GLY A C 1
ATOM 2762 O O . GLY A 1 355 ? -14.934 2.745 2.366 1.00 97.94 355 GLY A O 1
ATOM 2763 N N . PHE A 1 356 ? -16.461 4.271 1.737 1.00 97.62 356 PHE A N 1
ATOM 2764 C CA . PHE A 1 356 ? -16.367 5.063 2.968 1.00 97.62 356 PHE A CA 1
ATOM 2765 C C . PHE A 1 356 ? -16.881 4.284 4.184 1.00 97.62 356 PHE A C 1
ATOM 2767 O O . PHE A 1 356 ? -16.241 4.278 5.236 1.00 97.62 356 PHE A O 1
ATOM 2774 N N . GLU A 1 357 ? -18.020 3.611 4.047 1.00 97.88 357 GLU A N 1
ATOM 2775 C CA . GLU A 1 357 ? -18.639 2.819 5.103 1.00 97.88 357 GLU A CA 1
ATOM 2776 C C . GLU A 1 357 ? -17.805 1.585 5.453 1.00 97.88 357 GLU A C 1
ATOM 2778 O O . GLU A 1 357 ? -17.690 1.267 6.633 1.00 97.88 357 GLU A O 1
ATOM 2783 N N . ILE A 1 358 ? -17.172 0.943 4.467 1.00 98.62 358 ILE A N 1
ATOM 2784 C CA . ILE A 1 358 ? -16.244 -0.179 4.653 1.00 98.62 358 ILE A CA 1
ATOM 2785 C C . ILE A 1 358 ? -15.011 0.286 5.419 1.00 98.62 358 ILE A C 1
ATOM 2787 O O . ILE A 1 358 ? -14.682 -0.302 6.447 1.00 98.62 358 ILE A O 1
ATOM 2791 N N . TYR A 1 359 ? -14.356 1.368 4.982 1.00 98.69 359 TYR A N 1
ATOM 2792 C CA . TYR A 1 359 ? -13.215 1.917 5.715 1.00 98.69 359 TYR A CA 1
ATOM 2793 C C . TYR A 1 359 ? -13.617 2.303 7.142 1.00 98.69 359 TYR A C 1
ATOM 2795 O O . TYR A 1 359 ? -12.990 1.872 8.107 1.00 98.69 359 TYR A O 1
ATOM 2803 N N . GLY A 1 360 ? -14.714 3.049 7.293 1.00 97.81 360 GLY A N 1
ATOM 2804 C CA . GLY A 1 360 ? -15.241 3.436 8.594 1.00 97.81 360 GLY A CA 1
ATOM 2805 C C . GLY A 1 360 ? -15.543 2.230 9.485 1.00 97.81 360 GLY A C 1
ATOM 2806 O O . GLY A 1 360 ? -15.215 2.268 10.671 1.00 97.81 360 GLY A O 1
ATOM 2807 N N . LEU A 1 361 ? -16.134 1.166 8.935 1.00 98.56 361 LEU A N 1
ATOM 2808 C CA . LEU A 1 361 ? -16.390 -0.081 9.646 1.00 98.56 361 LEU A CA 1
ATOM 2809 C C . LEU A 1 361 ? -15.079 -0.710 10.117 1.00 98.56 361 LEU A C 1
ATOM 2811 O O . LEU A 1 361 ? -14.983 -0.978 11.306 1.00 98.56 361 LEU A O 1
ATOM 2815 N N . LEU A 1 362 ? -14.066 -0.841 9.254 1.00 98.75 362 LEU A N 1
ATOM 2816 C CA . LEU A 1 362 ? -12.759 -1.417 9.605 1.00 98.75 362 LEU A CA 1
ATOM 2817 C C . LEU A 1 362 ? -12.038 -0.661 10.730 1.00 98.75 362 LEU A C 1
ATOM 2819 O O . LEU A 1 362 ? -11.306 -1.262 11.507 1.00 98.75 362 LEU A O 1
ATOM 2823 N N . THR A 1 363 ? -12.285 0.642 10.899 1.00 97.56 363 THR A N 1
ATOM 2824 C CA . THR A 1 363 ? -11.738 1.371 12.060 1.00 97.56 363 THR A CA 1
ATOM 2825 C C . THR A 1 363 ? -12.385 0.965 13.395 1.00 97.56 363 THR A C 1
ATOM 2827 O O . THR A 1 363 ? -11.795 1.158 14.453 1.00 97.56 363 THR A O 1
ATOM 2830 N N . ARG A 1 364 ? -13.612 0.429 13.381 1.00 96.50 364 ARG A N 1
ATOM 2831 C CA . ARG A 1 364 ? -14.379 0.066 14.589 1.00 96.50 364 ARG A CA 1
ATOM 2832 C C . ARG A 1 364 ? -14.435 -1.439 14.806 1.00 96.50 364 ARG A C 1
ATOM 2834 O O . ARG A 1 364 ? -14.314 -1.887 15.937 1.00 96.50 364 ARG A O 1
ATOM 2841 N N . TRP A 1 365 ? -14.652 -2.194 13.736 1.00 98.62 365 TRP A N 1
ATOM 2842 C CA . TRP A 1 365 ? -14.678 -3.644 13.690 1.00 98.62 365 TRP A CA 1
ATOM 2843 C C . TRP A 1 365 ? -13.665 -4.141 12.666 1.00 98.62 365 TRP A C 1
ATOM 2845 O O . TRP A 1 365 ? -13.828 -3.926 11.468 1.00 98.62 365 TRP A O 1
ATOM 2855 N N . ASN A 1 366 ? -12.634 -4.824 13.143 1.00 98.62 366 ASN A N 1
ATOM 2856 C CA . ASN A 1 366 ? -11.609 -5.416 12.302 1.00 98.62 366 ASN A CA 1
ATOM 2857 C C . ASN A 1 366 ? -11.242 -6.783 12.863 1.00 98.62 366 ASN A C 1
ATOM 2859 O O . ASN A 1 366 ? -10.533 -6.861 13.870 1.00 98.62 366 ASN A O 1
ATOM 2863 N N . PRO A 1 367 ? -11.678 -7.875 12.223 1.00 98.00 367 PRO A N 1
ATOM 2864 C CA . PRO A 1 367 ? -11.455 -9.177 12.796 1.00 98.00 367 PRO A CA 1
ATOM 2865 C C . PRO A 1 367 ? -9.994 -9.638 12.770 1.00 98.00 367 PRO A C 1
ATOM 2867 O O . PRO A 1 367 ? -9.677 -10.605 13.468 1.00 98.00 367 PRO A O 1
ATOM 2870 N N . LEU A 1 368 ? -9.122 -8.953 12.024 1.00 98.50 368 LEU A N 1
ATOM 2871 C CA . LEU A 1 368 ? -7.678 -9.192 12.016 1.00 98.50 368 LEU A CA 1
ATOM 2872 C C . LEU A 1 368 ? -6.976 -8.553 13.226 1.00 98.50 368 LEU A C 1
ATOM 2874 O O . LEU A 1 368 ? -5.862 -8.947 13.557 1.00 98.50 368 LEU A O 1
ATOM 2878 N N . ASN A 1 369 ? -7.616 -7.606 13.924 1.00 97.75 369 ASN A N 1
ATOM 2879 C CA . ASN A 1 369 ? -7.090 -7.056 15.170 1.00 97.75 369 ASN A CA 1
ATOM 2880 C C . ASN A 1 369 ? -7.350 -8.038 16.324 1.00 97.75 369 ASN A C 1
ATOM 2882 O O . ASN A 1 369 ? -8.429 -8.051 16.921 1.00 97.75 369 ASN A O 1
ATOM 2886 N N . LEU A 1 370 ? -6.344 -8.855 16.647 1.00 97.19 370 LEU A N 1
ATOM 2887 C CA . LEU A 1 370 ? -6.448 -9.904 17.665 1.00 97.19 370 LEU A CA 1
ATOM 2888 C C . LEU A 1 370 ? -6.759 -9.354 19.065 1.00 97.19 370 LEU A C 1
ATOM 2890 O O . LEU A 1 370 ? -7.486 -9.983 19.831 1.00 97.19 370 LEU A O 1
ATOM 2894 N N . ALA A 1 371 ? -6.236 -8.171 19.396 1.00 94.94 371 ALA A N 1
ATOM 2895 C CA . ALA A 1 371 ? -6.373 -7.573 20.722 1.00 94.94 371 ALA A CA 1
ATOM 2896 C C . ALA A 1 371 ? -7.695 -6.812 20.920 1.00 94.94 371 ALA A C 1
ATOM 2898 O O . ALA A 1 371 ? -8.180 -6.677 22.051 1.00 94.94 371 ALA A O 1
ATOM 2899 N N . ARG A 1 372 ? -8.257 -6.254 19.843 1.00 95.62 372 ARG A N 1
ATOM 2900 C CA . ARG A 1 372 ? -9.468 -5.427 19.882 1.00 95.62 372 ARG A CA 1
ATOM 2901 C C . ARG A 1 372 ? -10.217 -5.496 18.543 1.00 95.62 372 ARG A C 1
ATOM 2903 O O . ARG A 1 372 ? -10.177 -4.531 17.782 1.00 95.62 372 ARG A O 1
ATOM 2910 N N . PRO A 1 373 ? -10.928 -6.605 18.265 1.00 97.38 373 PRO A N 1
ATOM 2911 C CA . PRO A 1 373 ? -11.657 -6.772 17.009 1.00 97.38 373 PRO A CA 1
ATOM 2912 C C . PRO A 1 373 ? -12.902 -5.885 16.905 1.00 97.38 373 PRO A C 1
ATOM 2914 O O . PRO A 1 373 ? -13.402 -5.677 15.808 1.00 97.38 373 PRO A O 1
ATOM 2917 N N . TYR A 1 374 ? -13.409 -5.372 18.028 1.00 97.62 374 TYR A N 1
ATOM 2918 C CA . TYR A 1 374 ? -14.519 -4.419 18.135 1.00 97.62 374 TYR A CA 1
ATOM 2919 C C . TYR A 1 374 ? -14.391 -3.595 19.435 1.00 97.62 374 TYR A C 1
ATOM 2921 O O . TYR A 1 374 ? -13.563 -3.943 20.291 1.00 97.62 374 TYR A O 1
ATOM 2929 N N . PRO A 1 375 ? -15.198 -2.532 19.650 1.00 97.81 375 PRO A N 1
ATOM 2930 C CA . PRO A 1 375 ? -15.099 -1.699 20.845 1.00 97.81 375 PRO A CA 1
ATOM 2931 C C . PRO A 1 375 ? -15.315 -2.482 22.150 1.00 97.81 375 PRO A C 1
ATOM 2933 O O . PRO A 1 375 ? -16.209 -3.329 22.277 1.00 97.81 375 PRO A O 1
ATOM 2936 N N . ARG A 1 376 ? -14.521 -2.165 23.172 1.00 97.56 376 ARG A N 1
ATOM 2937 C CA . ARG A 1 376 ? -14.667 -2.723 24.521 1.00 97.56 376 ARG A CA 1
ATOM 2938 C C . ARG A 1 376 ? -15.971 -2.256 25.172 1.00 97.56 376 ARG A C 1
ATOM 2940 O O . ARG A 1 376 ? -16.596 -1.284 24.751 1.00 97.56 376 ARG A O 1
ATOM 2947 N N . ALA A 1 377 ? -16.406 -2.991 26.195 1.00 97.44 377 ALA A N 1
ATOM 2948 C CA . ALA A 1 377 ? -17.599 -2.634 26.954 1.00 97.44 377 ALA A CA 1
ATOM 2949 C C . ALA A 1 377 ? -17.452 -1.246 27.596 1.00 97.44 377 ALA A C 1
ATOM 2951 O O . ALA A 1 377 ? -16.347 -0.823 27.940 1.00 97.44 377 ALA A O 1
ATOM 2952 N N . ALA A 1 378 ? -18.578 -0.553 27.774 1.00 97.00 378 ALA A N 1
ATOM 2953 C CA . ALA A 1 378 ? -18.583 0.779 28.355 1.00 97.00 378 ALA A CA 1
ATOM 2954 C C . ALA A 1 378 ? -17.927 0.780 29.744 1.00 97.00 378 ALA A C 1
ATOM 2956 O O . ALA A 1 378 ? -18.302 0.034 30.645 1.00 97.00 378 ALA A O 1
ATOM 2957 N N . THR A 1 379 ? -16.962 1.672 29.922 1.00 97.88 379 THR A N 1
ATOM 2958 C CA . THR A 1 379 ? -16.211 1.835 31.176 1.00 97.88 379 THR A CA 1
ATOM 2959 C C . THR A 1 379 ? -16.894 2.785 32.161 1.00 97.88 379 THR A C 1
ATOM 2961 O O . THR A 1 379 ? -16.463 2.902 33.305 1.00 97.88 379 THR A O 1
ATOM 2964 N N . GLY A 1 380 ? -17.897 3.544 31.699 1.00 97.50 380 GLY A N 1
ATOM 2965 C CA . GLY A 1 380 ? -18.540 4.634 32.444 1.00 97.50 380 GLY A CA 1
ATOM 2966 C C . GLY A 1 380 ? -17.701 5.915 32.573 1.00 97.50 380 GLY A C 1
ATOM 2967 O O . GLY A 1 380 ? -18.197 6.920 33.085 1.00 97.50 380 GLY A O 1
ATOM 2968 N N . LYS A 1 381 ? -16.447 5.921 32.100 1.00 98.25 381 LYS A N 1
ATOM 2969 C CA . LYS A 1 381 ? -15.566 7.098 32.148 1.00 98.25 381 LYS A CA 1
ATOM 2970 C C . LYS A 1 381 ? -15.883 8.075 31.014 1.00 98.25 381 LYS A C 1
ATOM 2972 O O . LYS A 1 381 ? -16.168 7.661 29.889 1.00 98.25 381 LYS A O 1
ATOM 2977 N N . LYS A 1 382 ? -15.775 9.372 31.314 1.00 98.44 382 LYS A N 1
ATOM 2978 C CA . LYS A 1 382 ? -15.954 10.481 30.367 1.00 98.44 382 LYS A CA 1
ATOM 2979 C C . LYS A 1 382 ? -14.632 11.222 30.192 1.00 98.44 382 LYS A C 1
ATOM 2981 O O . LYS A 1 382 ? -14.022 11.593 31.192 1.00 98.44 382 LYS A O 1
ATOM 2986 N N . VAL A 1 383 ? -14.205 11.436 28.952 1.00 98.25 383 VAL A N 1
ATOM 2987 C CA . VAL A 1 383 ? -12.939 12.108 28.621 1.00 98.25 383 VAL A CA 1
ATOM 2988 C C . VAL A 1 383 ? -13.215 13.311 27.727 1.00 98.25 383 VAL A C 1
ATOM 2990 O O . VAL A 1 383 ? -13.921 13.185 26.730 1.00 98.25 383 VAL A O 1
ATOM 2993 N N . LEU A 1 384 ? -12.654 14.469 28.084 1.00 97.75 384 LEU A N 1
ATOM 2994 C CA . LEU A 1 384 ? -12.630 15.658 27.235 1.00 97.75 384 LEU A CA 1
ATOM 2995 C C . LEU A 1 384 ? -11.306 15.696 26.463 1.00 97.75 384 LEU A C 1
ATOM 2997 O O . LEU A 1 384 ? -10.243 15.746 27.078 1.00 97.75 384 LEU A O 1
ATOM 3001 N N . VAL A 1 385 ? -11.372 15.702 25.135 1.00 97.44 385 VAL A N 1
ATOM 3002 C CA . VAL A 1 385 ? -10.223 15.921 24.246 1.00 97.44 385 VAL A CA 1
ATOM 3003 C C . VAL A 1 385 ? -10.283 17.356 23.729 1.00 97.44 385 VAL A C 1
ATOM 3005 O O . VAL A 1 385 ? -11.307 17.778 23.196 1.00 97.44 385 VAL A O 1
ATOM 3008 N N . VAL A 1 386 ? -9.199 18.114 23.901 1.00 95.56 386 VAL A N 1
ATOM 3009 C CA . VAL A 1 386 ? -9.096 19.512 23.457 1.00 95.56 386 VAL A CA 1
ATOM 3010 C C . VAL A 1 386 ? -8.128 19.585 22.278 1.00 95.56 386 VAL A C 1
ATOM 3012 O O . VAL A 1 386 ? -6.942 19.302 22.438 1.00 95.56 386 VAL A O 1
ATOM 3015 N N . GLY A 1 387 ? -8.641 19.972 21.111 1.00 93.50 387 GLY A N 1
ATOM 3016 C CA . GLY A 1 387 ? -7.929 19.994 19.835 1.00 93.50 387 GLY A CA 1
ATOM 3017 C C . GLY A 1 387 ? -8.194 18.741 18.997 1.00 93.50 387 GLY A C 1
ATOM 3018 O O . GLY A 1 387 ? -8.016 17.624 19.479 1.00 93.50 387 GLY A O 1
ATOM 3019 N N . LEU A 1 388 ? -8.580 18.919 17.730 1.00 92.88 388 LEU A N 1
ATOM 3020 C CA . LEU A 1 388 ? -8.851 17.824 16.779 1.00 92.88 388 LEU A CA 1
ATOM 3021 C C . LEU A 1 388 ? -7.832 17.749 15.629 1.00 92.88 388 LEU A C 1
ATOM 3023 O O . LEU A 1 388 ? -8.143 17.323 14.520 1.00 92.88 388 LEU A O 1
ATOM 3027 N N . GLY A 1 389 ? -6.575 18.103 15.911 1.00 93.69 389 GLY A N 1
ATOM 3028 C CA . GLY A 1 389 ? -5.443 17.714 15.062 1.00 93.69 389 GLY A CA 1
ATOM 3029 C C . GLY A 1 389 ? -5.144 16.203 15.128 1.00 93.69 389 GLY A C 1
ATOM 3030 O O . GLY A 1 389 ? -5.822 15.477 15.862 1.00 93.69 389 GLY A O 1
ATOM 3031 N N . PRO A 1 390 ? -4.088 15.720 14.439 1.00 94.25 390 PRO A N 1
ATOM 3032 C CA . PRO A 1 390 ? -3.750 14.295 14.366 1.00 94.25 390 PRO A CA 1
ATOM 3033 C C . PRO A 1 390 ? -3.689 13.559 15.700 1.00 94.25 390 PRO A C 1
ATOM 3035 O O . PRO A 1 390 ? -4.278 12.491 15.843 1.00 94.25 390 PRO A O 1
ATOM 3038 N N . ALA A 1 391 ? -3.060 14.159 16.711 1.00 95.44 391 ALA A N 1
ATOM 3039 C CA . ALA A 1 391 ? -3.016 13.580 18.049 1.00 95.44 391 ALA A CA 1
ATOM 3040 C C . ALA A 1 391 ? -4.415 13.464 18.686 1.00 95.44 391 ALA A C 1
ATOM 3042 O O . ALA A 1 391 ? -4.736 12.448 19.297 1.00 95.44 391 ALA A O 1
ATOM 3043 N N . GLY A 1 392 ? -5.254 14.490 18.524 1.00 96.69 392 GLY A N 1
ATOM 3044 C CA . GLY A 1 392 ? -6.564 14.586 19.162 1.00 96.69 392 GLY A CA 1
ATOM 3045 C C . GLY A 1 392 ? -7.583 13.605 18.597 1.00 96.69 392 GLY A C 1
ATOM 3046 O O . GLY A 1 392 ? -8.182 12.844 19.360 1.00 96.69 392 GLY A O 1
ATOM 3047 N N . PHE A 1 393 ? -7.753 13.562 17.270 1.00 95.94 393 PHE A N 1
ATOM 3048 C CA . PHE A 1 393 ? -8.691 12.611 16.664 1.00 95.94 393 PHE A CA 1
ATOM 3049 C C . PHE A 1 393 ? -8.224 11.158 16.822 1.00 95.94 393 PHE A C 1
ATOM 3051 O O . PHE A 1 393 ? -9.057 10.271 17.010 1.00 95.94 393 PHE A O 1
ATOM 3058 N N . THR A 1 394 ? -6.908 10.910 16.821 1.00 96.88 394 THR A N 1
ATOM 3059 C CA . THR A 1 394 ? -6.357 9.562 17.026 1.00 96.88 394 THR A CA 1
ATOM 3060 C C . THR A 1 394 ? -6.613 9.110 18.459 1.00 96.88 394 THR A C 1
ATOM 3062 O O . THR A 1 394 ? -7.192 8.048 18.682 1.00 96.88 394 THR A O 1
ATOM 3065 N N . LEU A 1 395 ? -6.288 9.947 19.450 1.00 97.44 395 LEU A N 1
ATOM 3066 C CA . LEU A 1 395 ? -6.578 9.651 20.852 1.00 97.44 395 LEU A CA 1
ATOM 3067 C C . LEU A 1 395 ? -8.076 9.408 21.078 1.00 97.44 395 LEU A C 1
ATOM 3069 O O . LEU A 1 395 ? -8.447 8.416 21.704 1.00 97.44 395 LEU A O 1
ATOM 3073 N N . ALA A 1 396 ? -8.939 10.276 20.541 1.00 97.69 396 ALA A N 1
ATOM 3074 C CA . ALA A 1 396 ? -10.387 10.118 20.641 1.00 97.69 396 ALA A CA 1
ATOM 3075 C C . ALA A 1 396 ? -10.849 8.767 20.075 1.00 97.69 396 ALA A C 1
ATOM 3077 O O . ALA A 1 396 ? -11.621 8.065 20.725 1.00 97.69 396 ALA A O 1
ATOM 3078 N N . HIS A 1 397 ? -10.334 8.370 18.910 1.00 96.88 397 HIS A N 1
ATOM 3079 C CA . HIS A 1 397 ? -10.630 7.081 18.296 1.00 96.88 397 HIS A CA 1
ATOM 3080 C C . HIS A 1 397 ? -10.274 5.893 19.202 1.00 96.88 397 HIS A C 1
ATOM 3082 O O . HIS A 1 397 ? -11.116 5.022 19.436 1.00 96.88 397 HIS A O 1
ATOM 3088 N N . HIS A 1 398 ? -9.054 5.852 19.747 1.00 97.38 398 HIS A N 1
ATOM 3089 C CA . HIS A 1 398 ? -8.649 4.747 20.619 1.00 97.38 398 HIS A CA 1
ATOM 3090 C C . HIS A 1 398 ? -9.448 4.730 21.930 1.00 97.38 398 HIS A C 1
ATOM 3092 O O . HIS A 1 398 ? -9.884 3.658 22.340 1.00 97.38 398 HIS A O 1
ATOM 3098 N N . LEU A 1 399 ? -9.723 5.893 22.534 1.00 98.06 399 LEU A N 1
ATOM 3099 C CA . LEU A 1 399 ? -10.521 5.989 23.761 1.00 98.06 399 LEU A CA 1
ATOM 3100 C C . LEU A 1 399 ? -11.978 5.545 23.558 1.00 98.06 399 LEU A C 1
ATOM 3102 O O . LEU A 1 399 ? -12.534 4.869 24.424 1.00 98.06 399 LEU A O 1
ATOM 3106 N N . MET A 1 400 ? -12.596 5.892 22.423 1.00 96.44 400 MET A N 1
ATOM 3107 C CA . MET A 1 400 ? -13.938 5.405 22.078 1.00 96.44 400 MET A CA 1
ATOM 3108 C C . MET A 1 400 ? -13.951 3.877 21.953 1.00 96.44 400 MET A C 1
ATOM 3110 O O . MET A 1 400 ? -14.827 3.220 22.514 1.00 96.44 400 MET A O 1
ATOM 3114 N N . ASN A 1 401 ? -12.947 3.299 21.288 1.00 97.00 401 ASN A N 1
ATOM 3115 C CA . ASN A 1 401 ? -12.815 1.847 21.153 1.00 97.00 401 ASN A CA 1
ATOM 3116 C C . ASN A 1 401 ? -12.453 1.137 22.469 1.00 97.00 401 ASN A C 1
ATOM 3118 O O . ASN A 1 401 ? -12.755 -0.044 22.626 1.00 97.00 401 ASN A O 1
ATOM 3122 N N . ASP A 1 402 ? -11.871 1.836 23.444 1.00 97.31 402 ASP A N 1
ATOM 3123 C CA . ASP A 1 402 ? -11.668 1.322 24.805 1.00 97.31 402 ASP A CA 1
ATOM 3124 C C . ASP A 1 402 ? -12.924 1.421 25.690 1.00 97.31 402 ASP A C 1
ATOM 3126 O O . ASP A 1 402 ? -12.897 1.012 26.852 1.00 97.31 402 ASP A O 1
ATOM 3130 N N . GLY A 1 403 ? -14.046 1.904 25.144 1.00 97.00 403 GLY A N 1
ATOM 3131 C CA . GLY A 1 403 ? -15.333 1.971 25.835 1.00 97.00 403 GLY A CA 1
ATOM 3132 C C . GLY A 1 403 ? -15.504 3.230 26.689 1.00 97.00 403 GLY A C 1
ATOM 3133 O O . GLY A 1 403 ? -16.290 3.236 27.644 1.00 97.00 403 GLY A O 1
ATOM 3134 N N . HIS A 1 404 ? -14.754 4.298 26.414 1.00 98.19 404 HIS A N 1
ATOM 3135 C CA . HIS A 1 404 ? -14.951 5.599 27.054 1.00 98.19 404 HIS A CA 1
ATOM 3136 C C . HIS A 1 404 ? -15.964 6.452 26.287 1.00 98.19 404 HIS A C 1
ATOM 3138 O O . HIS A 1 404 ? -16.042 6.420 25.061 1.00 98.19 404 HIS A O 1
ATOM 3144 N N . THR A 1 405 ? -16.707 7.288 27.011 1.00 97.81 405 THR A N 1
ATOM 3145 C CA . THR A 1 405 ? -17.450 8.387 26.391 1.00 97.81 405 THR A CA 1
ATOM 3146 C C . THR A 1 405 ? -16.484 9.537 26.140 1.00 97.81 405 THR A C 1
ATOM 3148 O O . THR A 1 405 ? -15.939 10.103 27.089 1.00 97.81 405 THR A O 1
ATOM 3151 N N . VAL A 1 406 ? -16.277 9.899 24.878 1.00 97.88 406 VAL A N 1
ATOM 3152 C CA . VAL A 1 406 ? -15.387 10.999 24.498 1.00 97.88 406 VAL A CA 1
ATOM 3153 C C . VAL A 1 406 ? -16.214 12.211 24.091 1.00 97.88 406 VAL A C 1
ATOM 3155 O O . VAL A 1 406 ? -17.131 12.108 23.282 1.00 97.88 406 VAL A O 1
ATOM 3158 N N . VAL A 1 407 ? -15.873 13.368 24.648 1.00 97.38 407 VAL A N 1
ATOM 3159 C CA . VAL A 1 407 ? -16.315 14.675 24.163 1.00 97.38 407 VAL A CA 1
ATOM 3160 C C . VAL A 1 407 ? -15.083 15.360 23.603 1.00 97.38 407 VAL A C 1
ATOM 3162 O O . VAL A 1 407 ? -14.073 15.455 24.293 1.00 97.38 407 VAL A O 1
ATOM 3165 N N . ALA A 1 408 ? -15.146 15.822 22.362 1.00 94.62 408 ALA A N 1
ATOM 3166 C CA . ALA A 1 408 ? -14.069 16.598 21.773 1.00 94.62 408 ALA A CA 1
ATOM 3167 C C . ALA A 1 408 ? -14.507 18.049 21.598 1.00 94.62 408 ALA A C 1
ATOM 3169 O O . ALA A 1 408 ? -15.635 18.321 21.186 1.00 94.62 408 ALA A O 1
ATOM 3170 N N . VAL A 1 409 ? -13.602 18.970 21.904 1.00 93.25 409 VAL A N 1
ATOM 3171 C CA . VAL A 1 409 ? -13.743 20.389 21.588 1.00 93.25 409 VAL A CA 1
ATOM 3172 C C . VAL A 1 409 ? -12.557 20.797 20.738 1.00 93.25 409 VAL A C 1
ATOM 3174 O O . VAL A 1 409 ? -11.422 20.420 21.022 1.00 93.25 409 VAL A O 1
ATOM 3177 N N . ASP A 1 410 ? -12.820 21.564 19.693 1.00 89.69 410 ASP A N 1
ATOM 3178 C CA . ASP A 1 410 ? -11.785 22.106 18.829 1.00 89.69 410 ASP A CA 1
ATOM 3179 C C . ASP A 1 410 ? -12.041 23.591 18.618 1.00 89.69 410 ASP A C 1
ATOM 3181 O O . ASP A 1 410 ? -13.188 24.042 18.574 1.00 89.69 410 ASP A O 1
ATOM 3185 N N . GLY A 1 411 ? -10.964 24.357 18.539 1.00 81.62 411 GLY A N 1
ATOM 3186 C CA . GLY A 1 411 ? -11.017 25.799 18.389 1.00 81.62 411 GLY A CA 1
ATOM 3187 C C . GLY A 1 411 ? -9.905 26.238 17.462 1.00 81.62 411 GLY A C 1
ATOM 3188 O O . GLY A 1 411 ? -8.728 26.116 17.796 1.00 81.62 411 GLY A O 1
ATOM 3189 N N . LEU A 1 412 ? -10.269 26.783 16.304 1.00 68.56 412 LEU A N 1
ATOM 3190 C CA . LEU A 1 412 ? -9.310 27.523 15.500 1.00 68.56 412 LEU A CA 1
ATOM 3191 C C . LEU A 1 412 ? -8.931 28.777 16.291 1.00 68.56 412 LEU A C 1
ATOM 3193 O O . LEU A 1 412 ? -9.806 29.552 16.681 1.00 68.56 412 LEU A O 1
ATOM 3197 N N . LYS A 1 413 ? -7.634 29.003 16.511 1.00 62.91 413 LYS A N 1
ATOM 3198 C CA . LYS A 1 413 ? -7.150 30.301 16.987 1.00 62.91 413 LYS A CA 1
ATOM 3199 C C . LYS A 1 413 ? -7.314 31.327 15.858 1.00 62.91 413 LYS A C 1
ATOM 3201 O O . LYS A 1 413 ? -6.360 31.648 15.158 1.00 62.91 413 LYS A O 1
ATOM 3206 N N . ILE A 1 414 ? -8.538 31.809 15.656 1.00 62.91 414 ILE A N 1
ATOM 3207 C CA . ILE A 1 414 ? -8.857 32.928 14.763 1.00 62.91 414 ILE A CA 1
ATOM 3208 C C . ILE A 1 414 ? -8.796 34.201 15.608 1.00 62.91 414 ILE A C 1
ATOM 3210 O O . ILE A 1 414 ? -9.809 34.830 15.898 1.00 62.91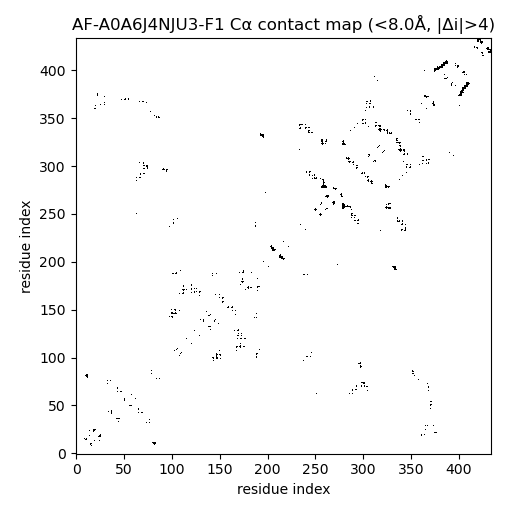 414 ILE A O 1
ATOM 3214 N N . GLU A 1 415 ? -7.599 34.547 16.074 1.00 69.75 415 GLU A N 1
ATOM 3215 C CA . GLU A 1 415 ? -7.359 35.899 16.571 1.00 69.75 415 GLU A CA 1
ATOM 3216 C C . GLU A 1 415 ? -7.008 36.768 15.358 1.00 69.75 415 GLU A C 1
ATOM 3218 O O . GLU A 1 415 ? -6.137 36.380 14.570 1.00 69.75 415 GLU A O 1
ATOM 3223 N N . PRO A 1 416 ? -7.681 37.912 15.154 1.00 72.56 416 PRO A N 1
ATOM 3224 C CA . PRO A 1 416 ? -7.272 38.852 14.126 1.00 72.56 416 PRO A CA 1
ATOM 3225 C C . PRO A 1 416 ? -5.819 39.252 14.383 1.00 72.56 416 PRO A C 1
ATOM 3227 O O . PRO A 1 416 ? -5.409 39.461 15.527 1.00 72.56 416 PRO A O 1
ATOM 3230 N N . LEU A 1 417 ? -5.031 39.339 13.310 1.00 80.38 417 LEU A N 1
ATOM 3231 C CA . LEU A 1 417 ? -3.688 39.901 13.403 1.00 80.38 417 LEU A CA 1
ATOM 3232 C C . LEU A 1 417 ? -3.777 41.294 14.046 1.00 80.38 417 LEU A C 1
ATOM 3234 O O . LEU A 1 417 ? -4.745 42.013 13.770 1.00 80.38 417 LEU A O 1
ATOM 3238 N N . PRO A 1 418 ? -2.785 41.687 14.866 1.00 88.19 418 PRO A N 1
ATOM 3239 C CA . PRO A 1 418 ? -2.695 43.045 15.379 1.00 88.19 418 PRO A CA 1
ATOM 3240 C C . PRO A 1 418 ? -2.934 44.071 14.266 1.00 88.19 418 PRO A C 1
ATOM 3242 O O . PRO A 1 418 ? -2.463 43.902 13.137 1.00 88.19 418 PRO A O 1
ATOM 3245 N N . THR A 1 419 ? -3.706 45.113 14.570 1.00 91.50 419 THR A N 1
ATOM 3246 C CA . THR A 1 419 ? -4.154 46.109 13.585 1.00 91.50 419 THR A CA 1
ATOM 3247 C C . THR A 1 419 ? -2.997 46.821 12.899 1.00 91.50 419 THR A C 1
ATOM 3249 O O . THR A 1 419 ? -3.108 47.174 11.730 1.00 91.50 419 THR A O 1
ATOM 3252 N N . ASP A 1 420 ? -1.874 46.981 13.597 1.00 91.50 420 ASP A N 1
ATOM 3253 C CA . ASP A 1 420 ? -0.630 47.548 13.077 1.00 91.50 420 ASP A CA 1
ATOM 3254 C C . ASP A 1 420 ? 0.094 46.620 12.084 1.00 91.50 420 ASP A C 1
ATOM 3256 O O . ASP A 1 420 ? 1.000 47.062 11.383 1.00 91.50 420 ASP A O 1
ATOM 3260 N N . VAL A 1 421 ? -0.301 45.347 11.987 1.00 88.75 421 VAL A N 1
ATOM 3261 C CA . VAL A 1 421 ? 0.243 44.360 11.039 1.00 88.75 421 VAL A CA 1
ATOM 3262 C C . VAL A 1 421 ? -0.698 44.133 9.853 1.00 88.75 421 VAL A C 1
ATOM 3264 O O . VAL A 1 421 ? -0.238 44.043 8.719 1.00 88.75 421 VAL A O 1
ATOM 3267 N N . SER A 1 422 ? -2.008 44.015 10.092 1.00 89.44 422 SER A N 1
ATOM 3268 C CA . SER A 1 422 ? -3.004 43.704 9.049 1.00 89.44 422 SER A CA 1
ATOM 3269 C C . SER A 1 422 ? -3.655 44.932 8.413 1.00 89.44 422 SER A C 1
ATOM 3271 O O . SER A 1 422 ? -4.277 44.816 7.356 1.00 89.44 422 SER A O 1
ATOM 3273 N N . GLY A 1 423 ? -3.563 46.093 9.068 1.00 90.62 423 GLY A N 1
ATOM 3274 C CA . GLY A 1 423 ? -4.251 47.317 8.671 1.00 90.62 423 GLY A CA 1
ATOM 3275 C C . GLY A 1 423 ? -5.776 47.252 8.805 1.00 90.62 423 GLY A C 1
ATOM 3276 O O . GLY A 1 423 ? -6.457 48.137 8.287 1.00 90.62 423 GLY A O 1
ATOM 3277 N N . VAL A 1 424 ? -6.334 46.221 9.457 1.00 90.62 424 VAL A N 1
ATOM 3278 C CA . VAL A 1 424 ? -7.784 46.053 9.651 1.00 90.62 424 VAL A CA 1
ATOM 3279 C C . VAL A 1 424 ? -8.082 45.531 11.059 1.00 90.62 424 VAL A C 1
ATOM 3281 O O . VAL A 1 424 ? -7.481 44.555 11.503 1.00 90.62 424 VAL A O 1
ATOM 3284 N N . ASP A 1 425 ? -9.009 46.178 11.765 1.00 88.44 425 ASP A N 1
ATOM 3285 C CA . ASP A 1 425 ? -9.464 45.761 13.096 1.00 88.44 425 ASP A CA 1
ATOM 3286 C C . ASP A 1 425 ? -10.580 44.694 13.047 1.00 88.44 425 ASP A C 1
ATOM 3288 O O . ASP A 1 425 ? -11.129 44.414 11.977 1.00 88.44 425 ASP A O 1
ATOM 3292 N N . PRO A 1 426 ? -10.945 44.073 14.189 1.00 82.06 426 PRO A N 1
ATOM 3293 C CA . PRO A 1 426 ? -11.975 43.031 14.228 1.00 82.06 426 PRO A CA 1
ATOM 3294 C C . PRO A 1 426 ? -13.375 43.500 13.790 1.00 82.06 426 PRO A C 1
ATOM 3296 O O . PRO A 1 426 ? -14.246 42.667 13.551 1.00 82.06 426 PRO A O 1
ATOM 3299 N N . LEU A 1 427 ? -13.605 44.814 13.703 1.00 87.38 427 LEU A N 1
ATOM 3300 C CA . LEU A 1 427 ? -14.856 45.434 13.262 1.00 87.38 427 LEU A CA 1
ATOM 3301 C C . LEU A 1 427 ? -14.803 45.856 11.780 1.00 87.38 427 LEU A C 1
ATOM 3303 O O . LEU A 1 427 ? -15.769 46.424 11.270 1.00 87.38 427 LEU A O 1
ATOM 3307 N N . GLY A 1 428 ? -13.699 45.577 11.077 1.00 84.94 428 GLY A N 1
ATOM 3308 C CA . GLY A 1 428 ? -13.490 45.941 9.674 1.00 84.94 428 GLY A CA 1
ATOM 3309 C C . GLY A 1 428 ? -12.992 47.375 9.457 1.00 84.94 428 GLY A C 1
ATOM 3310 O O . GLY A 1 428 ? -12.918 47.826 8.311 1.00 84.94 428 GLY A O 1
ATOM 3311 N N . GLY A 1 429 ? -12.645 48.101 10.525 1.00 91.69 429 GLY A N 1
ATOM 3312 C CA . GLY A 1 429 ? -12.046 49.432 10.453 1.00 91.69 429 GLY A CA 1
ATOM 3313 C C . GLY A 1 429 ? -10.621 49.370 9.907 1.00 91.69 429 GLY A C 1
ATOM 3314 O O . GLY A 1 429 ? -9.853 48.486 10.275 1.00 91.69 429 GLY A O 1
ATOM 3315 N N . ARG A 1 430 ? -10.259 50.292 9.007 1.00 91.50 430 ARG A N 1
ATOM 3316 C CA . ARG A 1 430 ? -8.920 50.347 8.395 1.00 91.50 430 ARG A CA 1
ATOM 3317 C C . ARG A 1 430 ? -7.962 51.194 9.236 1.00 91.50 430 ARG A C 1
ATOM 3319 O O . ARG A 1 430 ? -8.314 52.311 9.607 1.00 91.50 430 ARG A O 1
ATOM 3326 N N . HIS A 1 431 ? -6.745 50.699 9.452 1.00 90.75 431 HIS A N 1
ATOM 3327 C CA . HIS A 1 431 ? -5.684 51.334 10.247 1.00 90.75 431 HIS A CA 1
ATOM 3328 C C . HIS A 1 431 ? -4.348 51.362 9.481 1.00 90.75 431 HIS A C 1
ATOM 3330 O O . HIS A 1 431 ? -4.150 50.541 8.582 1.00 90.75 431 HIS A O 1
ATOM 3336 N N . PRO A 1 432 ? -3.419 52.284 9.800 1.00 87.38 432 PRO A N 1
ATOM 3337 C CA . PRO A 1 432 ? -2.061 52.263 9.250 1.00 87.38 432 PRO A CA 1
ATOM 3338 C C . PRO A 1 432 ? -1.316 50.971 9.622 1.00 87.38 432 PRO A C 1
ATOM 3340 O O . PRO A 1 432 ? -1.345 50.560 10.781 1.00 87.38 432 PRO A O 1
ATOM 3343 N N . PHE A 1 433 ? -0.636 50.358 8.650 1.00 86.38 433 PHE A N 1
ATOM 3344 C CA . PHE A 1 433 ? 0.231 49.192 8.857 1.00 86.38 433 PHE A CA 1
ATOM 3345 C C . PHE A 1 433 ? 1.704 49.624 9.003 1.00 86.38 433 PHE A C 1
ATOM 3347 O O . PHE A 1 433 ? 2.084 50.674 8.477 1.00 86.38 433 PHE A O 1
ATOM 3354 N N . ARG A 1 434 ? 2.508 48.843 9.735 1.00 82.56 434 ARG A N 1
ATOM 3355 C CA . ARG A 1 434 ? 3.946 49.083 9.971 1.00 82.56 434 ARG A CA 1
ATOM 3356 C C . ARG A 1 434 ? 4.861 48.572 8.862 1.00 82.56 434 ARG A C 1
ATOM 3358 O O . ARG A 1 434 ? 4.508 47.550 8.229 1.00 82.56 434 ARG A O 1
#